Protein AF-0000000082580360 (afdb_homodimer)

Radius of gyration: 33.48 Å; Cα contacts (8 Å, |Δi|>4): 920; chains: 2; bounding box: 112×97×111 Å

Nearest PDB structures (foldseek):
  4ily-assembly2_B  TM=5.442E-01  e=3.691E-02  Streptomyces sp. SirexAA-E
  4ily-assembly1_A  TM=5.690E-01  e=1.247E-01  Streptomyces sp. SirexAA-E

Foldseek 3Di:
DPPDPPPPPPPPPPPPPPPPPPPPPPPPDPPDDPPQDDAAFQADDPVADDDPVLQVLLVQQVCHPRNLSVLLQVLQCVPRVRHQWNWWFCPPPQGIFIGSLGAGLNQLRVLVLLVQLCVVCPPCNVVVLCVLQVDCSCLCSDPQNSDVNRHPVSSVVSVVQADPVRGGHPNVSRSRRSQSRDPSSSNSSSVVVSVVLSVLSVQLCVLDVDDHNDVLSSSLSSLCCSPPNHFDDPVVSVVVVVCVVPDDPVCLLVVLLVLLVVLLVLQPDPLADQPVLWSVVFSVFVVLCSVVVVQDPQLSVQLVRQSVRLCPRQVVHSNCSSLSNQVSNCSSVQFTDGNNDTGDGRDD/DPDDPDPPPPPPPPPPPPPPPPPPPPPPPPPDDPPQDDAAFQADDPVADDDPVLQVLLVQQVCHPRNLSVLLQVLQCVPRVRHQWNWWFCPPPQGIFIGSLGAGLNQLRVLVLLVVLCVVCPPCNVVVLCVLQVDCSCLCSDPQNSDVNRHPVSSVVSVVQADPVRGGHPNVSRSRRSQSRDPSSSNSSSVVVSVVLSVLSVQLCVLDVDDHNDVLSSSLSSLCCSPPNHFDDPVVSVVVVVCVVPDDPVCLLVVLLVLLVVLLVLQPDPLADQPVLWSVVFSVFVVLCSVVVVQDPQLSVVLVRQSVRLCPRQVVHSNCSSLSNQVSNCSSVQFTDGNNDTGDGRDD

pLDDT: mean 87.31, std 19.65, range [22.36, 98.81]

Solvent-accessible surface area (backbone atoms only — not comparable to full-atom values): 38331 Å² total; per-residue (Å²): 137,85,79,79,81,80,81,81,79,80,79,77,77,79,71,80,72,74,77,70,77,71,74,69,73,73,75,74,72,74,76,70,73,78,78,76,73,92,68,64,63,49,60,87,52,89,85,58,82,76,58,68,68,56,46,52,60,37,35,74,47,66,34,38,72,69,47,46,33,51,49,53,26,59,56,5,36,85,61,30,74,25,17,32,15,61,60,39,34,33,78,81,71,28,59,39,26,32,26,30,78,46,32,17,45,56,83,35,60,31,29,61,53,53,51,51,38,47,58,72,40,55,95,44,34,68,61,53,38,46,71,38,21,67,81,54,31,70,57,59,71,25,72,42,36,49,33,77,65,52,32,68,70,36,52,51,56,55,54,67,44,33,44,97,83,29,37,50,32,70,65,62,37,50,24,51,32,45,42,34,63,28,70,68,36,44,43,45,52,49,53,53,49,49,53,50,50,52,51,40,51,54,48,45,47,65,76,42,70,70,74,83,64,45,65,56,58,48,55,41,42,48,53,36,36,74,74,66,68,55,73,81,50,69,69,54,49,51,51,48,50,50,49,58,71,68,46,56,76,87,45,53,64,56,28,52,48,15,50,54,41,26,41,51,16,42,52,50,22,81,71,41,49,78,33,83,76,14,48,70,61,31,52,51,37,51,45,47,33,57,75,65,65,67,64,51,72,68,41,50,52,49,51,54,52,41,48,48,51,19,54,46,36,38,64,84,60,28,27,46,22,47,38,55,33,41,54,43,45,19,52,59,67,54,40,30,30,53,86,64,48,72,39,66,81,59,87,130,137,85,80,78,81,79,80,79,81,79,78,79,75,79,72,78,71,74,76,69,74,72,73,68,72,69,74,72,72,72,75,70,74,78,78,76,73,93,67,64,63,48,58,87,52,89,85,58,80,76,57,66,68,58,46,52,61,37,34,74,47,65,33,40,72,71,47,47,33,52,49,51,26,60,56,4,36,85,62,28,74,26,17,31,14,61,59,38,35,35,78,81,69,28,59,39,26,33,26,30,78,46,31,19,45,56,84,35,57,29,29,61,53,55,52,50,40,48,60,71,40,55,93,44,33,66,61,52,38,45,72,38,20,67,82,54,28,68,58,59,72,26,71,43,36,50,34,79,66,53,32,68,70,36,51,51,56,54,55,69,44,33,42,98,84,31,37,49,32,70,65,60,37,48,24,50,32,45,42,35,62,29,70,68,35,44,43,44,52,48,53,53,49,49,52,50,49,51,50,38,51,53,48,45,48,65,75,43,70,69,73,82,65,44,66,56,57,49,56,42,43,48,52,35,36,74,75,66,68,54,73,80,50,69,69,55,49,52,51,49,50,51,49,60,70,67,47,56,75,88,46,50,62,57,29,53,48,15,49,54,41,25,40,51,16,42,53,49,21,80,72,40,50,77,32,84,77,13,50,70,60,32,50,51,38,52,45,45,33,56,76,66,66,67,65,51,72,68,41,51,53,50,50,54,53,40,49,48,52,18,55,43,38,37,65,83,59,28,28,43,21,48,36,55,33,41,54,43,45,21,52,58,68,54,39,29,31,53,86,64,46,71,39,68,80,59,86,129

Secondary structure (DSSP, 8-state):
---------------------------------------PBPS--TT----HHHHHHHHTTT--HHHHHHHHHHHHHHHHTTBS---B-STTS-S-EETTTTEETTTT-SHHHHHHHHHHHGGGHHHHHHHH-TTTHHHHTSHHHHSSSPPHHHHHHHHHTB-TTSPBPHHHHHHHHHHHTSHHHHHHHHHHHHHHHHHHHHHHHHH--SS---HHHHHHHHHHHHHHS----HHHHHHHHHHHHHS-GGGHHHHHHHHHHHHHHHHHSTT--S-TTTHHHHHHHHHHHHHTT---HHHHHHHHHHHHHHTT--GGGGTTHHHHHHHHHHHHHS-EEETTEEE-----/---------------------------------------PBPS--TT----HHHHHHHHTTT--HHHHHHHHHHHHHHHHTTBS---B-STTS-S-EETTTTEETTTTSSHHHHHHHHHHHGGGHHHHHHHH-TTTHHHHTSHHHHSSSPPHHHHHHHHHTB-TTSPBPHHHHHHHHHHHTSHHHHHHHHHHHHHHHHHHHHHHHHH--SS---HHHHHHHHHHHHHHS----HHHHHHHHHHHHHS-GGGHHHHHHHHHHHHHHHHHSTT--S-TTTHHHHHHHHHHHHHTT---HHHHHHHHHHHHHHHT--GGGGTTHHHHHHHHHHHHHS-EEETTEEE-----

Organism: NCBI:txid68569

Structure (mmCIF, N/CA/C/O backbone):
data_AF-0000000082580360-model_v1
#
loop_
_entity.id
_entity.type
_entity.pdbx_description
1 polymer 'Uncharacterized protein'
#
loop_
_atom_site.group_PDB
_atom_site.id
_atom_site.type_symbol
_atom_site.label_atom_id
_atom_site.label_alt_id
_atom_site.label_comp_id
_atom_site.label_asym_id
_atom_site.label_entity_id
_atom_site.label_seq_id
_atom_site.pdbx_PDB_ins_code
_atom_site.Cartn_x
_atom_site.Cartn_y
_atom_site.Cartn_z
_atom_site.occupancy
_atom_site.B_iso_or_equiv
_atom_site.auth_seq_id
_atom_site.auth_comp_id
_atom_site.auth_asym_id
_atom_site.auth_atom_id
_atom_site.pdbx_PDB_model_num
ATOM 1 N N . MET A 1 1 ? -19.547 -58.062 72.5 1 24.48 1 MET A N 1
ATOM 2 C CA . MET A 1 1 ? -19.297 -56.719 73.062 1 24.48 1 MET A CA 1
ATOM 3 C C . MET A 1 1 ? -19.578 -55.688 71.938 1 24.48 1 MET A C 1
ATOM 5 O O . MET A 1 1 ? -19 -55.75 70.875 1 24.48 1 MET A O 1
ATOM 9 N N . LYS A 1 2 ? -20.828 -55.062 71.938 1 27.62 2 LYS A N 1
ATOM 10 C CA . LYS A 1 2 ? -21.734 -54.188 71.188 1 27.62 2 LYS A CA 1
ATOM 11 C C . LYS A 1 2 ? -21.188 -52.781 71.125 1 27.62 2 LYS A C 1
ATOM 13 O O . LYS A 1 2 ? -21.469 -51.938 71.938 1 27.62 2 LYS A O 1
ATOM 18 N N . SER A 1 3 ? -19.859 -52.562 70.812 1 26.53 3 SER A N 1
ATOM 19 C CA . SER A 1 3 ? -19.25 -51.25 71 1 26.53 3 SER A CA 1
ATOM 20 C C . SER A 1 3 ? -19.922 -50.188 70.188 1 26.53 3 SER A C 1
ATOM 22 O O . SER A 1 3 ? -20.062 -50.344 69 1 26.53 3 SER A O 1
ATOM 24 N N . TRP A 1 4 ? -20.75 -49.312 70.75 1 25.77 4 TRP A N 1
ATOM 25 C CA . TRP A 1 4 ? -21.641 -48.219 70.375 1 25.77 4 TRP A CA 1
ATOM 26 C C . TRP A 1 4 ? -20.859 -47.062 69.812 1 25.77 4 TRP A C 1
ATOM 28 O O . TRP A 1 4 ? -20.016 -46.469 70.5 1 25.77 4 TRP A O 1
ATOM 38 N N . ILE A 1 5 ? -20.453 -47 68.562 1 26.17 5 ILE A N 1
ATOM 39 C CA . ILE A 1 5 ? -19.609 -46 67.875 1 26.17 5 ILE A CA 1
ATOM 40 C C . ILE A 1 5 ? -20.312 -44.656 67.875 1 26.17 5 ILE A C 1
ATOM 42 O O . ILE A 1 5 ? -21.375 -44.5 67.25 1 26.17 5 ILE A O 1
ATOM 46 N N . ALA A 1 6 ? -20.109 -43.75 68.875 1 24.88 6 ALA A N 1
ATOM 47 C CA . ALA A 1 6 ? -20.75 -42.469 69.188 1 24.88 6 ALA A CA 1
ATOM 48 C C . ALA A 1 6 ? -20.406 -41.438 68.125 1 24.88 6 ALA A C 1
ATOM 50 O O . ALA A 1 6 ? -19.234 -41.156 67.875 1 24.88 6 ALA A O 1
ATOM 51 N N . ALA A 1 7 ? -21.25 -41.125 67.062 1 25.77 7 ALA A N 1
ATOM 52 C CA . ALA A 1 7 ? -21.141 -40.312 65.875 1 25.77 7 ALA A CA 1
ATOM 53 C C . ALA A 1 7 ? -21.156 -38.812 66.25 1 25.77 7 ALA A C 1
ATOM 55 O O . ALA A 1 7 ? -22.156 -38.312 66.75 1 25.77 7 ALA A O 1
ATOM 56 N N . THR A 1 8 ? -20.031 -38.219 66.812 1 23.47 8 THR A N 1
ATOM 57 C CA . THR A 1 8 ? -20 -36.844 67.312 1 23.47 8 THR A CA 1
ATOM 58 C C . THR A 1 8 ? -20.297 -35.875 66.188 1 23.47 8 THR A C 1
ATOM 60 O O . THR A 1 8 ? -19.656 -35.906 65.125 1 23.47 8 THR A O 1
ATOM 63 N N . LEU A 1 9 ? -21.484 -35.219 66.125 1 24.41 9 LEU A N 1
ATOM 64 C CA . LEU A 1 9 ? -22.094 -34.281 65.25 1 24.41 9 LEU A CA 1
ATOM 65 C C . LEU A 1 9 ? -21.406 -32.906 65.312 1 24.41 9 LEU A C 1
ATOM 67 O O . LEU A 1 9 ? -21.469 -32.25 66.375 1 24.41 9 LEU A O 1
ATOM 71 N N . LEU A 1 10 ? -20.172 -32.75 64.875 1 23.59 10 LEU A N 1
ATOM 72 C CA . LEU A 1 10 ? -19.422 -31.516 65.062 1 23.59 10 LEU A CA 1
ATOM 73 C C . LEU A 1 10 ? -20.141 -30.344 64.375 1 23.59 10 LEU A C 1
ATOM 75 O O . LEU A 1 10 ? -20.469 -30.406 63.188 1 23.59 10 LEU A O 1
ATOM 79 N N . ALA A 1 11 ? -20.859 -29.484 65.062 1 25.73 11 ALA A N 1
ATOM 80 C CA . ALA A 1 11 ? -21.625 -28.281 64.812 1 25.73 11 ALA A CA 1
ATOM 81 C C . ALA A 1 11 ? -20.719 -27.156 64.25 1 25.73 11 ALA A C 1
ATOM 83 O O . ALA A 1 11 ? -19.891 -26.625 65 1 25.73 11 ALA A O 1
ATOM 84 N N . LEU A 1 12 ? -20.141 -27.188 63.062 1 25.56 12 LEU A N 1
ATOM 85 C CA . LEU A 1 12 ? -19.188 -26.203 62.562 1 25.56 12 LEU A CA 1
ATOM 86 C C . LEU A 1 12 ? -19.844 -24.844 62.438 1 25.56 12 LEU A C 1
ATOM 88 O O . LEU A 1 12 ? -20.875 -24.703 61.781 1 25.56 12 LEU A O 1
ATOM 92 N N . GLY A 1 13 ? -19.828 -24 63.469 1 24.56 13 GLY A N 1
ATOM 93 C CA . GLY A 1 13 ? -20.359 -22.641 63.562 1 24.56 13 GLY A CA 1
ATOM 94 C C . GLY A 1 13 ? -19.812 -21.703 62.5 1 24.56 13 GLY A C 1
ATOM 95 O O . GLY A 1 13 ? -18.609 -21.609 62.312 1 24.56 13 GLY A O 1
ATOM 96 N N . THR A 1 14 ? -20.531 -21.516 61.406 1 28.2 14 THR A N 1
ATOM 97 C CA . THR A 1 14 ? -20.172 -20.719 60.25 1 28.2 14 THR A CA 1
ATOM 98 C C . THR A 1 14 ? -20.078 -19.234 60.625 1 28.2 14 THR A C 1
ATOM 100 O O . THR A 1 14 ? -21.062 -18.641 61.062 1 28.2 14 THR A O 1
ATOM 103 N N . VAL A 1 15 ? -19.031 -18.797 61.312 1 30.33 15 VAL A N 1
ATOM 104 C CA . VAL A 1 15 ? -18.922 -17.391 61.656 1 30.33 15 VAL A CA 1
ATOM 105 C C . VAL A 1 15 ? -18.969 -16.531 60.406 1 30.33 15 VAL A C 1
ATOM 107 O O . VAL A 1 15 ? -18.328 -16.859 59.406 1 30.33 15 VAL A O 1
ATOM 110 N N . PRO A 1 16 ? -20 -15.656 60.281 1 31.27 16 PRO A N 1
ATOM 111 C CA . PRO A 1 16 ? -20.188 -14.766 59.156 1 31.27 16 PRO A CA 1
ATOM 112 C C . PRO A 1 16 ? -19.047 -13.758 58.969 1 31.27 16 PRO A C 1
ATOM 114 O O . PRO A 1 16 ? -18.734 -13.023 59.938 1 31.27 16 PRO A O 1
ATOM 117 N N . VAL A 1 17 ? -17.953 -14.148 58.406 1 34.44 17 VAL A N 1
ATOM 118 C CA . VAL A 1 17 ? -16.859 -13.18 58.281 1 34.44 17 VAL A CA 1
ATOM 119 C C . VAL A 1 17 ? -17.359 -11.945 57.531 1 34.44 17 VAL A C 1
ATOM 121 O O . VAL A 1 17 ? -17.984 -12.07 56.469 1 34.44 17 VAL A O 1
ATOM 124 N N . PRO A 1 18 ? -17.562 -10.852 58.219 1 26.95 18 PRO A N 1
ATOM 125 C CA . PRO A 1 18 ? -18.016 -9.641 57.531 1 26.95 18 PRO A CA 1
ATOM 126 C C . PRO A 1 18 ? -17.156 -9.289 56.312 1 26.95 18 PRO A C 1
ATOM 128 O O . PRO A 1 18 ? -15.945 -9.539 56.344 1 26.95 18 PRO A O 1
ATOM 131 N N . ALA A 1 19 ? -17.688 -9.328 55.156 1 28 19 ALA A N 1
ATOM 132 C CA . ALA A 1 19 ? -17.047 -8.977 53.906 1 28 19 ALA A CA 1
ATOM 133 C C . ALA A 1 19 ? -16.406 -7.598 54 1 28 19 ALA A C 1
ATOM 135 O O . ALA A 1 19 ? -17.078 -6.598 54.25 1 28 19 ALA A O 1
ATOM 136 N N . ALA A 1 20 ? -15.203 -7.59 54.531 1 32.34 20 ALA A N 1
ATOM 137 C CA . ALA A 1 20 ? -14.484 -6.32 54.531 1 32.34 20 ALA A CA 1
ATOM 138 C C . ALA A 1 20 ? -14.641 -5.613 53.188 1 32.34 20 ALA A C 1
ATOM 140 O O . ALA A 1 20 ? -14.539 -6.242 52.125 1 32.34 20 ALA A O 1
ATOM 141 N N . ALA A 1 21 ? -15.273 -4.484 53.219 1 34.22 21 ALA A N 1
ATOM 142 C CA . ALA A 1 21 ? -15.422 -3.541 52.094 1 34.22 21 ALA A CA 1
ATOM 143 C C . ALA A 1 21 ? -14.094 -3.33 51.406 1 34.22 21 ALA A C 1
ATOM 145 O O . ALA A 1 21 ? -13.148 -2.775 51.969 1 34.22 21 ALA A O 1
ATOM 146 N N . GLN A 1 22 ? -13.703 -4.32 50.562 1 31.27 22 GLN A N 1
ATOM 147 C CA . GLN A 1 22 ? -12.469 -4.066 49.844 1 31.27 22 GLN A CA 1
ATOM 148 C C . GLN A 1 22 ? -12.477 -2.678 49.219 1 31.27 22 GLN A C 1
ATOM 150 O O . GLN A 1 22 ? -13.414 -2.318 48.5 1 31.27 22 GLN A O 1
ATOM 155 N N . THR A 1 23 ? -11.906 -1.748 49.938 1 29.44 23 THR A N 1
ATOM 156 C CA . THR A 1 23 ? -11.719 -0.429 49.344 1 29.44 23 THR A CA 1
ATOM 157 C C . THR A 1 23 ? -11.219 -0.549 47.906 1 29.44 23 THR A C 1
ATOM 159 O O . THR A 1 23 ? -10.188 -1.177 47.656 1 29.44 23 THR A O 1
ATOM 162 N N . VAL A 1 24 ? -12.094 -0.578 46.938 1 33.62 24 VAL A N 1
ATOM 163 C CA . VAL A 1 24 ? -11.773 -0.492 45.531 1 33.62 24 VAL A CA 1
ATOM 164 C C . VAL A 1 24 ? -10.734 0.597 45.281 1 33.62 24 VAL A C 1
ATOM 166 O O . VAL A 1 24 ? -10.906 1.738 45.719 1 33.62 24 VAL A O 1
ATOM 169 N N . PRO A 1 25 ? -9.492 0.091 45.156 1 35.34 25 PRO A N 1
ATOM 170 C CA . PRO A 1 25 ? -8.523 1.159 44.906 1 35.34 25 PRO A CA 1
ATOM 171 C C . PRO A 1 25 ? -9.023 2.18 43.875 1 35.34 25 PRO A C 1
ATOM 173 O O . PRO A 1 25 ? -9.727 1.816 42.938 1 35.34 25 PRO A O 1
ATOM 176 N N . VAL A 1 26 ? -9.234 3.436 44.281 1 36.78 26 VAL A N 1
ATOM 177 C CA . VAL A 1 26 ? -9.547 4.562 43.406 1 36.78 26 VAL A CA 1
ATOM 178 C C . VAL A 1 26 ? -8.672 4.504 42.156 1 36.78 26 VAL A C 1
ATOM 180 O O . VAL A 1 26 ? -7.457 4.289 42.25 1 36.78 26 VAL A O 1
ATOM 183 N N . PRO A 1 27 ? -9.266 4.102 41.031 1 34.69 27 PRO A N 1
ATOM 184 C CA . PRO A 1 27 ? -8.445 4.062 39.812 1 34.69 27 PRO A CA 1
ATOM 185 C C . PRO A 1 27 ? -7.523 5.273 39.688 1 34.69 27 PRO A C 1
ATOM 187 O O . PRO A 1 27 ? -7.926 6.398 40 1 34.69 27 PRO A O 1
ATOM 190 N N . SER A 1 28 ? -6.262 5.078 39.844 1 34.69 28 SER A N 1
ATOM 191 C CA . SER A 1 28 ? -5.262 6.129 39.688 1 34.69 28 SER A CA 1
ATOM 192 C C . SER A 1 28 ? -5.602 7.051 38.531 1 34.69 28 SER A C 1
ATOM 194 O O . SER A 1 28 ? -6.02 6.582 37.469 1 34.69 28 SER A O 1
ATOM 196 N N . VAL A 1 29 ? -5.918 8.297 38.781 1 36.53 29 VAL A N 1
ATOM 197 C CA . VAL A 1 29 ? -6.09 9.367 37.812 1 36.53 29 VAL A CA 1
ATOM 198 C C . VAL A 1 29 ? -5.035 9.227 36.719 1 36.53 29 VAL A C 1
ATOM 200 O O . VAL A 1 29 ? -3.852 9.039 37 1 36.53 29 VAL A O 1
ATOM 203 N N . PRO A 1 30 ? -5.465 8.75 35.531 1 36.75 30 PRO A N 1
ATOM 204 C CA . PRO A 1 30 ? -4.43 8.711 34.5 1 36.75 30 PRO A CA 1
ATOM 205 C C . PRO A 1 30 ? -3.498 9.922 34.562 1 36.75 30 PRO A C 1
ATOM 207 O O . PRO A 1 30 ? -3.928 11.023 34.906 1 36.75 30 PRO A O 1
ATOM 210 N N . PRO A 1 31 ? -2.217 9.75 34.688 1 36.53 31 PRO A N 1
ATOM 211 C CA . PRO A 1 31 ? -1.329 10.906 34.812 1 36.53 31 PRO A CA 1
ATOM 212 C C . PRO A 1 31 ? -1.684 12.016 33.812 1 36.53 31 PRO A C 1
ATOM 214 O O . PRO A 1 31 ? -2.238 11.75 32.75 1 36.53 31 PRO A O 1
ATOM 217 N N . ALA A 1 32 ? -1.832 13.266 34.312 1 38.66 32 ALA A N 1
ATOM 218 C CA . ALA A 1 32 ? -2.027 14.469 33.5 1 38.66 32 ALA A CA 1
ATOM 219 C C . ALA A 1 32 ? -1.146 14.453 32.25 1 38.66 32 ALA A C 1
ATOM 221 O O . ALA A 1 32 ? -0.052 13.883 32.281 1 38.66 32 ALA A O 1
ATOM 222 N N . PRO A 1 33 ? -1.726 14.531 31.094 1 41.28 33 PRO A N 1
ATOM 223 C CA . PRO A 1 33 ? -0.832 14.609 29.938 1 41.28 33 PRO A CA 1
ATOM 224 C C . PRO A 1 33 ? 0.417 15.445 30.203 1 41.28 33 PRO A C 1
ATOM 226 O O . PRO A 1 33 ? 0.382 16.359 31.031 1 41.28 33 PRO A O 1
ATOM 229 N N . PRO A 1 34 ? 1.545 14.977 30.078 1 45.62 34 PRO A N 1
ATOM 230 C CA . PRO A 1 34 ? 2.738 15.773 30.375 1 45.62 34 PRO A CA 1
ATOM 231 C C . PRO A 1 34 ? 2.59 17.234 29.953 1 45.62 34 PRO A C 1
ATOM 233 O O . PRO A 1 34 ? 1.903 17.547 28.984 1 45.62 34 PRO A O 1
ATOM 236 N N . GLU A 1 35 ? 2.656 18.172 30.828 1 50.44 35 GLU A N 1
ATOM 237 C CA . GLU A 1 35 ? 2.605 19.609 30.625 1 50.44 35 GLU A CA 1
ATOM 238 C C . GLU A 1 35 ? 3.396 20.016 29.375 1 50.44 35 GLU A C 1
ATOM 240 O O . GLU A 1 35 ? 4.555 19.625 29.219 1 50.44 35 GLU A O 1
ATOM 245 N N . ARG A 1 36 ? 2.779 20.422 28.391 1 61.5 36 ARG A N 1
ATOM 246 C CA . ARG A 1 36 ? 3.398 20.984 27.203 1 61.5 36 ARG A CA 1
ATOM 247 C C . ARG A 1 36 ? 4.465 22.016 27.578 1 61.5 36 ARG A C 1
ATOM 249 O O . ARG A 1 36 ? 4.199 22.953 28.328 1 61.5 36 ARG A O 1
ATOM 256 N N . PRO A 1 37 ? 5.707 21.797 27.297 1 68.69 37 PRO A N 1
ATOM 257 C CA . PRO A 1 37 ? 6.727 22.812 27.562 1 68.69 37 PRO A CA 1
ATOM 258 C C . PRO A 1 37 ? 6.406 24.156 26.906 1 68.69 37 PRO A C 1
ATOM 260 O O . PRO A 1 37 ? 5.719 24.203 25.891 1 68.69 37 PRO A O 1
ATOM 263 N N . ALA A 1 38 ? 6.805 25.312 27.562 1 83 38 ALA A N 1
ATOM 264 C CA . ALA A 1 38 ? 6.66 26.641 26.969 1 83 38 ALA A CA 1
ATOM 265 C C . ALA A 1 38 ? 7.391 26.734 25.641 1 83 38 ALA A C 1
ATOM 267 O O . ALA A 1 38 ? 8.5 26.219 25.5 1 83 38 ALA A O 1
ATOM 268 N N . CYS A 1 39 ? 6.68 27.219 24.547 1 92.12 39 CYS A N 1
ATOM 269 C CA . CYS A 1 39 ? 7.293 27.328 23.219 1 92.12 39 CYS A CA 1
ATOM 270 C C . CYS A 1 39 ? 6.699 28.5 22.453 1 92.12 39 CYS A C 1
ATOM 272 O O . CYS A 1 39 ? 5.707 29.094 22.875 1 92.12 39 CYS A O 1
ATOM 274 N N . ARG A 1 40 ? 7.5 28.953 21.484 1 95.12 40 ARG A N 1
ATOM 275 C CA . ARG A 1 40 ? 6.918 29.875 20.516 1 95.12 40 ARG A CA 1
ATOM 276 C C . ARG A 1 40 ? 5.855 29.188 19.672 1 95.12 40 ARG A C 1
ATOM 278 O O . ARG A 1 40 ? 6.145 28.219 18.984 1 95.12 40 ARG A O 1
ATOM 285 N N . GLU A 1 41 ? 4.699 29.703 19.703 1 95.25 41 GLU A N 1
ATOM 286 C CA . GLU A 1 41 ? 3.582 29.062 19.031 1 95.25 41 GLU A CA 1
ATOM 287 C C . GLU A 1 41 ? 3.482 29.5 17.578 1 95.25 41 GLU A C 1
ATOM 289 O O . GLU A 1 41 ? 3.738 30.656 17.25 1 95.25 41 GLU A O 1
ATOM 294 N N . VAL A 1 42 ? 3.018 28.562 16.781 1 96.31 42 VAL A N 1
ATOM 295 C CA . VAL A 1 42 ? 2.844 28.859 15.359 1 96.31 42 VAL A CA 1
ATOM 296 C C . VAL A 1 42 ? 1.715 29.859 15.172 1 96.31 42 VAL A C 1
ATOM 298 O O . VAL A 1 42 ? 0.613 29.672 15.695 1 96.31 42 VAL A O 1
ATOM 301 N N . GLY A 1 43 ? 1.996 30.875 14.469 1 95.5 43 GLY A N 1
ATOM 302 C CA . GLY A 1 43 ? 1.035 31.938 14.203 1 95.5 43 GLY A CA 1
ATOM 303 C C . GLY A 1 43 ? 1.578 33 13.289 1 95.5 43 GLY A C 1
ATOM 304 O O . GLY A 1 43 ? 2.715 32.938 12.82 1 95.5 43 GLY A O 1
ATOM 305 N N . ASP A 1 44 ? 0.67 33.969 13.078 1 96.12 44 ASP A N 1
ATOM 306 C CA . ASP A 1 44 ? 1.04 35.094 12.227 1 96.12 44 ASP A CA 1
ATOM 307 C C . ASP A 1 44 ? 1.872 36.094 13 1 96.12 44 ASP A C 1
ATOM 309 O O . ASP A 1 44 ? 1.397 36.688 13.977 1 96.12 44 ASP A O 1
ATOM 313 N N . LEU A 1 45 ? 3.096 36.281 12.57 1 95.75 45 LEU A N 1
ATOM 314 C CA . LEU A 1 45 ? 3.98 37.281 13.164 1 95.75 45 LEU A CA 1
ATOM 315 C C . LEU A 1 45 ? 4.293 38.406 12.172 1 95.75 45 LEU A C 1
ATOM 317 O O . LEU A 1 45 ? 4.484 38.125 10.984 1 95.75 45 LEU A O 1
ATOM 321 N N . PRO A 1 46 ? 4.344 39.562 12.664 1 94.81 46 PRO A N 1
ATOM 322 C CA . PRO A 1 46 ? 4.438 40.719 11.773 1 94.81 46 PRO A CA 1
ATOM 323 C C . PRO A 1 46 ? 5.688 40.719 10.898 1 94.81 46 PRO A C 1
ATOM 325 O O . PRO A 1 46 ? 5.668 41.219 9.781 1 94.81 46 PRO A O 1
ATOM 328 N N . PHE A 1 47 ? 6.73 40.156 11.328 1 96.38 47 PHE A N 1
ATOM 329 C CA . PHE A 1 47 ? 7.984 40.25 10.586 1 96.38 47 PHE A CA 1
ATOM 330 C C . PHE A 1 47 ? 8.023 39.188 9.492 1 96.38 47 PHE A C 1
ATOM 332 O O . PHE A 1 47 ? 8.883 39.219 8.609 1 96.38 47 PHE A O 1
ATOM 339 N N . LEU A 1 48 ? 7.203 38.219 9.547 1 97.81 48 LEU A N 1
ATOM 340 C CA . LEU A 1 48 ? 7.164 37.188 8.516 1 97.81 48 LEU A CA 1
ATOM 341 C C . LEU A 1 48 ? 6.586 37.75 7.219 1 97.81 48 LEU A C 1
ATOM 343 O O . LEU A 1 48 ? 5.598 38.469 7.234 1 97.81 48 LEU A O 1
ATOM 347 N N . ALA A 1 49 ? 7.262 37.375 6.137 1 97.44 49 ALA A N 1
ATOM 348 C CA . ALA A 1 49 ? 6.855 37.906 4.844 1 97.44 49 ALA A CA 1
ATOM 349 C C . ALA A 1 49 ? 6.473 36.781 3.875 1 97.44 49 ALA A C 1
ATOM 351 O O . ALA A 1 49 ? 7.109 35.719 3.852 1 97.44 49 ALA A O 1
ATOM 352 N N . ILE A 1 50 ? 5.418 37.031 3.096 1 97.69 50 ILE A N 1
ATOM 353 C CA . ILE A 1 50 ? 4.996 36.156 2.006 1 97.69 50 ILE A CA 1
ATOM 354 C C . ILE A 1 50 ? 5.195 36.875 0.668 1 97.69 50 ILE A C 1
ATOM 356 O O . ILE A 1 50 ? 4.734 38 0.481 1 97.69 50 ILE A O 1
ATOM 360 N N . ASP A 1 51 ? 5.957 36.219 -0.186 1 95.69 51 ASP A N 1
ATOM 361 C CA . ASP A 1 51 ? 6.184 36.75 -1.518 1 95.69 51 ASP A CA 1
ATOM 362 C C . ASP A 1 51 ? 4.859 37.094 -2.207 1 95.69 51 ASP A C 1
ATOM 364 O O . ASP A 1 51 ? 3.895 36.344 -2.104 1 95.69 51 ASP A O 1
ATOM 368 N N . ALA A 1 52 ? 4.836 38.188 -3 1 95.62 52 ALA A N 1
ATOM 369 C CA . ALA A 1 52 ? 3.602 38.688 -3.605 1 95.62 52 ALA A CA 1
ATOM 370 C C . ALA A 1 52 ? 3.039 37.688 -4.605 1 95.62 52 ALA A C 1
ATOM 372 O O . ALA A 1 52 ? 1.821 37.531 -4.715 1 95.62 52 ALA A O 1
ATOM 373 N N . GLY A 1 53 ? 3.85 37.094 -5.371 1 96.25 53 GLY A N 1
ATOM 374 C CA . GLY A 1 53 ? 3.4 36.094 -6.32 1 96.25 53 GLY A CA 1
ATOM 375 C C . GLY A 1 53 ? 2.729 34.906 -5.664 1 96.25 53 GLY A C 1
ATOM 376 O O . GLY A 1 53 ? 1.652 34.5 -6.086 1 96.25 53 GLY A O 1
ATOM 377 N N . SER A 1 54 ? 3.381 34.438 -4.637 1 95.88 54 SER A N 1
ATOM 378 C CA . SER A 1 54 ? 2.812 33.344 -3.879 1 95.88 54 SER A CA 1
ATOM 379 C C . SER A 1 54 ? 1.486 33.719 -3.236 1 95.88 54 SER A C 1
ATOM 381 O O . SER A 1 54 ? 0.529 32.969 -3.254 1 95.88 54 SER A O 1
ATOM 383 N N . ALA A 1 55 ? 1.492 34.906 -2.672 1 96.31 55 ALA A N 1
ATOM 384 C CA . ALA A 1 55 ? 0.271 35.406 -2.045 1 96.31 55 ALA A CA 1
ATOM 385 C C . ALA A 1 55 ? -0.889 35.406 -3.037 1 96.31 55 ALA A C 1
ATOM 387 O O . ALA A 1 55 ? -2.01 35.031 -2.695 1 96.31 55 ALA A O 1
ATOM 388 N N . ALA A 1 56 ? -0.597 35.812 -4.227 1 96.31 56 ALA A N 1
ATOM 389 C CA . ALA A 1 56 ? -1.637 35.875 -5.25 1 96.31 56 ALA A CA 1
ATOM 390 C C . ALA A 1 56 ? -2.119 34.5 -5.664 1 96.31 56 ALA A C 1
ATOM 392 O O . ALA A 1 56 ? -3.322 34.25 -5.773 1 96.31 56 ALA A O 1
ATOM 393 N N . ARG A 1 57 ? -1.219 33.625 -5.887 1 95.88 57 ARG A N 1
ATOM 394 C CA . ARG A 1 57 ? -1.563 32.281 -6.336 1 95.88 57 ARG A CA 1
ATOM 395 C C . ARG A 1 57 ? -2.332 31.531 -5.262 1 95.88 57 ARG A C 1
ATOM 397 O O . ARG A 1 57 ? -3.34 30.875 -5.551 1 95.88 57 ARG A O 1
ATOM 404 N N . LEU A 1 58 ? -1.895 31.641 -4.082 1 96.5 58 LEU A N 1
ATOM 405 C CA . LEU A 1 58 ? -2.553 30.938 -2.98 1 96.5 58 LEU A CA 1
ATOM 406 C C . LEU A 1 58 ? -3.877 31.609 -2.629 1 96.5 58 LEU A C 1
ATOM 408 O O . LEU A 1 58 ? -4.848 30.938 -2.281 1 96.5 58 LEU A O 1
ATOM 412 N N . GLY A 1 59 ? -3.891 32.875 -2.734 1 95.25 59 GLY A N 1
ATOM 413 C CA . GLY A 1 59 ? -5.133 33.594 -2.541 1 95.25 59 GLY A CA 1
ATOM 414 C C . GLY A 1 59 ? -6.234 33.156 -3.486 1 95.25 59 GLY A C 1
ATOM 415 O O . GLY A 1 59 ? -7.414 33.188 -3.127 1 95.25 59 GLY A O 1
ATOM 416 N N . ALA A 1 60 ? -5.848 32.75 -4.648 1 92.94 60 ALA A N 1
ATOM 417 C CA . ALA A 1 60 ? -6.797 32.344 -5.68 1 92.94 60 ALA A CA 1
ATOM 418 C C . ALA A 1 60 ? -7.551 31.078 -5.266 1 92.94 60 ALA A C 1
ATOM 420 O O . ALA A 1 60 ? -8.617 30.781 -5.805 1 92.94 60 ALA A O 1
ATOM 421 N N . ILE A 1 61 ? -6.961 30.422 -4.266 1 92.62 61 ILE A N 1
ATOM 422 C CA . ILE A 1 61 ? -7.66 29.219 -3.807 1 92.62 61 ILE A CA 1
ATOM 423 C C . ILE A 1 61 ? -8.117 29.422 -2.363 1 92.62 61 ILE A C 1
ATOM 425 O O . ILE A 1 61 ? -8.273 28.438 -1.618 1 92.62 61 ILE A O 1
ATOM 429 N N . GLY A 1 62 ? -8.164 30.625 -1.983 1 91.44 62 GLY A N 1
ATOM 430 C CA . GLY A 1 62 ? -8.766 30.953 -0.699 1 91.44 62 GLY A CA 1
ATOM 431 C C . GLY A 1 62 ? -7.758 31 0.436 1 91.44 62 GLY A C 1
ATOM 432 O O . GLY A 1 62 ? -8.141 31.078 1.606 1 91.44 62 GLY A O 1
ATOM 433 N N . LEU A 1 63 ? -6.5 30.953 0.072 1 94.94 63 LEU A N 1
ATOM 434 C CA . LEU A 1 63 ? -5.461 31 1.094 1 94.94 63 LEU A CA 1
ATOM 435 C C . LEU A 1 63 ? -4.824 32.406 1.155 1 94.94 63 LEU A C 1
ATOM 437 O O . LEU A 1 63 ? -3.719 32.594 0.652 1 94.94 63 LEU A O 1
ATOM 441 N N . ASP A 1 64 ? -5.574 33.219 1.823 1 95.44 64 ASP A N 1
ATOM 442 C CA . ASP A 1 64 ? -4.934 34.5 2.146 1 95.44 64 ASP A CA 1
ATOM 443 C C . ASP A 1 64 ? -4.004 34.344 3.348 1 95.44 64 ASP A C 1
ATOM 445 O O . ASP A 1 64 ? -3.816 33.25 3.867 1 95.44 64 ASP A O 1
ATOM 449 N N . ARG A 1 65 ? -3.387 35.438 3.74 1 96.38 65 ARG A N 1
ATOM 450 C CA . ARG A 1 65 ? -2.389 35.375 4.801 1 96.38 65 ARG A CA 1
ATOM 451 C C . ARG A 1 65 ? -2.959 34.719 6.062 1 96.38 65 ARG A C 1
ATOM 453 O O . ARG A 1 65 ? -2.34 33.844 6.641 1 96.38 65 ARG A O 1
ATOM 460 N N . ALA A 1 66 ? -4.109 35.188 6.48 1 96.06 66 ALA A N 1
ATOM 461 C CA . ALA A 1 66 ? -4.73 34.656 7.684 1 96.06 66 ALA A CA 1
ATOM 462 C C . ALA A 1 66 ? -4.977 33.156 7.555 1 96.06 66 ALA A C 1
ATOM 464 O O . ALA A 1 66 ? -4.715 32.375 8.484 1 96.06 66 ALA A O 1
ATOM 465 N N . ALA A 1 67 ? -5.453 32.75 6.422 1 94.88 67 ALA A N 1
ATOM 466 C CA . ALA A 1 67 ? -5.75 31.344 6.18 1 94.88 67 ALA A CA 1
ATOM 467 C C . ALA A 1 67 ? -4.473 30.516 6.145 1 94.88 67 ALA A C 1
ATOM 469 O O . ALA A 1 67 ? -4.457 29.375 6.602 1 94.88 67 ALA A O 1
ATOM 470 N N . ILE A 1 68 ? -3.449 31.047 5.609 1 95.69 68 ILE A N 1
ATOM 471 C CA . ILE A 1 68 ? -2.17 30.359 5.535 1 95.69 68 ILE A CA 1
ATOM 472 C C . ILE A 1 68 ? -1.664 30.062 6.945 1 95.69 68 ILE A C 1
ATOM 474 O O . ILE A 1 68 ? -1.332 28.906 7.262 1 95.69 68 ILE A O 1
ATOM 478 N N . PHE A 1 69 ? -1.677 31.031 7.766 1 96.5 69 PHE A N 1
ATOM 479 C CA . PHE A 1 69 ? -1.149 30.844 9.109 1 96.5 69 PHE A CA 1
ATOM 480 C C . PHE A 1 69 ? -2.084 29.969 9.938 1 96.5 69 PHE A C 1
ATOM 482 O O . PHE A 1 69 ? -1.633 29.188 10.789 1 96.5 69 PHE A O 1
ATOM 489 N N . ALA A 1 70 ? -3.338 30.047 9.703 1 93.12 70 ALA A N 1
ATOM 490 C CA . ALA A 1 70 ? -4.27 29.125 10.344 1 93.12 70 ALA A CA 1
ATOM 491 C C . ALA A 1 70 ? -3.959 27.688 9.961 1 93.12 70 ALA A C 1
ATOM 493 O O . ALA A 1 70 ? -3.99 26.781 10.812 1 93.12 70 ALA A O 1
ATOM 494 N N . GLN A 1 71 ? -3.66 27.516 8.711 1 91.5 71 GLN A N 1
ATOM 495 C CA . GLN A 1 71 ? -3.318 26.188 8.234 1 91.5 71 GLN A CA 1
ATOM 496 C C . GLN A 1 71 ? -2.004 25.703 8.836 1 91.5 71 GLN A C 1
ATOM 498 O O . GLN A 1 71 ? -1.863 24.516 9.172 1 91.5 71 GLN A O 1
ATOM 503 N N . MET A 1 72 ? -1.087 26.516 8.93 1 94.31 72 MET A N 1
ATOM 504 C CA . MET A 1 72 ? 0.18 26.172 9.562 1 94.31 72 MET A CA 1
ATOM 505 C C . MET A 1 72 ? -0.039 25.734 11.008 1 94.31 72 MET A C 1
ATOM 507 O O . MET A 1 72 ? 0.54 24.75 11.453 1 94.31 72 MET A O 1
ATOM 511 N N . ARG A 1 73 ? -0.835 26.484 11.656 1 92.44 73 ARG A N 1
ATOM 512 C CA . ARG A 1 73 ? -1.151 26.141 13.047 1 92.44 73 ARG A CA 1
ATOM 513 C C . ARG A 1 73 ? -1.807 24.766 13.133 1 92.44 73 ARG A C 1
ATOM 515 O O . ARG A 1 73 ? -1.418 23.938 13.961 1 92.44 73 ARG A O 1
ATOM 522 N N . GLU A 1 74 ? -2.705 24.516 12.297 1 84.94 74 GLU A N 1
ATOM 523 C CA . GLU A 1 74 ? -3.391 23.234 12.289 1 84.94 74 GLU A CA 1
ATOM 524 C C . GLU A 1 74 ? -2.416 22.078 12.016 1 84.94 74 GLU A C 1
ATOM 526 O O . GLU A 1 74 ? -2.525 21.016 12.617 1 84.94 74 GLU A O 1
ATOM 531 N N . THR A 1 75 ? -1.587 22.281 11.102 1 87.12 75 THR A N 1
ATOM 532 C CA . THR A 1 75 ? -0.575 21.281 10.766 1 87.12 75 THR A CA 1
ATOM 533 C C . THR A 1 75 ? 0.334 21.016 11.961 1 87.12 75 THR A C 1
ATOM 535 O O . THR A 1 75 ? 0.717 19.859 12.211 1 87.12 75 THR A O 1
ATOM 538 N N . SER A 1 76 ? 0.565 21.984 12.711 1 89.38 76 SER A N 1
ATOM 539 C CA . SER A 1 76 ? 1.555 21.891 13.781 1 89.38 76 SER A CA 1
ATOM 540 C C . SER A 1 76 ? 0.974 21.219 15.016 1 89.38 76 SER A C 1
ATOM 542 O O . SER A 1 76 ? 1.712 20.656 15.828 1 89.38 76 SER A O 1
ATOM 544 N N . ILE A 1 77 ? -0.251 21.219 15.234 1 82.31 77 ILE A N 1
ATOM 545 C CA . ILE A 1 77 ? -0.888 20.75 16.453 1 82.31 77 ILE A CA 1
ATOM 546 C C . ILE A 1 77 ? -0.579 19.266 16.672 1 82.31 77 ILE A C 1
ATOM 548 O O . ILE A 1 77 ? -0.02 18.891 17.688 1 82.31 77 ILE A O 1
ATOM 552 N N . PRO A 1 78 ? -0.855 18.5 15.703 1 74.12 78 PRO A N 1
ATOM 553 C CA . PRO A 1 78 ? -0.542 17.094 15.938 1 74.12 78 PRO A CA 1
ATOM 554 C C . PRO A 1 78 ? 0.958 16.812 15.945 1 74.12 78 PRO A C 1
ATOM 556 O O . PRO A 1 78 ? 1.404 15.828 16.531 1 74.12 78 PRO A O 1
ATOM 559 N N . GLU A 1 79 ? 1.708 17.625 15.328 1 77.56 79 GLU A N 1
ATOM 560 C CA . GLU A 1 79 ? 3.133 17.359 15.148 1 77.56 79 GLU A CA 1
ATOM 561 C C . GLU A 1 79 ? 3.943 17.891 16.328 1 77.56 79 GLU A C 1
ATOM 563 O O . GLU A 1 79 ? 4.895 17.234 16.766 1 77.56 79 GLU A O 1
ATOM 568 N N . THR A 1 80 ? 3.607 19.109 16.844 1 86.88 80 THR A N 1
ATOM 569 C CA . THR A 1 80 ? 4.445 19.812 17.812 1 86.88 80 THR A CA 1
ATOM 570 C C . THR A 1 80 ? 3.588 20.453 18.891 1 86.88 80 THR A C 1
ATOM 572 O O . THR A 1 80 ? 4.016 21.422 19.547 1 86.88 80 THR A O 1
ATOM 575 N N . MET A 1 81 ? 2.398 20.047 18.938 1 82.62 81 MET A N 1
ATOM 576 C CA . MET A 1 81 ? 1.456 20.641 19.875 1 82.62 81 MET A CA 1
ATOM 577 C C . MET A 1 81 ? 1.295 22.141 19.594 1 82.62 81 MET A C 1
ATOM 579 O O . MET A 1 81 ? 1.101 22.922 20.531 1 82.62 81 MET A O 1
ATOM 583 N N . GLY A 1 82 ? 1.583 22.547 18.391 1 90.38 82 GLY A N 1
ATOM 584 C CA . GLY A 1 82 ? 1.349 23.922 17.953 1 90.38 82 GLY A CA 1
ATOM 585 C C . GLY A 1 82 ? 2.594 24.781 18.016 1 90.38 82 GLY A C 1
ATOM 586 O O . GLY A 1 82 ? 2.531 25.984 17.766 1 90.38 82 GLY A O 1
ATOM 587 N N . CYS A 1 83 ? 3.719 24.156 18.312 1 94 83 CYS A N 1
ATOM 588 C CA . CYS A 1 83 ? 4.961 24.906 18.453 1 94 83 CYS A CA 1
ATOM 589 C C . CYS A 1 83 ? 5.746 24.922 17.156 1 94 83 CYS A C 1
ATOM 591 O O . CYS A 1 83 ? 5.602 24.016 16.328 1 94 83 CYS A O 1
ATOM 593 N N . TRP A 1 84 ? 6.648 25.922 16.984 1 97 84 TRP A N 1
ATOM 594 C CA . TRP A 1 84 ? 7.465 26.094 15.789 1 97 84 TRP A CA 1
ATOM 595 C C . TRP A 1 84 ? 8.602 25.078 15.766 1 97 84 TRP A C 1
ATOM 597 O O . TRP A 1 84 ? 9.203 24.828 14.719 1 97 84 TRP A O 1
ATOM 607 N N . ALA A 1 85 ? 9.031 24.5 16.844 1 95.62 85 ALA A N 1
ATOM 608 C CA . ALA A 1 85 ? 10.211 23.656 16.875 1 95.62 85 ALA A CA 1
ATOM 609 C C . ALA A 1 85 ? 9.867 22.266 17.422 1 95.62 85 ALA A C 1
ATOM 611 O O . ALA A 1 85 ? 9.484 21.375 16.672 1 95.62 85 ALA A O 1
ATOM 612 N N . MET A 1 86 ? 9.906 21.906 18.594 1 92.12 86 MET A N 1
ATOM 613 C CA . MET A 1 86 ? 9.695 20.672 19.344 1 92.12 86 MET A CA 1
ATOM 614 C C . MET A 1 86 ? 10.547 19.547 18.781 1 92.12 86 MET A C 1
ATOM 616 O O . MET A 1 86 ? 10.016 18.609 18.156 1 92.12 86 MET A O 1
ATOM 620 N N . PRO A 1 87 ? 11.883 19.547 19.047 1 94.5 87 PRO A N 1
ATOM 621 C CA . PRO A 1 87 ? 12.766 18.5 18.547 1 94.5 87 PRO A CA 1
ATOM 622 C C . PRO A 1 87 ? 12.453 17.125 19.156 1 94.5 87 PRO A C 1
ATOM 624 O O . PRO A 1 87 ? 12.141 17.031 20.344 1 94.5 87 PRO A O 1
ATOM 627 N N . VAL A 1 88 ? 12.445 16.156 18.281 1 90.38 88 VAL A N 1
ATOM 628 C CA . VAL A 1 88 ? 12.219 14.781 18.703 1 90.38 88 VAL A CA 1
ATOM 629 C C . VAL A 1 88 ? 13.383 13.898 18.234 1 90.38 88 VAL A C 1
ATOM 631 O O . VAL A 1 88 ? 13.938 14.117 17.156 1 90.38 88 VAL A O 1
ATOM 634 N N . GLY A 1 89 ? 13.703 13 19.047 1 90.31 89 GLY A N 1
ATOM 635 C CA . GLY A 1 89 ? 14.844 12.141 18.781 1 90.31 89 GLY A CA 1
ATOM 636 C C . GLY A 1 89 ? 14.516 10.984 17.844 1 90.31 89 GLY A C 1
ATOM 637 O O . GLY A 1 89 ? 13.664 11.117 16.969 1 90.31 89 GLY A O 1
ATOM 638 N N . ASN A 1 90 ? 15.289 9.898 17.906 1 83.5 90 ASN A N 1
ATOM 639 C CA . ASN A 1 90 ? 15.352 8.828 16.922 1 83.5 90 ASN A CA 1
ATOM 640 C C . ASN A 1 90 ? 14.414 7.676 17.266 1 83.5 90 ASN A C 1
ATOM 642 O O . ASN A 1 90 ? 14.75 6.512 17.047 1 83.5 90 ASN A O 1
ATOM 646 N N . PHE A 1 91 ? 13.305 7.922 17.719 1 68.06 91 PHE A N 1
ATOM 647 C CA . PHE A 1 91 ? 12.414 6.836 18.125 1 68.06 91 PHE A CA 1
ATOM 648 C C . PHE A 1 91 ? 11.852 6.121 16.906 1 68.06 91 PHE A C 1
ATOM 650 O O . PHE A 1 91 ? 11.445 4.957 17 1 68.06 91 PHE A O 1
ATOM 657 N N . ASP A 1 92 ? 11.828 6.645 15.688 1 64.62 92 ASP A N 1
ATOM 658 C CA . ASP A 1 92 ? 11.281 6.066 14.461 1 64.62 92 ASP A CA 1
ATOM 659 C C . ASP A 1 92 ? 12.359 5.926 13.391 1 64.62 92 ASP A C 1
ATOM 661 O O . ASP A 1 92 ? 12.047 5.832 12.203 1 64.62 92 ASP A O 1
ATOM 665 N N . SER A 1 93 ? 13.539 6.055 13.773 1 74.25 93 SER A N 1
ATOM 666 C CA . SER A 1 93 ? 14.695 5.883 12.906 1 74.25 93 SER A CA 1
ATOM 667 C C . SER A 1 93 ? 14.852 7.066 11.953 1 74.25 93 SER A C 1
ATOM 669 O O . SER A 1 93 ? 15.305 6.902 10.82 1 74.25 93 SER A O 1
ATOM 671 N N . GLN A 1 94 ? 14.398 8.242 12.406 1 81.44 94 GLN A N 1
ATOM 672 C CA . GLN A 1 94 ? 14.531 9.438 11.578 1 81.44 94 GLN A CA 1
ATOM 673 C C . GLN A 1 94 ? 15.641 10.352 12.094 1 81.44 94 GLN A C 1
ATOM 675 O O . GLN A 1 94 ? 15.828 11.461 11.602 1 81.44 94 GLN A O 1
ATOM 680 N N . LEU A 1 95 ? 16.391 9.93 13.133 1 89.19 95 LEU A N 1
ATOM 681 C CA . LEU A 1 95 ? 17.531 10.594 13.766 1 89.19 95 LEU A CA 1
ATOM 682 C C . LEU A 1 95 ? 17.078 11.805 14.578 1 89.19 95 LEU A C 1
ATOM 684 O O . LEU A 1 95 ? 17.156 11.797 15.812 1 89.19 95 LEU A O 1
ATOM 688 N N . VAL A 1 96 ? 16.594 12.859 13.859 1 93.62 96 VAL A N 1
ATOM 689 C CA . VAL A 1 96 ? 16.031 14.047 14.484 1 93.62 96 VAL A CA 1
ATOM 690 C C . VAL A 1 96 ? 14.852 14.547 13.656 1 93.62 96 VAL A C 1
ATOM 692 O O . VAL A 1 96 ? 14.922 14.602 12.43 1 93.62 96 VAL A O 1
ATOM 695 N N . SER A 1 97 ? 13.781 14.82 14.336 1 93.94 97 SER A N 1
ATOM 696 C CA . SER A 1 97 ? 12.656 15.547 13.75 1 93.94 97 SER A CA 1
ATOM 697 C C . SER A 1 97 ? 12.438 16.875 14.461 1 93.94 97 SER A C 1
ATOM 699 O O . SER A 1 97 ? 12.578 16.969 15.688 1 93.94 97 SER A O 1
ATOM 701 N N . VAL A 1 98 ? 12.211 17.875 13.656 1 95.62 98 VAL A N 1
ATOM 702 C CA . VAL A 1 98 ? 12.047 19.188 14.273 1 95.62 98 VAL A CA 1
ATOM 703 C C . VAL A 1 98 ? 11.234 20.094 13.352 1 95.62 98 VAL A C 1
ATOM 705 O O . VAL A 1 98 ? 11.125 19.828 12.156 1 95.62 98 VAL A O 1
ATOM 708 N N . GLY A 1 99 ? 10.68 21.094 14.023 1 96.25 99 GLY A N 1
ATOM 709 C CA . GLY A 1 99 ? 9.922 22.078 13.273 1 96.25 99 GLY A CA 1
ATOM 710 C C . GLY A 1 99 ? 8.43 21.812 13.266 1 96.25 99 GLY A C 1
ATOM 711 O O . GLY A 1 99 ? 7.988 20.703 13.617 1 96.25 99 GLY A O 1
ATOM 712 N N . MET A 1 100 ? 7.719 22.781 12.836 1 93.88 100 MET A N 1
ATOM 713 C CA . MET A 1 100 ? 6.262 22.75 12.969 1 93.88 100 MET A CA 1
ATOM 714 C C . MET A 1 100 ? 5.672 21.578 12.203 1 93.88 100 MET A C 1
ATOM 716 O O . MET A 1 100 ? 4.555 21.141 12.492 1 93.88 100 MET A O 1
ATOM 720 N N . ALA A 1 101 ? 6.43 21.125 11.164 1 89.69 101 ALA A N 1
ATOM 721 C CA . ALA A 1 101 ? 5.957 19.984 10.367 1 89.69 101 ALA A CA 1
ATOM 722 C C . ALA A 1 101 ? 6.84 18.766 10.578 1 89.69 101 ALA A C 1
ATOM 724 O O . ALA A 1 101 ? 6.824 17.828 9.766 1 89.69 101 ALA A O 1
ATOM 725 N N . GLN A 1 102 ? 7.629 18.797 11.539 1 90.19 102 GLN A N 1
ATOM 726 C CA . GLN A 1 102 ? 8.484 17.688 11.953 1 90.19 102 GLN A CA 1
ATOM 727 C C . GLN A 1 102 ? 9.336 17.188 10.789 1 90.19 102 GLN A C 1
ATOM 729 O O . GLN A 1 102 ? 9.344 15.992 10.492 1 90.19 102 GLN A O 1
ATOM 734 N N . TRP A 1 103 ? 10.086 18.047 10.219 1 93.06 103 TRP A N 1
ATOM 735 C CA . TRP A 1 103 ? 11.086 17.656 9.227 1 93.06 103 TRP A CA 1
ATOM 736 C C . TRP A 1 103 ? 12.203 16.844 9.867 1 93.06 103 TRP A C 1
ATOM 738 O O . TRP A 1 103 ? 12.531 17.047 11.039 1 93.06 103 TRP A O 1
ATOM 748 N N . ASN A 1 104 ? 12.781 15.938 9.078 1 91.62 104 ASN A N 1
ATOM 749 C CA . ASN A 1 104 ? 13.727 15.055 9.75 1 91.62 104 ASN A CA 1
ATOM 750 C C . ASN A 1 104 ? 14.898 14.688 8.836 1 91.62 104 ASN A C 1
ATOM 752 O O . ASN A 1 104 ? 14.812 14.852 7.617 1 91.62 104 ASN A O 1
ATOM 756 N N . PHE A 1 105 ? 16 14.219 9.391 1 93.38 105 PHE A N 1
ATOM 757 C CA . PHE A 1 105 ? 17.188 13.797 8.664 1 93.38 105 PHE A CA 1
ATOM 758 C C . PHE A 1 105 ? 16.938 12.5 7.91 1 93.38 105 PHE A C 1
ATOM 760 O O . PHE A 1 105 ? 17.453 12.305 6.805 1 93.38 105 PHE A O 1
ATOM 767 N N . GLY A 1 106 ? 16.203 11.688 8.469 1 87.69 106 GLY A N 1
ATOM 768 C CA . GLY A 1 106 ? 15.977 10.359 7.914 1 87.69 106 GLY A CA 1
ATOM 769 C C . GLY A 1 106 ? 15.414 10.391 6.508 1 87.69 106 GLY A C 1
ATOM 770 O O . GLY A 1 106 ? 15.891 9.672 5.625 1 87.69 106 GLY A O 1
ATOM 771 N N . THR A 1 107 ? 14.438 11.234 6.266 1 83.44 107 THR A N 1
ATOM 772 C CA . THR A 1 107 ? 13.805 11.32 4.949 1 83.44 107 THR A CA 1
ATOM 773 C C . THR A 1 107 ? 14.461 12.414 4.109 1 83.44 107 THR A C 1
ATOM 775 O O . THR A 1 107 ? 14.148 12.562 2.928 1 83.44 107 THR A O 1
ATOM 778 N N . GLY A 1 108 ? 15.289 13.219 4.766 1 91.31 108 GLY A N 1
ATOM 779 C CA . GLY A 1 108 ? 15.977 14.273 4.043 1 91.31 108 GLY A CA 1
ATOM 780 C C . GLY A 1 108 ? 15.18 15.555 3.945 1 91.31 108 GLY A C 1
ATOM 781 O O . GLY A 1 108 ? 15.523 16.453 3.172 1 91.31 108 GLY A O 1
ATOM 782 N N . SER A 1 109 ? 14.117 15.656 4.691 1 91.88 109 SER A N 1
ATOM 783 C CA . SER A 1 109 ? 13.258 16.828 4.594 1 91.88 109 SER A CA 1
ATOM 784 C C . SER A 1 109 ? 13.797 17.984 5.434 1 91.88 109 SER A C 1
ATOM 786 O O . SER A 1 109 ? 13.414 19.141 5.234 1 91.88 109 SER A O 1
ATOM 788 N N . LEU A 1 110 ? 14.703 17.734 6.328 1 96.38 110 LEU A N 1
ATOM 789 C CA . LEU A 1 110 ? 15.242 18.75 7.227 1 96.38 110 LEU A CA 1
ATOM 790 C C . LEU A 1 110 ? 16.391 19.5 6.559 1 96.38 110 LEU A C 1
ATOM 792 O O . LEU A 1 110 ? 16.516 20.719 6.73 1 96.38 110 LEU A O 1
ATOM 796 N N . GLN A 1 111 ? 17.125 18.828 5.77 1 97.38 111 GLN A N 1
ATOM 797 C CA . GLN A 1 111 ? 18.375 19.359 5.207 1 97.38 111 GLN A CA 1
ATOM 798 C C . GLN A 1 111 ? 18.094 20.594 4.34 1 97.38 111 GLN A C 1
ATOM 800 O O . GLN A 1 111 ? 18.812 21.594 4.441 1 97.38 111 GLN A O 1
ATOM 805 N N . PRO A 1 112 ? 17.078 20.562 3.549 1 97.06 112 PRO A N 1
ATOM 806 C CA . PRO A 1 112 ? 16.828 21.781 2.762 1 97.06 112 PRO A CA 1
ATOM 807 C C . PRO A 1 112 ? 16.531 23 3.631 1 97.06 112 PRO A C 1
ATOM 809 O O . PRO A 1 112 ? 16.875 24.125 3.262 1 97.06 112 PRO A O 1
ATOM 812 N N . LEU A 1 113 ? 15.898 22.828 4.77 1 97.69 113 LEU A N 1
ATOM 813 C CA . LEU A 1 113 ? 15.625 23.953 5.668 1 97.69 113 LEU A CA 1
ATOM 814 C C . LEU A 1 113 ? 16.922 24.484 6.266 1 97.69 113 LEU A C 1
ATOM 816 O O . LEU A 1 113 ? 17.125 25.703 6.336 1 97.69 113 LEU A O 1
ATOM 820 N N . LEU A 1 114 ? 17.75 23.594 6.656 1 98.25 114 LEU A N 1
ATOM 821 C CA . LEU A 1 114 ? 19.031 24 7.219 1 98.25 114 LEU A CA 1
ATOM 822 C C . LEU A 1 114 ? 19.859 24.766 6.191 1 98.25 114 LEU A C 1
ATOM 824 O O . LEU A 1 114 ? 20.453 25.797 6.516 1 98.25 114 LEU A O 1
ATOM 828 N N . LYS A 1 115 ? 19.859 24.297 5.012 1 98.06 115 LYS A N 1
ATOM 829 C CA . LYS A 1 115 ? 20.594 24.969 3.939 1 98.06 115 LYS A CA 1
ATOM 830 C C . LYS A 1 115 ? 20.016 26.344 3.666 1 98.06 115 LYS A C 1
ATOM 832 O O . LYS A 1 115 ? 20.75 27.312 3.48 1 98.06 115 LYS A O 1
ATOM 837 N N . ALA A 1 116 ? 18.766 26.422 3.621 1 97.75 116 ALA A N 1
ATOM 838 C CA . ALA A 1 116 ? 18.094 27.688 3.371 1 97.75 116 ALA A CA 1
ATOM 839 C C . ALA A 1 116 ? 18.406 28.703 4.48 1 97.75 116 ALA A C 1
ATOM 841 O O . ALA A 1 116 ? 18.641 29.875 4.215 1 97.75 116 ALA A O 1
ATOM 842 N N . TRP A 1 117 ? 18.359 28.234 5.699 1 98.25 117 TRP A N 1
ATOM 843 C CA . TRP A 1 117 ? 18.672 29.109 6.82 1 98.25 117 TRP A CA 1
ATOM 844 C C . TRP A 1 117 ? 20.109 29.625 6.73 1 98.25 117 TRP A C 1
ATOM 846 O O . TRP A 1 117 ? 20.375 30.812 6.93 1 98.25 117 TRP A O 1
ATOM 856 N N . LYS A 1 118 ? 20.984 28.703 6.441 1 97.56 118 LYS A N 1
ATOM 857 C CA . LYS A 1 118 ? 22.391 29.078 6.266 1 97.56 118 LYS A CA 1
ATOM 858 C C . LYS A 1 118 ? 22.547 30.156 5.203 1 97.56 118 LYS A C 1
ATOM 860 O O . LYS A 1 118 ? 23.25 31.156 5.418 1 97.56 118 LYS A O 1
ATOM 865 N N . GLN A 1 119 ? 21.906 29.969 4.156 1 96.38 119 GLN A N 1
ATOM 866 C CA . GLN A 1 119 ? 21.984 30.906 3.049 1 96.38 119 GLN A CA 1
ATOM 867 C C . GLN A 1 119 ? 21.406 32.281 3.438 1 96.38 119 GLN A C 1
ATOM 869 O O . GLN A 1 119 ? 21.938 33.312 3.043 1 96.38 119 GLN A O 1
ATOM 874 N N . ALA A 1 120 ? 20.422 32.25 4.195 1 94.88 120 ALA A N 1
ATOM 875 C CA . ALA A 1 120 ? 19.719 33.5 4.594 1 94.88 120 ALA A CA 1
ATOM 876 C C . ALA A 1 120 ? 20.594 34.312 5.531 1 94.88 120 ALA A C 1
ATOM 878 O O . ALA A 1 120 ? 20.391 35.531 5.66 1 94.88 120 ALA A O 1
ATOM 879 N N . GLN A 1 121 ? 21.5 33.625 6.188 1 94.44 121 GLN A N 1
ATOM 880 C CA . GLN A 1 121 ? 22.344 34.375 7.121 1 94.44 121 GLN A CA 1
ATOM 881 C C . GLN A 1 121 ? 23.406 35.188 6.387 1 94.44 121 GLN A C 1
ATOM 883 O O . GLN A 1 121 ? 24.031 36.062 6.969 1 94.44 121 GLN A O 1
ATOM 888 N N . ARG A 1 122 ? 23.688 34.875 5.168 1 90.06 122 ARG A N 1
ATOM 889 C CA . ARG A 1 122 ? 24.719 35.531 4.367 1 90.06 122 ARG A CA 1
ATOM 890 C C . ARG A 1 122 ? 26.047 35.562 5.102 1 90.06 122 ARG A C 1
ATOM 892 O O . ARG A 1 122 ? 26.5 34.531 5.621 1 90.06 122 ARG A O 1
ATOM 899 N N . GLY A 1 123 ? 26.562 36.656 5.293 1 91.44 123 GLY A N 1
ATOM 900 C CA . GLY A 1 123 ? 27.875 36.75 5.906 1 91.44 123 GLY A CA 1
ATOM 901 C C . GLY A 1 123 ? 27.859 36.531 7.406 1 91.44 123 GLY A C 1
ATOM 902 O O . GLY A 1 123 ? 28.906 36.406 8.031 1 91.44 123 GLY A O 1
ATOM 903 N N . GLY A 1 124 ? 26.75 36.312 8.023 1 95.31 124 GLY A N 1
ATOM 904 C CA . GLY A 1 124 ? 26.625 36.219 9.469 1 95.31 124 GLY A CA 1
ATOM 905 C C . GLY A 1 124 ? 26.438 34.781 9.945 1 95.31 124 GLY A C 1
ATOM 906 O O . GLY A 1 124 ? 26.109 34.531 11.109 1 95.31 124 GLY A O 1
ATOM 907 N N . PHE A 1 125 ? 26.656 33.844 9.109 1 96.88 125 PHE A N 1
ATOM 908 C CA . PHE A 1 125 ? 26.312 32.438 9.383 1 96.88 125 PHE A CA 1
ATOM 909 C C . PHE A 1 125 ? 27.094 31.938 10.586 1 96.88 125 PHE A C 1
ATOM 911 O O . PHE A 1 125 ? 26.5 31.359 11.508 1 96.88 125 PHE A O 1
ATOM 918 N N . ARG A 1 126 ? 28.312 32.125 10.625 1 96.06 126 ARG A N 1
ATOM 919 C CA . ARG A 1 126 ? 29.141 31.594 11.695 1 96.06 126 ARG A CA 1
ATOM 920 C C . ARG A 1 126 ? 28.719 32.156 13.055 1 96.06 126 ARG A C 1
ATOM 922 O O . ARG A 1 126 ? 28.641 31.422 14.039 1 96.06 126 ARG A O 1
ATOM 929 N N . ARG A 1 127 ? 28.516 33.406 13.055 1 96.81 127 ARG A N 1
ATOM 930 C CA . ARG A 1 127 ? 28.109 34.062 14.289 1 96.81 127 ARG A CA 1
ATOM 931 C C . ARG A 1 127 ? 26.734 33.562 14.75 1 96.81 127 ARG A C 1
ATOM 933 O O . ARG A 1 127 ? 26.547 33.25 15.93 1 96.81 127 ARG A O 1
ATOM 940 N N . ALA A 1 128 ? 25.844 33.5 13.828 1 97.5 128 ALA A N 1
ATOM 941 C CA . ALA A 1 128 ? 24.5 33.062 14.148 1 97.5 128 ALA A CA 1
ATOM 942 C C . ALA A 1 128 ? 24.5 31.609 14.602 1 97.5 128 ALA A C 1
ATOM 944 O O . ALA A 1 128 ? 23.828 31.25 15.578 1 97.5 128 ALA A O 1
ATOM 945 N N . ARG A 1 129 ? 25.234 30.734 13.906 1 97.69 129 ARG A N 1
ATOM 946 C CA . ARG A 1 129 ? 25.344 29.328 14.258 1 97.69 129 ARG A CA 1
ATOM 947 C C . ARG A 1 129 ? 25.891 29.156 15.664 1 97.69 129 ARG A C 1
ATOM 949 O O . ARG A 1 129 ? 25.375 28.359 16.453 1 97.69 129 ARG A O 1
ATOM 956 N N . LYS A 1 130 ? 26.922 29.875 15.977 1 97.25 130 LYS A N 1
ATOM 957 C CA . LYS A 1 130 ? 27.547 29.781 17.297 1 97.25 130 LYS A CA 1
ATOM 958 C C . LYS A 1 130 ? 26.578 30.234 18.391 1 97.25 130 LYS A C 1
ATOM 960 O O . LYS A 1 130 ? 26.609 29.688 19.5 1 97.25 130 LYS A O 1
ATOM 965 N N . ALA A 1 131 ? 25.891 31.219 18.094 1 97.75 131 ALA A N 1
ATOM 966 C CA . ALA A 1 131 ? 24.969 31.766 19.062 1 97.75 131 ALA A CA 1
ATOM 967 C C . ALA A 1 131 ? 23.828 30.781 19.344 1 97.75 131 ALA A C 1
ATOM 9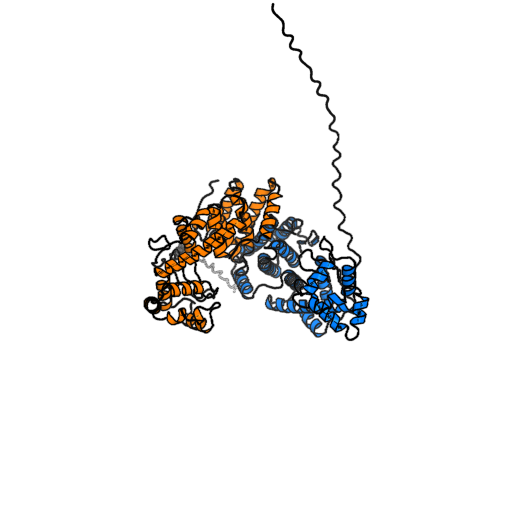69 O O . ALA A 1 131 ? 23.391 30.625 20.484 1 97.75 131 ALA A O 1
ATOM 970 N N . LEU A 1 132 ? 23.312 30.172 18.344 1 97.88 132 LEU A N 1
ATOM 971 C CA . LEU A 1 132 ? 22.109 29.344 18.469 1 97.88 132 LEU A CA 1
ATOM 972 C C . LEU A 1 132 ? 22.484 27.891 18.75 1 97.88 132 LEU A C 1
ATOM 974 O O . LEU A 1 132 ? 21.734 27.172 19.422 1 97.88 132 LEU A O 1
ATOM 978 N N . MET A 1 133 ? 23.594 27.438 18.125 1 98.19 133 MET A N 1
ATOM 979 C CA . MET A 1 133 ? 24.047 26.062 18.266 1 98.19 133 MET A CA 1
ATOM 980 C C . MET A 1 133 ? 25.547 26.016 18.547 1 98.19 133 MET A C 1
ATOM 982 O O . MET A 1 133 ? 26.328 25.547 17.734 1 98.19 133 MET A O 1
ATOM 986 N N . PRO A 1 134 ? 25.844 26.297 19.781 1 98.06 134 PRO A N 1
ATOM 987 C CA . PRO A 1 134 ? 27.266 26.438 20.109 1 98.06 134 PRO A CA 1
ATOM 988 C C . PRO A 1 134 ? 28 25.094 20.156 1 98.06 134 PRO A C 1
ATOM 990 O O . PRO A 1 134 ? 29.203 25.016 19.891 1 98.06 134 PRO A O 1
ATOM 993 N N . VAL A 1 135 ? 27.359 24.047 20.453 1 97.62 135 VAL A N 1
ATOM 994 C CA . VAL A 1 135 ? 28.031 22.781 20.688 1 97.62 135 VAL A CA 1
ATOM 995 C C . VAL A 1 135 ? 27.938 21.891 19.453 1 97.62 135 VAL A C 1
ATOM 997 O O . VAL A 1 135 ? 28.953 21.438 18.922 1 97.62 135 VAL A O 1
ATOM 1000 N N . HIS A 1 136 ? 26.766 21.828 18.891 1 97.69 136 HIS A N 1
ATOM 1001 C CA . HIS A 1 136 ? 26.547 20.844 17.828 1 97.69 136 HIS A CA 1
ATOM 1002 C C . HIS A 1 136 ? 26.422 21.516 16.469 1 97.69 136 HIS A C 1
ATOM 1004 O O . HIS A 1 136 ? 26.344 20.844 15.445 1 97.69 136 HIS A O 1
ATOM 1010 N N . GLY A 1 137 ? 26.422 22.797 16.422 1 97.81 137 GLY A N 1
ATOM 1011 C CA . GLY A 1 137 ? 26.188 23.562 15.195 1 97.81 137 GLY A CA 1
ATOM 1012 C C . GLY A 1 137 ? 27.125 23.188 14.07 1 97.81 137 GLY A C 1
ATOM 1013 O O . GLY A 1 137 ? 26.703 23.031 12.922 1 97.81 137 GLY A O 1
ATOM 1014 N N . LYS A 1 138 ? 28.375 23.078 14.43 1 96.56 138 LYS A N 1
ATOM 1015 C CA . LYS A 1 138 ? 29.375 22.719 13.414 1 96.56 138 LYS A CA 1
ATOM 1016 C C . LYS A 1 138 ? 29.047 21.375 12.781 1 96.56 138 LYS A C 1
ATOM 1018 O O . LYS A 1 138 ? 29.203 21.203 11.57 1 96.56 138 LYS A O 1
ATOM 1023 N N . THR A 1 139 ? 28.656 20.484 13.578 1 97.06 139 THR A N 1
ATOM 1024 C CA . THR A 1 139 ? 28.297 19.156 13.086 1 97.06 139 THR A CA 1
ATOM 1025 C C . THR A 1 139 ? 27.047 19.219 12.234 1 97.06 139 THR A C 1
ATOM 1027 O O . THR A 1 139 ? 27.016 18.688 11.117 1 97.06 139 THR A O 1
ATOM 1030 N N . ILE A 1 140 ? 26 19.859 12.672 1 97.94 140 ILE A N 1
ATOM 1031 C CA . ILE A 1 140 ? 24.672 19.875 12.055 1 97.94 140 ILE A CA 1
ATOM 1032 C C . ILE A 1 140 ? 24.766 20.547 10.688 1 97.94 140 ILE A C 1
ATOM 1034 O O . ILE A 1 140 ? 24.078 20.141 9.742 1 97.94 140 ILE A O 1
ATOM 1038 N N . PHE A 1 141 ? 25.625 21.547 10.578 1 98.06 141 PHE A N 1
ATOM 1039 C CA . PHE A 1 141 ? 25.719 22.281 9.328 1 98.06 141 PHE A CA 1
ATOM 1040 C C . PHE A 1 141 ? 26.922 21.812 8.508 1 98.06 141 PHE A C 1
ATOM 1042 O O . PHE A 1 141 ? 27.312 22.469 7.547 1 98.06 141 PHE A O 1
ATOM 1049 N N . SER A 1 142 ? 27.438 20.656 8.859 1 97.56 142 SER A N 1
ATOM 1050 C CA . SER A 1 142 ? 28.5 20.062 8.07 1 97.56 142 SER A CA 1
ATOM 1051 C C . SER A 1 142 ? 27.969 19.5 6.754 1 97.56 142 SER A C 1
ATOM 1053 O O . SER A 1 142 ? 26.766 19.266 6.621 1 97.56 142 SER A O 1
ATOM 1055 N N . HIS A 1 143 ? 28.859 19.281 5.875 1 97.12 143 HIS A N 1
ATOM 1056 C CA . HIS A 1 143 ? 28.5 18.688 4.598 1 97.12 143 HIS A CA 1
ATOM 1057 C C . HIS A 1 143 ? 27.859 17.312 4.793 1 97.12 143 HIS A C 1
ATOM 1059 O O . HIS A 1 143 ? 26.922 16.938 4.082 1 97.12 143 HIS A O 1
ATOM 1065 N N . ALA A 1 144 ? 28.344 16.594 5.727 1 96.81 144 ALA A N 1
ATOM 1066 C CA . ALA A 1 144 ? 27.844 15.25 5.992 1 96.81 144 ALA A CA 1
ATOM 1067 C C . ALA A 1 144 ? 26.391 15.281 6.453 1 96.81 144 ALA A C 1
ATOM 1069 O O . ALA A 1 144 ? 25.609 14.414 6.09 1 96.81 144 ALA A O 1
ATOM 1070 N N . CYS A 1 145 ? 26.078 16.266 7.242 1 97 145 CYS A N 1
ATOM 1071 C CA . CYS A 1 145 ? 24.719 16.328 7.789 1 97 145 CYS A CA 1
ATOM 1072 C C . CYS A 1 145 ? 23.766 17 6.801 1 97 145 CYS A C 1
ATOM 1074 O O . CYS A 1 145 ? 22.578 16.719 6.809 1 97 145 CYS A O 1
ATOM 1076 N N . LEU A 1 146 ? 24.281 17.797 5.902 1 97.5 146 LEU A N 1
ATOM 1077 C CA . LEU A 1 146 ? 23.438 18.516 4.953 1 97.5 146 LEU A CA 1
ATOM 1078 C C . LEU A 1 146 ? 23.188 17.688 3.705 1 97.5 146 LEU A C 1
ATOM 1080 O O . LEU A 1 146 ? 22.328 18.016 2.887 1 97.5 146 LEU A O 1
ATOM 1084 N N . ALA A 1 147 ? 23.828 16.578 3.619 1 96.44 147 ALA A N 1
ATOM 1085 C CA . ALA A 1 147 ? 23.641 15.68 2.479 1 96.44 147 ALA A CA 1
ATOM 1086 C C . ALA A 1 147 ? 22.328 14.938 2.564 1 96.44 147 ALA A C 1
ATOM 1088 O O . ALA A 1 147 ? 21.812 14.688 3.66 1 96.44 147 ALA A O 1
ATOM 1089 N N . VAL A 1 148 ? 21.719 14.555 1.413 1 92.94 148 VAL A N 1
ATOM 1090 C CA . VAL A 1 148 ? 20.531 13.703 1.326 1 92.94 148 VAL A CA 1
ATOM 1091 C C . VAL A 1 148 ? 20.828 12.484 0.454 1 92.94 148 VAL A C 1
ATOM 1093 O O . VAL A 1 148 ? 21.031 12.617 -0.757 1 92.94 148 VAL A O 1
ATOM 1096 N N . PRO A 1 149 ? 20.953 11.359 0.995 1 91.38 149 PRO A N 1
ATOM 1097 C CA . PRO A 1 149 ? 20.75 11.023 2.408 1 91.38 149 PRO A CA 1
ATOM 1098 C C . PRO A 1 149 ? 21.922 11.453 3.285 1 91.38 149 PRO A C 1
ATOM 1100 O O . PRO A 1 149 ? 23.016 11.695 2.781 1 91.38 149 PRO A O 1
ATOM 1103 N N . VAL A 1 150 ? 21.531 11.555 4.605 1 93.44 150 VAL A N 1
ATOM 1104 C CA . VAL A 1 150 ? 22.547 11.914 5.578 1 93.44 150 VAL A CA 1
ATOM 1105 C C . VAL A 1 150 ? 23.688 10.898 5.527 1 93.44 150 VAL A C 1
ATOM 1107 O O . VAL A 1 150 ? 23.453 9.703 5.359 1 93.44 150 VAL A O 1
ATOM 1110 N N . LYS A 1 151 ? 24.922 11.352 5.703 1 93.88 151 LYS A N 1
ATOM 1111 C CA . LYS A 1 151 ? 26.094 10.484 5.645 1 93.88 151 LYS A CA 1
ATOM 1112 C C . LYS A 1 151 ? 26.328 9.781 6.98 1 93.88 151 LYS A C 1
ATOM 1114 O O . LYS A 1 151 ? 25.875 10.258 8.023 1 93.88 151 LYS A O 1
ATOM 1119 N N . PRO A 1 152 ? 27.078 8.703 6.988 1 93.81 152 PRO A N 1
ATOM 1120 C CA . PRO A 1 152 ? 27.281 7.898 8.195 1 93.81 152 PRO A CA 1
ATOM 1121 C C . PRO A 1 152 ? 27.938 8.695 9.32 1 93.81 152 PRO A C 1
ATOM 1123 O O . PRO A 1 152 ? 27.578 8.523 10.492 1 93.81 152 PRO A O 1
ATOM 1126 N N . ARG A 1 153 ? 28.828 9.484 8.992 1 94.25 153 ARG A N 1
ATOM 1127 C CA . ARG A 1 153 ? 29.531 10.273 9.992 1 94.25 153 ARG A CA 1
ATOM 1128 C C . ARG A 1 153 ? 28.578 11.172 10.766 1 94.25 153 ARG A C 1
ATOM 1130 O O . ARG A 1 153 ? 28.703 11.328 11.984 1 94.25 153 ARG A O 1
ATOM 1137 N N . CYS A 1 154 ? 27.688 11.797 10.086 1 95.31 154 CYS A N 1
ATOM 1138 C CA . CYS A 1 154 ? 26.688 12.625 10.734 1 95.31 154 CYS A CA 1
ATOM 1139 C C . CYS A 1 154 ? 25.75 11.781 11.594 1 95.31 154 CYS A C 1
ATOM 1141 O O . CYS A 1 154 ? 25.453 12.141 12.734 1 95.31 154 CYS A O 1
ATOM 1143 N N . ARG A 1 155 ? 25.328 10.68 11.008 1 94.25 155 ARG A N 1
ATOM 1144 C CA . ARG A 1 155 ? 24.438 9.773 11.742 1 94.25 155 ARG A CA 1
ATOM 1145 C C . ARG A 1 155 ? 25.062 9.359 13.07 1 94.25 155 ARG A C 1
ATOM 1147 O O . ARG A 1 155 ? 24.406 9.398 14.109 1 94.25 155 ARG A O 1
ATOM 1154 N N . GLU A 1 156 ? 26.266 9.008 13.047 1 94.38 156 GLU A N 1
ATOM 1155 C CA . GLU A 1 156 ? 26.984 8.562 14.242 1 94.38 156 GLU A CA 1
ATOM 1156 C C . GLU A 1 156 ? 27.047 9.672 15.289 1 94.38 156 GLU A C 1
ATOM 1158 O O . GLU A 1 156 ? 26.828 9.422 16.469 1 94.38 156 GLU A O 1
ATOM 1163 N N . LYS A 1 157 ? 27.375 10.812 14.859 1 94.44 157 LYS A N 1
ATOM 1164 C CA . LYS A 1 157 ? 27.516 11.938 15.773 1 94.44 157 LYS A CA 1
ATOM 1165 C C . LYS A 1 157 ? 26.172 12.312 16.406 1 94.44 157 LYS A C 1
ATOM 1167 O O . LYS A 1 157 ? 26.109 12.641 17.594 1 94.44 157 LYS A O 1
ATOM 1172 N N . ILE A 1 158 ? 25.094 12.305 15.594 1 94.44 158 ILE A N 1
ATOM 1173 C CA . ILE A 1 158 ? 23.766 12.641 16.094 1 94.44 158 ILE A CA 1
ATOM 1174 C C . ILE A 1 158 ? 23.312 11.578 17.094 1 94.44 158 ILE A C 1
ATOM 1176 O O . ILE A 1 158 ? 22.766 11.898 18.156 1 94.44 158 ILE A O 1
ATOM 1180 N N . LEU A 1 159 ? 23.594 10.32 16.75 1 92.81 159 LEU A N 1
ATOM 1181 C CA . LEU A 1 159 ? 23.172 9.234 17.625 1 92.81 159 LEU A CA 1
ATOM 1182 C C . LEU A 1 159 ? 23.953 9.258 18.938 1 92.81 159 LEU A C 1
ATOM 1184 O O . LEU A 1 159 ? 23.422 8.891 20 1 92.81 159 LEU A O 1
ATOM 1188 N N . ALA A 1 160 ? 25.172 9.719 18.844 1 92.75 160 ALA A N 1
ATOM 1189 C CA . ALA A 1 160 ? 25.969 9.852 20.062 1 92.75 160 ALA A CA 1
ATOM 1190 C C . ALA A 1 160 ? 25.375 10.883 21.016 1 92.75 160 ALA A C 1
ATOM 1192 O O . ALA A 1 160 ? 25.641 10.859 22.219 1 92.75 160 ALA A O 1
ATOM 1193 N N . ALA A 1 161 ? 24.578 11.758 20.438 1 92.81 161 ALA A N 1
ATOM 1194 C CA . ALA A 1 161 ? 23.922 12.789 21.234 1 92.81 161 ALA A CA 1
ATOM 1195 C C . ALA A 1 161 ? 22.516 12.375 21.609 1 92.81 161 ALA A C 1
ATOM 1197 O O . ALA A 1 161 ? 21.641 13.227 21.812 1 92.81 161 ALA A O 1
ATOM 1198 N N . HIS A 1 162 ? 22.203 11.078 21.531 1 91.69 162 HIS A N 1
ATOM 1199 C CA . HIS A 1 162 ? 20.953 10.492 22 1 91.69 162 HIS A CA 1
ATOM 1200 C C . HIS A 1 162 ? 21.156 9.719 23.297 1 91.69 162 HIS A C 1
ATOM 1202 O O . HIS A 1 162 ? 22.25 9.18 23.531 1 91.69 162 HIS A O 1
ATOM 1208 N N . GLY A 1 163 ? 20.156 9.797 24.078 1 85.12 163 GLY A N 1
ATOM 1209 C CA . GLY A 1 163 ? 20.141 8.914 25.234 1 85.12 163 GLY A CA 1
ATOM 1210 C C . GLY A 1 163 ? 19.719 7.492 24.891 1 85.12 163 GLY A C 1
ATOM 1211 O O . GLY A 1 163 ? 19.328 7.211 23.766 1 85.12 163 GLY A O 1
ATOM 1212 N N . PRO A 1 164 ? 19.828 6.574 25.844 1 80.44 164 PRO A N 1
ATOM 1213 C CA . PRO A 1 164 ? 19.422 5.184 25.625 1 80.44 164 PRO A CA 1
ATOM 1214 C C . PRO A 1 164 ? 17.953 5.051 25.25 1 80.44 164 PRO A C 1
ATOM 1216 O O . PRO A 1 164 ? 17.547 4.043 24.672 1 80.44 164 PRO A O 1
ATOM 1219 N N . ASP A 1 165 ? 17.25 6.027 25.609 1 78.25 165 ASP A N 1
ATOM 1220 C CA . ASP A 1 165 ? 15.805 5.996 25.344 1 78.25 165 ASP A CA 1
ATOM 1221 C C . ASP A 1 165 ? 15.492 6.52 23.953 1 78.25 165 ASP A C 1
ATOM 1223 O O . ASP A 1 165 ? 14.32 6.605 23.562 1 78.25 165 ASP A O 1
ATOM 1227 N N . GLY A 1 166 ? 16.516 6.895 23.266 1 82.94 166 GLY A N 1
ATOM 1228 C CA . GLY A 1 166 ? 16.312 7.387 21.906 1 82.94 166 GLY A CA 1
ATOM 1229 C C . GLY A 1 166 ? 15.977 8.867 21.844 1 82.94 166 GLY A C 1
ATOM 1230 O O . GLY A 1 166 ? 15.789 9.422 20.766 1 82.94 166 GLY A O 1
ATOM 1231 N N . LYS A 1 167 ? 15.969 9.469 23.031 1 88.31 167 LYS A N 1
ATOM 1232 C CA . LYS A 1 167 ? 15.703 10.906 23.094 1 88.31 167 LYS A CA 1
ATOM 1233 C C . LYS A 1 167 ? 16.984 11.703 22.906 1 88.31 167 LYS A C 1
ATOM 1235 O O . LYS A 1 167 ? 18.078 11.25 23.266 1 88.31 167 LYS A O 1
ATOM 1240 N N . LEU A 1 168 ? 16.797 12.922 22.406 1 93.62 168 LEU A N 1
ATOM 1241 C CA . LEU A 1 168 ? 17.938 13.828 22.266 1 93.62 168 LEU A CA 1
ATOM 1242 C C . LEU A 1 168 ? 18.453 14.25 23.641 1 93.62 168 LEU A C 1
ATOM 1244 O O . LEU A 1 168 ? 17.672 14.461 24.578 1 93.62 168 LEU A O 1
ATOM 1248 N N . ASP A 1 169 ? 19.75 14.32 23.719 1 93.06 169 ASP A N 1
ATOM 1249 C CA . ASP A 1 169 ? 20.25 14.906 24.953 1 93.06 169 ASP A CA 1
ATOM 1250 C C . ASP A 1 169 ? 19.812 16.359 25.094 1 93.06 169 ASP A C 1
ATOM 1252 O O . ASP A 1 169 ? 19.469 17.016 24.094 1 93.06 169 ASP A O 1
ATOM 1256 N N . PRO A 1 170 ? 19.875 16.906 26.266 1 94.06 170 PRO A N 1
ATOM 1257 C CA . PRO A 1 170 ? 19.312 18.25 26.516 1 94.06 170 PRO A CA 1
ATOM 1258 C C . PRO A 1 170 ? 20.031 19.344 25.719 1 94.06 170 PRO A C 1
ATOM 1260 O O . PRO A 1 170 ? 19.406 20.344 25.344 1 94.06 170 PRO A O 1
ATOM 1263 N N . VAL A 1 171 ? 21.266 19.188 25.484 1 96.19 171 VAL A N 1
ATOM 1264 C CA . VAL A 1 171 ? 22.016 20.219 24.781 1 96.19 171 VAL A CA 1
ATOM 1265 C C . VAL A 1 171 ? 21.578 20.266 23.328 1 96.19 171 VAL A C 1
ATOM 1267 O O . VAL A 1 171 ? 21.234 21.328 22.812 1 96.19 171 VAL A O 1
ATOM 1270 N N . LEU A 1 172 ? 21.609 19.156 22.672 1 96.5 172 LEU A N 1
ATOM 1271 C CA . LEU A 1 172 ? 21.188 19.109 21.266 1 96.5 172 LEU A CA 1
ATOM 1272 C C . LEU A 1 172 ? 19.734 19.5 21.125 1 96.5 172 LEU A C 1
ATOM 1274 O O . LEU A 1 172 ? 19.359 20.219 20.172 1 96.5 172 LEU A O 1
ATOM 1278 N N . TRP A 1 173 ? 18.938 19.062 22 1 95.88 173 TRP A N 1
ATOM 1279 C CA . TRP A 1 173 ? 17.531 19.453 22 1 95.88 173 TRP A CA 1
ATOM 1280 C C . TRP A 1 173 ? 17.391 20.969 22.078 1 95.88 173 TRP A C 1
ATOM 1282 O O . TRP A 1 173 ? 16.672 21.562 21.281 1 95.88 173 TRP A O 1
ATOM 1292 N N . GLY A 1 174 ? 18.062 21.531 23.062 1 96.19 174 GLY A N 1
ATOM 1293 C CA . GLY A 1 174 ? 18 22.969 23.25 1 96.19 174 GLY A CA 1
ATOM 1294 C C . GLY A 1 174 ? 18.5 23.75 22.047 1 96.19 174 GLY A C 1
ATOM 1295 O O . GLY A 1 174 ? 17.922 24.781 21.703 1 96.19 174 GLY A O 1
ATOM 1296 N N . GLU A 1 175 ? 19.484 23.281 21.406 1 97.62 175 GLU A N 1
ATOM 1297 C CA . GLU A 1 175 ? 20.062 23.984 20.25 1 97.62 175 GLU A CA 1
ATOM 1298 C C . GLU A 1 175 ? 19.125 23.938 19.047 1 97.62 175 GLU A C 1
ATOM 1300 O O . GLU A 1 175 ? 18.922 24.938 18.375 1 97.62 175 GLU A O 1
ATOM 1305 N N . PHE A 1 176 ? 18.547 22.781 18.812 1 97.94 176 PHE A N 1
ATOM 1306 C CA . PHE A 1 176 ? 17.547 22.688 17.75 1 97.94 176 PHE A CA 1
ATOM 1307 C C . PHE A 1 176 ? 16.344 23.578 18.062 1 97.94 176 PHE A C 1
ATOM 1309 O O . PHE A 1 176 ? 15.805 24.219 17.156 1 97.94 176 PHE A O 1
ATOM 1316 N N . ASN A 1 177 ? 15.969 23.562 19.281 1 97.38 177 ASN A N 1
ATOM 1317 C CA . ASN A 1 177 ? 14.859 24.422 19.688 1 97.38 177 ASN A CA 1
ATOM 1318 C C . ASN A 1 177 ? 15.164 25.891 19.438 1 97.38 177 ASN A C 1
ATOM 1320 O O . ASN A 1 177 ? 14.336 26.625 18.875 1 97.38 177 ASN A O 1
ATOM 1324 N N . ALA A 1 178 ? 16.328 26.281 19.859 1 97.44 178 ALA A N 1
ATOM 1325 C CA . ALA A 1 178 ? 16.75 27.672 19.672 1 97.44 178 ALA A CA 1
ATOM 1326 C C . ALA A 1 178 ? 16.781 28.031 18.188 1 97.44 178 ALA A C 1
ATOM 1328 O O . ALA A 1 178 ? 16.297 29.109 17.797 1 97.44 178 ALA A O 1
ATOM 1329 N N . LEU A 1 179 ? 17.297 27.203 17.406 1 98.31 179 LEU A N 1
ATOM 1330 C CA . LEU A 1 179 ? 17.406 27.469 15.969 1 98.31 179 LEU A CA 1
ATOM 1331 C C . LEU A 1 179 ? 16.016 27.578 15.336 1 98.31 179 LEU A C 1
ATOM 1333 O O . LEU A 1 179 ? 15.734 28.547 14.625 1 98.31 179 LEU A O 1
ATOM 1337 N N . PHE A 1 180 ? 15.133 26.688 15.633 1 98.31 180 PHE A N 1
ATOM 1338 C CA . PHE A 1 180 ? 13.867 26.578 14.922 1 98.31 180 PHE A CA 1
ATOM 1339 C C . PHE A 1 180 ? 12.852 27.562 15.469 1 98.31 180 PHE A C 1
ATOM 1341 O O . PHE A 1 180 ? 11.82 27.828 14.844 1 98.31 180 PHE A O 1
ATOM 1348 N N . GLU A 1 181 ? 13.242 28.203 16.594 1 97.19 181 GLU A N 1
ATOM 1349 C CA . GLU A 1 181 ? 12.398 29.281 17.109 1 97.19 181 GLU A CA 1
ATOM 1350 C C . GLU A 1 181 ? 13 30.656 16.781 1 97.19 181 GLU A C 1
ATOM 1352 O O . GLU A 1 181 ? 12.414 31.688 17.109 1 97.19 181 GLU A O 1
ATOM 1357 N N . SER A 1 182 ? 14.102 30.609 16.141 1 97.31 182 SER A N 1
ATOM 1358 C CA . SER A 1 182 ? 14.688 31.891 15.742 1 97.31 182 SER A CA 1
ATOM 1359 C C . SER A 1 182 ? 13.867 32.531 14.633 1 97.31 182 SER A C 1
ATOM 1361 O O . SER A 1 182 ? 13.234 31.844 13.836 1 97.31 182 SER A O 1
ATOM 1363 N N . ASP A 1 183 ? 13.922 33.875 14.57 1 96.69 183 ASP A N 1
ATOM 1364 C CA . ASP A 1 183 ? 13.133 34.625 13.602 1 96.69 183 ASP A CA 1
ATOM 1365 C C . ASP A 1 183 ? 13.469 34.219 12.172 1 96.69 183 ASP A C 1
ATOM 1367 O O . ASP A 1 183 ? 12.562 33.969 11.359 1 96.69 183 ASP A O 1
ATOM 1371 N N . ALA A 1 184 ? 14.711 34.094 11.883 1 97.06 184 ALA A N 1
ATOM 1372 C CA . ALA A 1 184 ? 15.133 33.75 10.531 1 97.06 184 ALA A CA 1
ATOM 1373 C C . ALA A 1 184 ? 14.648 32.375 10.148 1 97.06 184 ALA A C 1
ATOM 1375 O O . ALA A 1 184 ? 14.281 32.125 8.992 1 97.06 184 ALA A O 1
ATOM 1376 N N . MET A 1 185 ? 14.68 31.453 11.055 1 98.19 185 MET A N 1
ATOM 1377 C CA . MET A 1 185 ? 14.234 30.094 10.758 1 98.19 185 MET A CA 1
ATOM 1378 C C . MET A 1 185 ? 12.719 30.031 10.633 1 98.19 185 MET A C 1
ATOM 1380 O O . MET A 1 185 ? 12.188 29.234 9.867 1 98.19 185 MET A O 1
ATOM 1384 N N . LEU A 1 186 ? 12.016 30.875 11.367 1 98.25 186 LEU A N 1
ATOM 1385 C CA . LEU A 1 186 ? 10.57 30.953 11.18 1 98.25 186 LEU A CA 1
ATOM 1386 C C . LEU A 1 186 ? 10.227 31.328 9.75 1 98.25 186 LEU A C 1
ATOM 1388 O O . LEU A 1 186 ? 9.305 30.766 9.156 1 98.25 186 LEU A O 1
ATOM 1392 N N . GLN A 1 187 ? 10.992 32.281 9.234 1 98.06 187 GLN A N 1
ATOM 1393 C CA . GLN A 1 187 ? 10.781 32.656 7.844 1 98.06 187 GLN A CA 1
ATOM 1394 C C . GLN A 1 187 ? 11.062 31.5 6.906 1 98.06 187 GLN A C 1
ATOM 1396 O O . GLN A 1 187 ? 10.32 31.266 5.941 1 98.06 187 GLN A O 1
ATOM 1401 N N . VAL A 1 188 ? 12.086 30.75 7.195 1 98.12 188 VAL A N 1
ATOM 1402 C CA . VAL A 1 188 ? 12.438 29.594 6.375 1 98.12 188 VAL A CA 1
ATOM 1403 C C . VAL A 1 188 ? 11.32 28.562 6.438 1 98.12 188 VAL A C 1
ATOM 1405 O O . VAL A 1 188 ? 10.953 27.969 5.414 1 98.12 188 VAL A O 1
ATOM 1408 N N . GLN A 1 189 ? 10.82 28.297 7.621 1 98 189 GLN A N 1
ATOM 1409 C CA . GLN A 1 189 ? 9.719 27.359 7.781 1 98 189 GLN A CA 1
ATOM 1410 C C . GLN A 1 189 ? 8.484 27.812 7.008 1 98 189 GLN A C 1
ATOM 1412 O O . GLN A 1 189 ? 7.832 27.016 6.336 1 98 189 GLN A O 1
ATOM 1417 N N . LEU A 1 190 ? 8.203 29.109 7.09 1 97.88 190 LEU A N 1
ATOM 1418 C CA . LEU A 1 190 ? 7.09 29.656 6.328 1 97.88 190 LEU A CA 1
ATOM 1419 C C . LEU A 1 190 ? 7.301 29.453 4.832 1 97.88 190 LEU A C 1
ATOM 1421 O O . LEU A 1 190 ? 6.406 28.984 4.133 1 97.88 190 LEU A O 1
ATOM 1425 N N . ASP A 1 191 ? 8.469 29.797 4.391 1 97.69 191 ASP A N 1
ATOM 1426 C CA . ASP A 1 191 ? 8.773 29.672 2.969 1 97.69 191 ASP A CA 1
ATOM 1427 C C . ASP A 1 191 ? 8.625 28.219 2.51 1 97.69 191 ASP A C 1
ATOM 1429 O O . ASP A 1 191 ? 8.094 27.953 1.43 1 97.69 191 ASP A O 1
ATOM 1433 N N . THR A 1 192 ? 9.102 27.344 3.316 1 96.12 192 THR A N 1
ATOM 1434 C CA . THR A 1 192 ? 9.008 25.922 3.002 1 96.12 192 THR A CA 1
ATOM 1435 C C . THR A 1 192 ? 7.547 25.469 2.949 1 96.12 192 THR A C 1
ATOM 1437 O O . THR A 1 192 ? 7.16 24.719 2.062 1 96.12 192 THR A O 1
ATOM 1440 N N . TYR A 1 193 ? 6.805 25.922 3.855 1 95.69 193 TYR A N 1
ATOM 1441 C CA . TYR A 1 193 ? 5.391 25.578 3.904 1 95.69 193 TYR A CA 1
ATOM 1442 C C . TYR A 1 193 ? 4.645 26.156 2.709 1 95.69 193 TYR A C 1
ATOM 1444 O O . TYR A 1 193 ? 3.727 25.516 2.176 1 95.69 193 TYR A O 1
ATOM 1452 N N . LEU A 1 194 ? 5.039 27.344 2.322 1 96.5 194 LEU A N 1
ATOM 1453 C CA . LEU A 1 194 ? 4.422 27.969 1.151 1 96.5 194 LEU A CA 1
ATOM 1454 C C . LEU A 1 194 ? 4.672 27.125 -0.098 1 96.5 194 LEU A C 1
ATOM 1456 O O . LEU A 1 194 ? 3.801 27.016 -0.961 1 96.5 194 LEU A O 1
ATOM 1460 N N . VAL A 1 195 ? 5.871 26.594 -0.181 1 95 195 VAL A N 1
ATOM 1461 C CA . VAL A 1 195 ? 6.16 25.703 -1.294 1 95 195 VAL A CA 1
ATOM 1462 C C . VAL A 1 195 ? 5.215 24.5 -1.255 1 95 195 VAL A C 1
ATOM 1464 O O . VAL A 1 195 ? 4.707 24.062 -2.293 1 95 195 VAL A O 1
ATOM 1467 N N . LEU A 1 196 ? 5 24 -0.131 1 93 196 LEU A N 1
ATOM 1468 C CA . LEU A 1 196 ? 4.055 22.906 0.044 1 93 196 LEU A CA 1
ATOM 1469 C C . LEU A 1 196 ? 2.654 23.312 -0.391 1 93 196 LEU A C 1
ATOM 1471 O O . LEU A 1 196 ? 1.971 22.562 -1.098 1 93 196 LEU A O 1
ATOM 1475 N N . LEU A 1 197 ? 2.246 24.484 0.046 1 95.38 197 LEU A N 1
ATOM 1476 C CA . LEU A 1 197 ? 0.91 24.969 -0.289 1 95.38 197 LEU A CA 1
ATOM 1477 C C . LEU A 1 197 ? 0.769 25.172 -1.794 1 95.38 197 LEU A C 1
ATOM 1479 O O . LEU A 1 197 ? -0.303 24.938 -2.357 1 95.38 197 LEU A O 1
ATOM 1483 N N . GLU A 1 198 ? 1.797 25.625 -2.398 1 95.88 198 GLU A N 1
ATOM 1484 C CA . GLU A 1 198 ? 1.772 25.781 -3.85 1 95.88 198 GLU A CA 1
ATOM 1485 C C . GLU A 1 198 ? 1.608 24.422 -4.539 1 95.88 198 GLU A C 1
ATOM 1487 O O . GLU A 1 198 ? 0.888 24.312 -5.535 1 95.88 198 GLU A O 1
ATOM 1492 N N . ALA A 1 199 ? 2.311 23.516 -4.051 1 94.19 199 ALA A N 1
ATOM 1493 C CA . ALA A 1 199 ? 2.148 22.172 -4.586 1 94.19 199 ALA A CA 1
ATOM 1494 C C . ALA A 1 199 ? 0.726 21.656 -4.371 1 94.19 199 ALA A C 1
ATOM 1496 O O . ALA A 1 199 ? 0.146 21.031 -5.254 1 94.19 199 ALA A O 1
ATOM 1497 N N . VAL A 1 200 ? 0.223 21.875 -3.254 1 94.44 200 VAL A N 1
ATOM 1498 C CA . VAL A 1 200 ? -1.15 21.516 -2.918 1 94.44 200 VAL A CA 1
ATOM 1499 C C . VAL A 1 200 ? -2.113 22.172 -3.9 1 94.44 200 VAL A C 1
ATOM 1501 O O . VAL A 1 200 ? -3.059 21.547 -4.375 1 94.44 200 VAL A O 1
ATOM 1504 N N . ARG A 1 201 ? -1.896 23.438 -4.105 1 95 201 ARG A N 1
ATOM 1505 C CA . ARG A 1 201 ? -2.719 24.172 -5.066 1 95 201 ARG A CA 1
ATOM 1506 C C . ARG A 1 201 ? -2.732 23.469 -6.418 1 95 201 ARG A C 1
ATOM 1508 O O . ARG A 1 201 ? -3.797 23.25 -7 1 95 201 ARG A O 1
ATOM 1515 N N . GLN A 1 202 ? -1.594 23.125 -6.871 1 94.56 202 GLN A N 1
ATOM 1516 C CA . GLN A 1 202 ? -1.492 22.453 -8.164 1 94.56 202 GLN A CA 1
ATOM 1517 C C . GLN A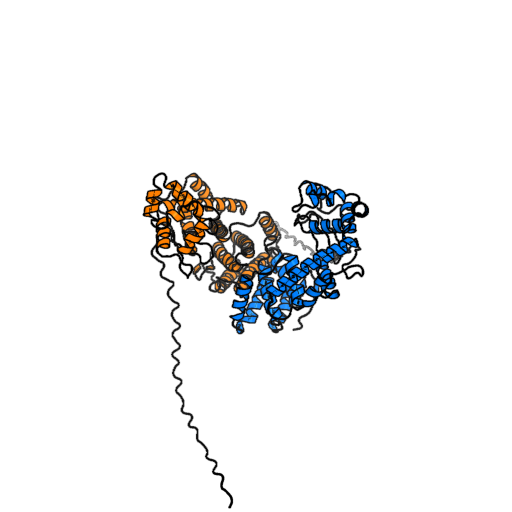 1 202 ? -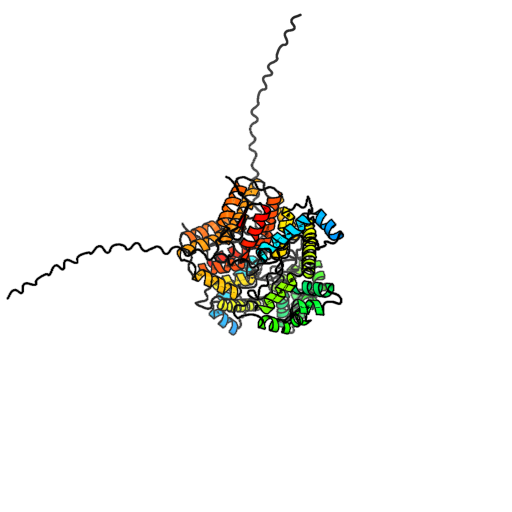2.225 21.125 -8.148 1 94.56 202 GLN A C 1
ATOM 1519 O O . GLN A 1 202 ? -2.912 20.766 -9.109 1 94.56 202 GLN A O 1
ATOM 1524 N N . ASP A 1 203 ? -2.051 20.422 -7.113 1 94.62 203 ASP A N 1
ATOM 1525 C CA . ASP A 1 203 ? -2.734 19.141 -6.973 1 94.62 203 ASP A CA 1
ATOM 1526 C C . ASP A 1 203 ? -4.25 19.328 -6.953 1 94.62 203 ASP A C 1
ATOM 1528 O O . ASP A 1 203 ? -4.984 18.547 -7.562 1 94.62 203 ASP A O 1
ATOM 1532 N N . LEU A 1 204 ? -4.672 20.297 -6.219 1 95.88 204 LEU A N 1
ATOM 1533 C CA . LEU A 1 204 ? -6.105 20.562 -6.117 1 95.88 204 LEU A CA 1
ATOM 1534 C C . LEU A 1 204 ? -6.695 20.875 -7.488 1 95.88 204 LEU A C 1
ATOM 1536 O O . LEU A 1 204 ? -7.77 20.391 -7.836 1 95.88 204 LEU A O 1
ATOM 1540 N N . LEU A 1 205 ? -5.996 21.641 -8.211 1 94.75 205 LEU A N 1
ATOM 1541 C CA . LEU A 1 205 ? -6.473 22.016 -9.539 1 94.75 205 LEU A CA 1
ATOM 1542 C C . LEU A 1 205 ? -6.496 20.797 -10.469 1 94.75 205 LEU A C 1
ATOM 1544 O O . LEU A 1 205 ? -7.355 20.703 -11.344 1 94.75 205 LEU A O 1
ATOM 1548 N N . ARG A 1 206 ? -5.617 19.922 -10.219 1 94.5 206 ARG A N 1
ATOM 1549 C CA . ARG A 1 206 ? -5.582 18.688 -10.984 1 94.5 206 ARG A CA 1
ATOM 1550 C C . ARG A 1 206 ? -6.723 17.75 -10.586 1 94.5 206 ARG A C 1
ATOM 1552 O O . ARG A 1 206 ? -7.395 17.172 -11.445 1 94.5 206 ARG A O 1
ATOM 1559 N N . VAL A 1 207 ? -6.93 17.609 -9.367 1 95.5 207 VAL A N 1
ATOM 1560 C CA . VAL A 1 207 ? -7.902 16.672 -8.828 1 95.5 207 VAL A CA 1
ATOM 1561 C C . VAL A 1 207 ? -9.312 17.219 -9.008 1 95.5 207 VAL A C 1
ATOM 1563 O O . VAL A 1 207 ? -10.258 16.469 -9.266 1 95.5 207 VAL A O 1
ATOM 1566 N N . PHE A 1 208 ? -9.43 18.516 -8.844 1 95.56 208 PHE A N 1
ATOM 1567 C CA . PHE A 1 208 ? -10.727 19.172 -8.977 1 95.56 208 PHE A CA 1
ATOM 1568 C C . PHE A 1 208 ? -10.68 20.234 -10.078 1 95.56 208 PHE A C 1
ATOM 1570 O O . PHE A 1 208 ? -10.773 21.422 -9.797 1 95.56 208 PHE A O 1
ATOM 1577 N N . PRO A 1 209 ? -10.734 19.75 -11.219 1 92.12 209 PRO A N 1
ATOM 1578 C CA . PRO A 1 209 ? -10.57 20.703 -12.312 1 92.12 209 PRO A CA 1
ATOM 1579 C C . PRO A 1 209 ? -11.805 21.578 -12.516 1 92.12 209 PRO A C 1
ATOM 1581 O O . PRO A 1 209 ? -11.695 22.688 -13.031 1 92.12 209 PRO A O 1
ATOM 1584 N N . ASP A 1 210 ? -12.852 20.984 -12.031 1 88.75 210 ASP A N 1
ATOM 1585 C CA . ASP A 1 210 ? -14.102 21.719 -12.234 1 88.75 210 ASP A CA 1
ATOM 1586 C C . ASP A 1 210 ? -14.641 22.266 -10.906 1 88.75 210 ASP A C 1
ATOM 1588 O O . ASP A 1 210 ? -14.492 21.625 -9.867 1 88.75 210 ASP A O 1
ATOM 1592 N N . GLY A 1 211 ? -15 23.5 -10.867 1 86.12 211 GLY A N 1
ATOM 1593 C CA . GLY A 1 211 ? -15.648 24.062 -9.695 1 86.12 211 GLY A CA 1
ATOM 1594 C C . GLY A 1 211 ? -14.695 24.828 -8.797 1 86.12 211 GLY A C 1
ATOM 1595 O O . GLY A 1 211 ? -13.484 24.844 -9.031 1 86.12 211 GLY A O 1
ATOM 1596 N N . PRO A 1 212 ? -15.18 25.344 -7.75 1 91.62 212 PRO A N 1
ATOM 1597 C CA . PRO A 1 212 ? -14.367 26.172 -6.852 1 91.62 212 PRO A CA 1
ATOM 1598 C C . PRO A 1 212 ? -13.508 25.328 -5.902 1 91.62 212 PRO A C 1
ATOM 1600 O O . PRO A 1 212 ? -13.93 24.25 -5.484 1 91.62 212 PRO A O 1
ATOM 1603 N N . ILE A 1 213 ? -12.398 25.844 -5.617 1 94.94 213 ILE A N 1
ATOM 1604 C CA . ILE A 1 213 ? -11.57 25.25 -4.57 1 94.94 213 ILE A CA 1
ATOM 1605 C C . ILE A 1 213 ? -11.992 25.812 -3.209 1 94.94 213 ILE A C 1
ATOM 1607 O O . ILE A 1 213 ? -11.719 26.969 -2.891 1 94.94 213 ILE A O 1
ATOM 1611 N N . THR A 1 214 ? -12.617 25 -2.439 1 93.94 214 THR A N 1
ATOM 1612 C CA . THR A 1 214 ? -13.109 25.406 -1.128 1 93.94 214 THR A CA 1
ATOM 1613 C C . THR A 1 214 ? -12.039 25.203 -0.061 1 93.94 214 THR A C 1
ATOM 1615 O O . THR A 1 214 ? -11.07 24.484 -0.28 1 93.94 214 THR A O 1
ATOM 1618 N N . LEU A 1 215 ? -12.211 25.797 1.075 1 90.75 215 LEU A N 1
ATOM 1619 C CA . LEU A 1 215 ? -11.266 25.625 2.176 1 90.75 215 LEU A CA 1
ATOM 1620 C C . LEU A 1 215 ? -11.266 24.172 2.662 1 90.75 215 LEU A C 1
ATOM 1622 O O . LEU A 1 215 ? -10.227 23.656 3.092 1 90.75 215 LEU A O 1
ATOM 1626 N N . ARG A 1 216 ? -12.375 23.547 2.59 1 93.31 216 ARG A N 1
ATOM 1627 C CA . ARG A 1 216 ? -12.461 22.125 2.9 1 93.31 216 ARG A CA 1
ATOM 1628 C C . ARG A 1 216 ? -11.508 21.312 2.035 1 93.31 216 ARG A C 1
ATOM 1630 O O . ARG A 1 216 ? -10.742 20.5 2.547 1 93.31 216 ARG A O 1
ATOM 1637 N N . LYS A 1 217 ? -11.516 21.562 0.773 1 96.31 217 LYS A N 1
ATOM 1638 C CA . LYS A 1 217 ? -10.617 20.891 -0.162 1 96.31 217 LYS A CA 1
ATOM 1639 C C . LYS A 1 217 ? -9.156 21.203 0.161 1 96.31 217 LYS A C 1
ATOM 1641 O O . LYS A 1 217 ? -8.305 20.312 0.099 1 96.31 217 LYS A O 1
ATOM 1646 N N . VAL A 1 218 ? -8.953 22.391 0.524 1 93.88 218 VAL A N 1
ATOM 1647 C CA . VAL A 1 218 ? -7.59 22.812 0.812 1 93.88 218 VAL A CA 1
ATOM 1648 C C . VAL A 1 218 ? -7.07 22.094 2.049 1 93.88 218 VAL A C 1
ATOM 1650 O O . VAL A 1 218 ? -5.988 21.5 2.023 1 93.88 218 VAL A O 1
ATOM 1653 N N . ARG A 1 219 ? -7.805 22.141 3.104 1 91.88 219 ARG A N 1
ATOM 1654 C CA . ARG A 1 219 ? -7.391 21.484 4.34 1 91.88 219 ARG A CA 1
ATOM 1655 C C . ARG A 1 219 ? -7.188 19.984 4.121 1 91.88 219 ARG A C 1
ATOM 1657 O O . ARG A 1 219 ? -6.223 19.406 4.629 1 91.88 219 ARG A O 1
ATOM 1664 N N . TRP A 1 220 ? -8.094 19.438 3.443 1 95.31 220 TRP A N 1
ATOM 1665 C CA . TRP A 1 220 ? -8.008 18.016 3.08 1 95.31 220 TRP A CA 1
ATOM 1666 C C . TRP A 1 220 ? -6.723 17.734 2.311 1 95.31 220 TRP A C 1
ATOM 1668 O O . TRP A 1 220 ? -6.016 16.766 2.613 1 95.31 220 TRP A O 1
ATOM 1678 N N . ALA A 1 221 ? -6.434 18.531 1.356 1 95.38 221 ALA A N 1
ATOM 1679 C CA . ALA A 1 221 ? -5.27 18.344 0.496 1 95.38 221 ALA A CA 1
ATOM 1680 C C . ALA A 1 221 ? -3.973 18.516 1.279 1 95.38 221 ALA A C 1
ATOM 1682 O O . ALA A 1 221 ? -3 17.797 1.055 1 95.38 221 ALA A O 1
ATOM 1683 N N . VAL A 1 222 ? -3.986 19.453 2.131 1 91 222 VAL A N 1
ATOM 1684 C CA . VAL A 1 222 ? -2.801 19.688 2.949 1 91 222 VAL A CA 1
ATOM 1685 C C . VAL A 1 222 ? -2.527 18.453 3.82 1 91 222 VAL A C 1
ATOM 1687 O O . VAL A 1 222 ? -1.4 17.969 3.867 1 91 222 VAL A O 1
ATOM 1690 N N . ASP A 1 223 ? -3.555 18 4.492 1 88.88 223 ASP A N 1
ATOM 1691 C CA . ASP A 1 223 ? -3.395 16.812 5.316 1 88.88 223 ASP A CA 1
ATOM 1692 C C . ASP A 1 223 ? -2.9 15.625 4.488 1 88.88 223 ASP A C 1
ATOM 1694 O O . ASP A 1 223 ? -2.006 14.891 4.914 1 88.88 223 ASP A O 1
ATOM 1698 N N . THR A 1 224 ? -3.457 15.453 3.336 1 92.25 224 THR A N 1
ATOM 1699 C CA . THR A 1 224 ? -3.094 14.359 2.449 1 92.25 224 THR A CA 1
ATOM 1700 C C . THR A 1 224 ? -1.625 14.453 2.043 1 92.25 224 THR A C 1
ATOM 1702 O O . THR A 1 224 ? -0.898 13.461 2.084 1 92.25 224 THR A O 1
ATOM 1705 N N . LYS A 1 225 ? -1.225 15.586 1.685 1 88.94 225 LYS A N 1
ATOM 1706 C CA . LYS A 1 225 ? 0.14 15.812 1.216 1 88.94 225 LYS A CA 1
ATOM 1707 C C . LYS A 1 225 ? 1.15 15.602 2.34 1 88.94 225 LYS A C 1
ATOM 1709 O O . LYS A 1 225 ? 2.176 14.945 2.143 1 88.94 225 LYS A O 1
ATOM 1714 N N . VAL A 1 226 ? 0.843 16.125 3.432 1 80.12 226 VAL A N 1
ATOM 1715 C CA . VAL A 1 226 ? 1.759 16.078 4.566 1 80.12 226 VAL A CA 1
ATOM 1716 C C . VAL A 1 226 ? 1.866 14.641 5.082 1 80.12 226 VAL A C 1
ATOM 1718 O O . VAL A 1 226 ? 2.959 14.172 5.41 1 80.12 226 VAL A O 1
ATOM 1721 N N . GLN A 1 227 ? 0.812 13.969 5.086 1 77.38 227 GLN A N 1
ATOM 1722 C CA . GLN A 1 227 ? 0.788 12.664 5.727 1 77.38 227 GLN A CA 1
ATOM 1723 C C . GLN A 1 227 ? 1.145 11.555 4.738 1 77.38 227 GLN A C 1
ATOM 1725 O O . GLN A 1 227 ? 1.738 10.547 5.117 1 77.38 227 GLN A O 1
ATOM 1730 N N . GLN A 1 228 ? 0.693 11.766 3.449 1 82.44 228 GLN A N 1
ATOM 1731 C CA . GLN A 1 228 ? 0.812 10.625 2.547 1 82.44 228 GLN A CA 1
ATOM 1732 C C . GLN A 1 228 ? 1.594 10.992 1.29 1 82.44 228 GLN A C 1
ATOM 1734 O O . GLN A 1 228 ? 1.794 10.156 0.407 1 82.44 228 GLN A O 1
ATOM 1739 N N . GLY A 1 229 ? 1.96 12.188 1.14 1 80 229 GLY A N 1
ATOM 1740 C CA . GLY A 1 229 ? 2.893 12.594 0.099 1 80 229 GLY A CA 1
ATOM 1741 C C . GLY A 1 229 ? 2.209 12.969 -1.2 1 80 229 GLY A C 1
ATOM 1742 O O . GLY A 1 229 ? 2.789 13.68 -2.029 1 80 229 GLY A O 1
ATOM 1743 N N . GLY A 1 230 ? 0.97 12.43 -1.385 1 82.5 230 GLY A N 1
ATOM 1744 C CA . GLY A 1 230 ? 0.385 12.805 -2.662 1 82.5 230 GLY A CA 1
ATOM 1745 C C . GLY A 1 230 ? -1.04 12.312 -2.832 1 82.5 230 GLY A C 1
ATOM 1746 O O . GLY A 1 230 ? -1.647 11.812 -1.883 1 82.5 230 GLY A O 1
ATOM 1747 N N . PHE A 1 231 ? -1.511 12.547 -4.07 1 88.12 231 PHE A N 1
ATOM 1748 C CA . PHE A 1 231 ? -2.912 12.32 -4.406 1 88.12 231 PHE A CA 1
ATOM 1749 C C . PHE A 1 231 ? -3.055 11.164 -5.383 1 88.12 231 PHE A C 1
ATOM 1751 O O . PHE A 1 231 ? -2.062 10.68 -5.93 1 88.12 231 PHE A O 1
ATOM 1758 N N . PRO A 1 232 ? -4.262 10.703 -5.457 1 86.31 232 PRO A N 1
ATOM 1759 C CA . PRO A 1 232 ? -4.445 9.602 -6.414 1 86.31 232 PRO A CA 1
ATOM 1760 C C . PRO A 1 232 ? -3.984 9.969 -7.824 1 86.31 232 PRO A C 1
ATOM 1762 O O . PRO A 1 232 ? -4.07 11.133 -8.219 1 86.31 232 PRO A O 1
ATOM 1765 N N . LEU A 1 233 ? -3.557 9.031 -8.523 1 87.38 233 LEU A N 1
ATOM 1766 C CA . LEU A 1 233 ? -3.143 9.195 -9.914 1 87.38 233 LEU A CA 1
ATOM 1767 C C . LEU A 1 233 ? -4.34 9.516 -10.805 1 87.38 233 LEU A C 1
ATOM 1769 O O . LEU A 1 233 ? -5.48 9.203 -10.453 1 87.38 233 LEU A O 1
ATOM 1773 N N . ASP A 1 234 ? -4.016 10.094 -11.914 1 89.81 234 ASP A N 1
ATOM 1774 C CA . ASP A 1 234 ? -5.078 10.508 -12.828 1 89.81 234 ASP A CA 1
ATOM 1775 C C . ASP A 1 234 ? -5.906 9.312 -13.289 1 89.81 234 ASP A C 1
ATOM 1777 O O . ASP A 1 234 ? -7.129 9.406 -13.414 1 89.81 234 ASP A O 1
ATOM 1781 N N . GLU A 1 235 ? -5.273 8.242 -13.484 1 87.56 235 GLU A N 1
ATOM 1782 C CA . GLU A 1 235 ? -5.988 7.051 -13.922 1 87.56 235 GLU A CA 1
ATOM 1783 C C . GLU A 1 235 ? -6.953 6.555 -12.852 1 87.56 235 GLU A C 1
ATOM 1785 O O . GLU A 1 235 ? -8.055 6.094 -13.164 1 87.56 235 GLU A O 1
ATOM 1790 N N . ASP A 1 236 ? -6.543 6.676 -11.656 1 90.81 236 ASP A N 1
ATOM 1791 C CA . ASP A 1 236 ? -7.387 6.254 -10.539 1 90.81 236 ASP A CA 1
ATOM 1792 C C . ASP A 1 236 ? -8.562 7.211 -10.352 1 90.81 236 ASP A C 1
ATOM 1794 O O . ASP A 1 236 ? -9.688 6.781 -10.078 1 90.81 236 ASP A O 1
ATOM 1798 N N . LEU A 1 237 ? -8.266 8.453 -10.516 1 93.5 237 LEU A N 1
ATOM 1799 C CA . LEU A 1 237 ? -9.32 9.461 -10.445 1 93.5 237 LEU A CA 1
ATOM 1800 C C . LEU A 1 237 ? -10.375 9.219 -11.523 1 93.5 237 LEU A C 1
ATOM 1802 O O . LEU A 1 237 ? -11.57 9.227 -11.234 1 93.5 237 LEU A O 1
ATOM 1806 N N . ALA A 1 238 ? -9.891 9.016 -12.68 1 92.75 238 ALA A N 1
ATOM 1807 C CA . ALA A 1 238 ? -10.797 8.781 -13.805 1 92.75 238 ALA A CA 1
ATOM 1808 C C . ALA A 1 238 ? -11.633 7.527 -13.586 1 92.75 238 ALA A C 1
ATOM 1810 O O . ALA A 1 238 ? -12.844 7.531 -13.828 1 92.75 238 ALA A O 1
ATOM 1811 N N . ARG A 1 239 ? -11.023 6.512 -13.148 1 92.12 239 ARG A N 1
ATOM 1812 C CA . ARG A 1 239 ? -11.734 5.262 -12.883 1 92.12 239 ARG A CA 1
ATOM 1813 C C . ARG A 1 239 ? -12.812 5.461 -11.82 1 92.12 239 ARG A C 1
ATOM 1815 O O . ARG A 1 239 ? -13.961 5.066 -12.016 1 92.12 239 ARG A O 1
ATOM 1822 N N . LEU A 1 240 ? -12.445 6.043 -10.734 1 94.94 240 LEU A N 1
ATOM 1823 C CA . LEU A 1 240 ? -13.391 6.273 -9.648 1 94.94 240 LEU A CA 1
ATOM 1824 C C . LEU A 1 240 ? -14.57 7.109 -10.125 1 94.94 240 LEU A C 1
ATOM 1826 O O . LEU A 1 240 ? -15.727 6.754 -9.875 1 94.94 240 LEU A O 1
ATOM 1830 N N . ARG A 1 241 ? -14.328 8.148 -10.805 1 95.5 241 ARG A N 1
ATOM 1831 C CA . ARG A 1 241 ? -15.383 9.055 -11.242 1 95.5 241 ARG A CA 1
ATOM 1832 C C . ARG A 1 241 ? -16.281 8.383 -12.266 1 95.5 241 ARG A C 1
ATOM 1834 O O . ARG A 1 241 ? -17.5 8.617 -12.281 1 95.5 241 ARG A O 1
ATOM 1841 N N . ARG A 1 242 ? -15.695 7.605 -13.109 1 95.94 242 ARG A N 1
ATOM 1842 C CA . ARG A 1 242 ? -16.5 6.828 -14.039 1 95.94 242 ARG A CA 1
ATOM 1843 C C . ARG A 1 242 ? -17.453 5.891 -13.289 1 95.94 242 ARG A C 1
ATOM 1845 O O . ARG A 1 242 ? -18.625 5.781 -13.633 1 95.94 242 ARG A O 1
ATOM 1852 N N . LYS A 1 243 ? -16.953 5.266 -12.328 1 95.75 243 LYS A N 1
ATOM 1853 C CA . LYS A 1 243 ? -17.766 4.348 -11.539 1 95.75 243 LYS A CA 1
ATOM 1854 C C . LYS A 1 243 ? -18.859 5.094 -10.773 1 95.75 243 LYS A C 1
ATOM 1856 O O . LYS A 1 243 ? -20 4.645 -10.719 1 95.75 243 LYS A O 1
ATOM 1861 N N . LEU A 1 244 ? -18.5 6.184 -10.203 1 96.56 244 LEU A N 1
ATOM 1862 C CA . LEU A 1 244 ? -19.469 6.992 -9.477 1 96.56 244 LEU A CA 1
ATOM 1863 C C . LEU A 1 244 ? -20.562 7.492 -10.422 1 96.56 244 LEU A C 1
ATOM 1865 O O . LEU A 1 244 ? -21.75 7.5 -10.055 1 96.56 244 LEU A O 1
ATOM 1869 N N . ALA A 1 245 ? -20.172 7.902 -11.555 1 95.88 245 ALA A N 1
ATOM 1870 C CA . ALA A 1 245 ? -21.125 8.422 -12.531 1 95.88 245 ALA A CA 1
ATOM 1871 C C . ALA A 1 245 ? -22.078 7.32 -13.008 1 95.88 245 ALA A C 1
ATOM 1873 O O . ALA A 1 245 ? -23.25 7.578 -13.297 1 95.88 245 ALA A O 1
ATOM 1874 N N . ALA A 1 246 ? -21.578 6.125 -13.086 1 96.56 246 ALA A N 1
ATOM 1875 C CA . ALA A 1 246 ? -22.344 5.004 -13.609 1 96.56 246 ALA A CA 1
ATOM 1876 C C . ALA A 1 246 ? -23.203 4.367 -12.516 1 96.56 246 ALA A C 1
ATOM 1878 O O . ALA A 1 246 ? -24.109 3.574 -12.812 1 96.56 246 ALA A O 1
ATOM 1879 N N . MET A 1 247 ? -22.969 4.766 -11.336 1 95.5 247 MET A N 1
ATOM 1880 C CA . MET A 1 247 ? -23.625 4.137 -10.195 1 95.5 247 MET A CA 1
ATOM 1881 C C . MET A 1 247 ? -25.109 4.516 -10.141 1 95.5 247 MET A C 1
ATOM 1883 O O . MET A 1 247 ? -25.453 5.695 -10.203 1 95.5 247 MET A O 1
ATOM 1887 N N . PRO A 1 248 ? -25.953 3.469 -10.016 1 95.56 248 PRO A N 1
ATOM 1888 C CA . PRO A 1 248 ? -27.359 3.807 -9.773 1 95.56 248 PRO A CA 1
ATOM 1889 C C . PRO A 1 248 ? -27.562 4.652 -8.516 1 95.56 248 PRO A C 1
ATOM 1891 O O . PRO A 1 248 ? -26.891 4.414 -7.5 1 95.56 248 PRO A O 1
ATOM 1894 N N . GLU A 1 249 ? -28.438 5.602 -8.648 1 93.75 249 GLU A N 1
ATOM 1895 C CA . GLU A 1 249 ? -28.672 6.527 -7.539 1 93.75 249 GLU A CA 1
ATOM 1896 C C . GLU A 1 249 ? -29.078 5.777 -6.273 1 93.75 249 GLU A C 1
ATOM 1898 O O . GLU A 1 249 ? -28.719 6.18 -5.164 1 93.75 249 GLU A O 1
ATOM 1903 N N . ALA A 1 250 ? -29.734 4.691 -6.445 1 94.62 250 ALA A N 1
ATOM 1904 C CA . ALA A 1 250 ? -30.234 3.908 -5.316 1 94.62 250 ALA A CA 1
ATOM 1905 C C . ALA A 1 250 ? -29.078 3.326 -4.508 1 94.62 250 ALA A C 1
ATOM 1907 O O . ALA A 1 250 ? -29.234 3.006 -3.328 1 94.62 250 ALA A O 1
ATOM 1908 N N . ASP A 1 251 ? -27.891 3.205 -5.086 1 96.62 251 ASP A N 1
ATOM 1909 C CA . ASP A 1 251 ? -26.734 2.566 -4.445 1 96.62 251 ASP A CA 1
ATOM 1910 C C . ASP A 1 251 ? -25.844 3.598 -3.756 1 96.62 251 ASP A C 1
ATOM 1912 O O . ASP A 1 251 ? -24.938 3.236 -3.006 1 96.62 251 ASP A O 1
ATOM 1916 N N . ARG A 1 252 ? -26.125 4.805 -3.951 1 96.5 252 ARG A N 1
ATOM 1917 C CA . ARG A 1 252 ? -25.25 5.898 -3.562 1 96.5 252 ARG A CA 1
ATOM 1918 C C . ARG A 1 252 ? -24.906 5.828 -2.078 1 96.5 252 ARG A C 1
ATOM 1920 O O . ARG A 1 252 ? -23.734 5.824 -1.702 1 96.5 252 ARG A O 1
ATOM 1927 N N . TRP A 1 253 ? -25.891 5.699 -1.298 1 97.81 253 TRP A N 1
ATOM 1928 C CA . TRP A 1 253 ? -25.688 5.77 0.146 1 97.81 253 TRP A CA 1
ATOM 1929 C C . TRP A 1 253 ? -25.109 4.465 0.68 1 97.81 253 TRP A C 1
ATOM 1931 O O . TRP A 1 253 ? -24.297 4.473 1.616 1 97.81 253 TRP A O 1
ATOM 1941 N N . ASP A 1 254 ? -25.453 3.396 0.043 1 97.38 254 ASP A N 1
ATOM 1942 C CA . ASP A 1 254 ? -24.906 2.104 0.441 1 97.38 254 ASP A CA 1
ATOM 1943 C C . ASP A 1 254 ? -23.406 2.039 0.175 1 97.38 254 ASP A C 1
ATOM 1945 O O . ASP A 1 254 ? -22.656 1.469 0.968 1 97.38 254 ASP A O 1
ATOM 1949 N N . ARG A 1 255 ? -23.047 2.596 -0.897 1 98.06 255 ARG A N 1
ATOM 1950 C CA . ARG A 1 255 ? -21.625 2.568 -1.248 1 98.06 255 ARG A CA 1
ATOM 1951 C C . ARG A 1 255 ? -20.812 3.418 -0.284 1 98.06 255 ARG A C 1
ATOM 1953 O O . ARG A 1 255 ? -19.688 3.039 0.096 1 98.06 255 ARG A O 1
ATOM 1960 N N . LEU A 1 256 ? -21.328 4.504 0.095 1 98.5 256 LEU A N 1
ATOM 1961 C CA . LEU A 1 256 ? -20.641 5.312 1.097 1 98.5 256 LEU A CA 1
ATOM 1962 C C . LEU A 1 256 ? -20.656 4.617 2.455 1 98.5 256 LEU A C 1
ATOM 1964 O O . LEU A 1 256 ? -19.656 4.668 3.191 1 98.5 256 LEU A O 1
ATOM 1968 N N . GLY A 1 257 ? -21.781 4.023 2.779 1 98.56 257 GLY A N 1
ATOM 1969 C CA . GLY A 1 257 ? -21.844 3.234 4 1 98.56 257 GLY A CA 1
ATOM 1970 C C . GLY A 1 257 ? -20.781 2.156 4.074 1 98.56 257 GLY A C 1
ATOM 1971 O O . GLY A 1 257 ? -20.266 1.869 5.152 1 98.56 257 GLY A O 1
ATOM 1972 N N . ALA A 1 258 ? -20.484 1.571 2.969 1 98.69 258 ALA A N 1
ATOM 1973 C CA . ALA A 1 258 ? -19.453 0.545 2.908 1 98.69 258 ALA A CA 1
ATOM 1974 C C . ALA A 1 258 ? -18.094 1.117 3.291 1 98.69 258 ALA A C 1
ATOM 1976 O O . ALA A 1 258 ? -17.281 0.441 3.932 1 98.69 258 ALA A O 1
ATOM 1977 N N . ILE A 1 259 ? -17.812 2.311 2.91 1 98.75 259 ILE A N 1
ATOM 1978 C CA . ILE A 1 259 ? -16.562 2.967 3.24 1 98.75 259 ILE A CA 1
ATOM 1979 C C . ILE A 1 259 ? -16.469 3.186 4.75 1 98.75 259 ILE A C 1
ATOM 1981 O O . ILE A 1 259 ? -15.43 2.922 5.363 1 98.75 259 ILE A O 1
ATOM 1985 N N . PHE A 1 260 ? -17.578 3.646 5.34 1 98.81 260 PHE A N 1
ATOM 1986 C CA . PHE A 1 260 ? -17.594 3.814 6.785 1 98.81 260 PHE A CA 1
ATOM 1987 C C . PHE A 1 260 ? -17.438 2.471 7.488 1 98.81 260 PHE A C 1
ATOM 1989 O O . PHE A 1 260 ? -16.75 2.367 8.5 1 98.81 260 PHE A O 1
ATOM 1996 N N . ALA A 1 261 ? -18.109 1.487 6.934 1 98.75 261 ALA A N 1
ATOM 1997 C CA . ALA A 1 261 ? -17.984 0.143 7.488 1 98.75 261 ALA A CA 1
ATOM 1998 C C . ALA A 1 261 ? -16.547 -0.36 7.387 1 98.75 261 ALA A C 1
ATOM 2000 O O . ALA A 1 261 ? -16.047 -1.05 8.289 1 98.75 261 ALA A O 1
ATOM 2001 N N . TRP A 1 262 ? -15.891 -0.08 6.262 1 98.75 262 TRP A N 1
ATOM 2002 C CA . TRP A 1 262 ? -14.484 -0.423 6.07 1 98.75 262 TRP A CA 1
ATOM 2003 C C . TRP A 1 262 ? -13.617 0.189 7.168 1 98.75 262 TRP A C 1
ATOM 2005 O O . TRP A 1 262 ? -12.82 -0.506 7.797 1 98.75 262 TRP A O 1
ATOM 2015 N N . TYR A 1 263 ? -13.852 1.445 7.449 1 98.69 263 TYR A N 1
ATOM 2016 C CA . TYR A 1 263 ? -13.156 2.143 8.531 1 98.69 263 TYR A CA 1
ATOM 2017 C C . TYR A 1 263 ? -13.422 1.467 9.875 1 98.69 263 TYR A C 1
ATOM 2019 O O . TYR A 1 263 ? -12.492 1.225 10.648 1 98.69 263 TYR A O 1
ATOM 2027 N N . GLY A 1 264 ? -14.656 1.185 10.141 1 98.62 264 GLY A N 1
ATOM 2028 C CA . GLY A 1 264 ? -15.016 0.541 11.391 1 98.62 264 GLY A CA 1
ATOM 2029 C C . GLY A 1 264 ? -14.359 -0.815 11.578 1 98.62 264 GLY A C 1
ATOM 2030 O O . GLY A 1 264 ? -13.875 -1.131 12.664 1 98.62 264 GLY A O 1
ATOM 2031 N N . ALA A 1 265 ? -14.414 -1.57 10.57 1 98.56 265 ALA A N 1
ATOM 2032 C CA . ALA A 1 265 ? -13.828 -2.91 10.625 1 98.56 265 ALA A CA 1
ATOM 2033 C C . ALA A 1 265 ? -12.32 -2.848 10.844 1 98.56 265 ALA A C 1
ATOM 2035 O O . ALA A 1 265 ? -11.781 -3.576 11.68 1 98.56 265 ALA A O 1
ATOM 2036 N N . LEU A 1 266 ? -11.625 -1.974 10.102 1 97.94 266 LEU A N 1
ATOM 2037 C CA . LEU A 1 266 ? -10.195 -1.765 10.305 1 97.94 266 LEU A CA 1
ATOM 2038 C C . LEU A 1 266 ? -9.906 -1.402 11.758 1 97.94 266 LEU A C 1
ATOM 2040 O O . LEU A 1 266 ? -9 -1.972 12.375 1 97.94 266 LEU A O 1
ATOM 2044 N N . SER A 1 267 ? -10.703 -0.54 12.234 1 97.81 267 SER A N 1
ATOM 2045 C CA . SER A 1 267 ? -10.477 0.002 13.57 1 97.81 267 SER A CA 1
ATOM 2046 C C . SER A 1 267 ? -10.633 -1.076 14.633 1 97.81 267 SER A C 1
ATOM 2048 O O . SER A 1 267 ? -10.008 -0.997 15.695 1 97.81 267 SER A O 1
ATOM 2050 N N . ARG A 1 268 ? -11.391 -2.049 14.352 1 97.44 268 ARG A N 1
ATOM 2051 C CA . ARG A 1 268 ? -11.664 -3.107 15.32 1 97.44 268 ARG A CA 1
ATOM 2052 C C . ARG A 1 268 ? -10.695 -4.27 15.156 1 97.44 268 ARG A C 1
ATOM 2054 O O . ARG A 1 268 ? -10.648 -5.172 15.992 1 97.44 268 ARG A O 1
ATOM 2061 N N . SER A 1 269 ? -9.984 -4.289 14.078 1 96.81 269 SER A N 1
ATOM 2062 C CA . SER A 1 269 ? -8.969 -5.324 13.914 1 96.81 269 SER A CA 1
ATOM 2063 C C . SER A 1 269 ? -7.832 -5.148 14.914 1 96.81 269 SER A C 1
ATOM 2065 O O . SER A 1 269 ? -7.645 -4.062 15.469 1 96.81 269 SER A O 1
ATOM 2067 N N . ILE A 1 270 ? -7.082 -6.121 15.102 1 95.62 270 ILE A N 1
ATOM 2068 C CA . ILE A 1 270 ? -6.121 -6.117 16.203 1 95.62 270 ILE A CA 1
ATOM 2069 C C . ILE A 1 270 ? -4.891 -5.305 15.805 1 95.62 270 ILE A C 1
ATOM 2071 O O . ILE A 1 270 ? -4.176 -4.789 16.672 1 95.62 270 ILE A O 1
ATOM 2075 N N . ASP A 1 271 ? -4.625 -5.203 14.492 1 93.69 271 ASP A N 1
ATOM 2076 C CA . ASP A 1 271 ? -3.367 -4.602 14.062 1 93.69 271 ASP A CA 1
ATOM 2077 C C . ASP A 1 271 ? -3.588 -3.195 13.516 1 93.69 271 ASP A C 1
ATOM 2079 O O . ASP A 1 271 ? -2.879 -2.756 12.609 1 93.69 271 ASP A O 1
ATOM 2083 N N . GLN A 1 272 ? -4.512 -2.523 13.977 1 93.81 272 GLN A N 1
ATOM 2084 C CA . GLN A 1 272 ? -4.727 -1.105 13.703 1 93.81 272 GLN A CA 1
ATOM 2085 C C . GLN A 1 272 ? -4.5 -0.264 14.961 1 93.81 272 GLN A C 1
ATOM 2087 O O . GLN A 1 272 ? -4.957 -0.622 16.047 1 93.81 272 GLN A O 1
ATOM 2092 N N . ASP A 1 273 ? -3.811 0.845 14.773 1 89.94 273 ASP A N 1
ATOM 2093 C CA . ASP A 1 273 ? -3.477 1.67 15.93 1 89.94 273 ASP A CA 1
ATOM 2094 C C . ASP A 1 273 ? -3.93 3.113 15.719 1 89.94 273 ASP A C 1
ATOM 2096 O O . ASP A 1 273 ? -4.25 3.516 14.602 1 89.94 273 ASP A O 1
ATOM 2100 N N . GLY A 1 274 ? -4.105 3.861 16.844 1 90.44 274 GLY A N 1
ATOM 2101 C CA . GLY A 1 274 ? -4.293 5.301 16.812 1 90.44 274 GLY A CA 1
ATOM 2102 C C . GLY A 1 274 ? -5.754 5.715 16.75 1 90.44 274 GLY A C 1
ATOM 2103 O O . GLY A 1 274 ? -6.066 6.906 16.703 1 90.44 274 GLY A O 1
ATOM 2104 N N . VAL A 1 275 ? -6.625 4.699 16.766 1 96.5 275 VAL A N 1
ATOM 2105 C CA . VAL A 1 275 ? -8.016 5.074 16.5 1 96.5 275 VAL A CA 1
ATOM 2106 C C . VAL A 1 275 ? -8.906 4.57 17.625 1 96.5 275 VAL A C 1
ATOM 2108 O O . VAL A 1 275 ? -10.125 4.742 17.578 1 96.5 275 VAL A O 1
ATOM 2111 N N . GLN A 1 276 ? -8.391 4.008 18.609 1 94.81 276 GLN A N 1
ATOM 2112 C CA . GLN A 1 276 ? -9.156 3.277 19.625 1 94.81 276 GLN A CA 1
ATOM 2113 C C . GLN A 1 276 ? -10.062 4.215 20.422 1 94.81 276 GLN A C 1
ATOM 2115 O O . GLN A 1 276 ? -11.148 3.82 20.844 1 94.81 276 GLN A O 1
ATOM 2120 N N . ARG A 1 277 ? -9.727 5.445 20.562 1 94.5 277 ARG A N 1
ATOM 2121 C CA . ARG A 1 277 ? -10.523 6.395 21.328 1 94.5 277 ARG A CA 1
ATOM 2122 C C . ARG A 1 277 ? -11.594 7.047 20.469 1 94.5 277 ARG A C 1
ATOM 2124 O O . ARG A 1 277 ? -12.477 7.742 20.969 1 94.5 277 ARG A O 1
ATOM 2131 N N . ASP A 1 278 ? -11.5 6.762 19.203 1 97.31 278 ASP A N 1
ATOM 2132 C CA . ASP A 1 278 ? -12.219 7.652 18.297 1 97.31 278 ASP A CA 1
ATOM 2133 C C . ASP A 1 278 ? -13.242 6.883 17.469 1 97.31 278 ASP A C 1
ATOM 2135 O O . ASP A 1 278 ? -14.336 7.387 17.203 1 97.31 278 ASP A O 1
ATOM 2139 N N . TRP A 1 279 ? -12.961 5.684 17.078 1 98.12 279 TRP A N 1
ATOM 2140 C CA . TRP A 1 279 ? -13.617 5.047 15.938 1 98.12 279 TRP A CA 1
ATOM 2141 C C . TRP A 1 279 ? -15.102 4.848 16.203 1 98.12 279 TRP A C 1
ATOM 2143 O O . TRP A 1 279 ? -15.938 5.035 15.32 1 98.12 279 TRP A O 1
ATOM 2153 N N . ALA A 1 280 ? -15.461 4.43 17.438 1 98.06 280 ALA A N 1
ATOM 2154 C CA . ALA A 1 280 ? -16.875 4.168 17.734 1 98.06 280 ALA A CA 1
ATOM 2155 C C . ALA A 1 280 ? -17.688 5.457 17.688 1 98.06 280 ALA A C 1
ATOM 2157 O O . ALA A 1 280 ? -18.812 5.465 17.156 1 98.06 280 ALA A O 1
ATOM 2158 N N . TRP A 1 281 ? -17.078 6.48 18.219 1 97.75 281 TRP A N 1
ATOM 2159 C CA . TRP A 1 281 ? -17.734 7.789 18.172 1 97.75 281 TRP A CA 1
ATOM 2160 C C . TRP A 1 281 ? -17.922 8.25 16.734 1 97.75 281 TRP A C 1
ATOM 2162 O O . TRP A 1 281 ? -19 8.703 16.359 1 97.75 281 TRP A O 1
ATOM 2172 N N . ASN A 1 282 ? -16.953 8.133 15.93 1 98.25 282 ASN A N 1
ATOM 2173 C CA . ASN A 1 282 ? -17 8.523 14.523 1 98.25 282 ASN A CA 1
ATOM 2174 C C . ASN A 1 282 ? -18.062 7.742 13.758 1 98.25 282 ASN A C 1
ATOM 2176 O O . ASN A 1 282 ? -18.859 8.328 13.031 1 98.25 282 ASN A O 1
ATOM 2180 N N . LEU A 1 283 ? -18.125 6.457 13.977 1 98.31 283 LEU A N 1
ATOM 2181 C CA . LEU A 1 283 ? -19.062 5.625 13.25 1 98.31 283 LEU A CA 1
ATOM 2182 C C . LEU A 1 283 ? -20.5 6.008 13.594 1 98.31 283 LEU A C 1
ATOM 2184 O O . LEU A 1 283 ? -21.375 6.004 12.727 1 98.31 283 LEU A O 1
ATOM 2188 N N . ASP A 1 284 ? -20.656 6.273 14.797 1 97.94 284 ASP A N 1
ATOM 2189 C CA . ASP A 1 284 ? -21.984 6.668 15.219 1 97.94 284 ASP A CA 1
ATOM 2190 C C . ASP A 1 284 ? -22.422 7.973 14.555 1 97.94 284 ASP A C 1
ATOM 2192 O O . ASP A 1 284 ? -23.5 8.055 13.969 1 97.94 284 ASP A O 1
ATOM 2196 N N . ARG A 1 285 ? -21.594 8.961 14.594 1 98.31 285 ARG A N 1
ATOM 2197 C CA . ARG A 1 285 ? -21.938 10.273 14.055 1 98.31 285 ARG A CA 1
ATOM 2198 C C . ARG A 1 285 ? -21.969 10.25 12.531 1 98.31 285 ARG A C 1
ATOM 2200 O O . ARG A 1 285 ? -22.828 10.875 11.914 1 98.31 285 ARG A O 1
ATOM 2207 N N . TRP A 1 286 ? -21.031 9.633 11.938 1 98.56 286 TRP A N 1
ATOM 2208 C CA . TRP A 1 286 ? -21.016 9.555 10.484 1 98.56 286 TRP A CA 1
ATOM 2209 C C . TRP A 1 286 ? -22.188 8.727 9.969 1 98.56 286 TRP A C 1
ATOM 2211 O O . TRP A 1 286 ? -22.75 9.023 8.914 1 98.56 286 TRP A O 1
ATOM 2221 N N . GLY A 1 287 ? -22.531 7.672 10.75 1 97.88 287 GLY A N 1
ATOM 2222 C CA . GLY A 1 287 ? -23.734 6.938 10.438 1 97.88 287 GLY A CA 1
ATOM 2223 C C . GLY A 1 287 ? -24.984 7.801 10.492 1 97.88 287 GLY A C 1
ATOM 2224 O O . GLY A 1 287 ? -25.875 7.688 9.641 1 97.88 287 GLY A O 1
ATOM 2225 N N . CYS A 1 288 ? -25.016 8.625 11.508 1 97.88 288 CYS A N 1
ATOM 2226 C CA . CYS A 1 288 ? -26.109 9.57 11.633 1 97.88 288 CYS A CA 1
ATOM 2227 C C . CYS A 1 288 ? -26.203 10.477 10.406 1 97.88 288 CYS A C 1
ATOM 2229 O O . CYS A 1 288 ? -27.281 10.672 9.852 1 97.88 288 CYS A O 1
ATOM 2231 N N . LEU A 1 289 ? -25.094 10.984 9.938 1 98.19 289 LEU A N 1
ATOM 2232 C CA . LEU A 1 289 ? -25.062 11.836 8.758 1 98.19 289 LEU A CA 1
ATOM 2233 C C . LEU A 1 289 ? -25.484 11.062 7.512 1 98.19 289 LEU A C 1
ATOM 2235 O O . LEU A 1 289 ? -26.219 11.594 6.668 1 98.19 289 LEU A O 1
ATOM 2239 N N . LEU A 1 290 ? -25.062 9.891 7.453 1 97.94 290 LEU A N 1
ATOM 2240 C CA . LEU A 1 290 ? -25.391 9.023 6.324 1 97.94 290 LEU A CA 1
ATOM 2241 C C . LEU A 1 290 ? -26.891 8.727 6.293 1 97.94 290 LEU A C 1
ATOM 2243 O O . LEU A 1 290 ? -27.531 8.883 5.254 1 97.94 290 LEU A O 1
ATOM 2247 N N . ASP A 1 291 ? -27.422 8.336 7.375 1 96.88 291 ASP A N 1
ATOM 2248 C CA . ASP A 1 291 ? -28.828 7.988 7.48 1 96.88 291 ASP A CA 1
ATOM 2249 C C . ASP A 1 291 ? -29.719 9.188 7.172 1 96.88 291 ASP A C 1
ATOM 2251 O O . ASP A 1 291 ? -30.781 9.039 6.566 1 96.88 291 ASP A O 1
ATOM 2255 N N . GLY A 1 292 ? -29.25 10.258 7.629 1 96.69 292 GLY A N 1
ATOM 2256 C CA . GLY A 1 292 ? -30 11.484 7.398 1 96.69 292 GLY A CA 1
ATOM 2257 C C . GLY A 1 292 ? -29.766 12.078 6.027 1 96.69 292 GLY A C 1
ATOM 2258 O O . GLY A 1 292 ? -30.344 13.117 5.688 1 96.69 292 GLY A O 1
ATOM 2259 N N . ARG A 1 293 ? -28.906 11.484 5.227 1 96.31 293 ARG A N 1
ATOM 2260 C CA . ARG A 1 293 ? -28.547 11.961 3.895 1 96.31 293 ARG A CA 1
ATOM 2261 C C . ARG A 1 293 ? -28.047 13.398 3.941 1 96.31 293 ARG A C 1
ATOM 2263 O O . ARG A 1 293 ? -28.453 14.227 3.117 1 96.31 293 ARG A O 1
ATOM 2270 N N . ARG A 1 294 ? -27.188 13.641 4.93 1 97.25 294 ARG A N 1
ATOM 2271 C CA . ARG A 1 294 ? -26.688 14.992 5.184 1 97.25 294 ARG A CA 1
ATOM 2272 C C . ARG A 1 294 ? -25.25 15.164 4.695 1 97.25 294 ARG A C 1
ATOM 2274 O O . ARG A 1 294 ? -24.484 15.93 5.273 1 97.25 294 ARG A O 1
ATOM 2281 N N . ILE A 1 295 ? -24.891 14.438 3.723 1 97.88 295 ILE A N 1
ATOM 2282 C CA . ILE A 1 295 ? -23.562 14.516 3.104 1 97.88 295 ILE A CA 1
ATOM 2283 C C . ILE A 1 295 ? -23.703 15.078 1.688 1 97.88 295 ILE A C 1
ATOM 2285 O O . ILE A 1 295 ? -24.344 14.469 0.832 1 97.88 295 ILE A O 1
ATOM 2289 N N . ASP A 1 296 ? -23.156 16.234 1.477 1 97.06 296 ASP A N 1
ATOM 2290 C CA . ASP A 1 296 ? -23.344 16.922 0.204 1 97.06 296 ASP A CA 1
ATOM 2291 C C . ASP A 1 296 ? -22.469 16.312 -0.885 1 97.06 296 ASP A C 1
ATOM 2293 O O . ASP A 1 296 ? -21.625 15.453 -0.603 1 97.06 296 ASP A O 1
ATOM 2297 N N . PRO A 1 297 ? -22.641 16.672 -2.105 1 95.62 297 PRO A N 1
ATOM 2298 C CA . PRO A 1 297 ? -21.938 16.047 -3.221 1 95.62 297 PRO A CA 1
ATOM 2299 C C . PRO A 1 297 ? -20.422 16.203 -3.133 1 95.62 297 PRO A C 1
ATOM 2301 O O . PRO A 1 297 ? -19.672 15.289 -3.488 1 95.62 297 PRO A O 1
ATOM 2304 N N . GLU A 1 298 ? -19.938 17.344 -2.689 1 96.56 298 GLU A N 1
ATOM 2305 C CA . GLU A 1 298 ? -18.5 17.547 -2.52 1 96.56 298 GLU A CA 1
ATOM 2306 C C . GLU A 1 298 ? -17.922 16.594 -1.463 1 96.56 298 GLU A C 1
ATOM 2308 O O . GLU A 1 298 ? -16.922 15.938 -1.694 1 96.56 298 GLU A O 1
ATOM 2313 N N . GLN A 1 299 ? -18.641 16.578 -0.363 1 98.19 299 GLN A N 1
ATOM 2314 C CA . GLN A 1 299 ? -18.25 15.672 0.707 1 98.19 299 GLN A CA 1
ATOM 2315 C C . GLN A 1 299 ? -18.219 14.227 0.223 1 98.19 299 GLN A C 1
ATOM 2317 O O . GLN A 1 299 ? -17.281 13.477 0.527 1 98.19 299 GLN A O 1
ATOM 2322 N N . TYR A 1 300 ? -19.25 13.906 -0.473 1 98.31 300 TYR A N 1
ATOM 2323 C CA . TYR A 1 300 ? -19.406 12.539 -0.969 1 98.31 300 TYR A CA 1
ATOM 2324 C C . TYR A 1 300 ? -18.203 12.133 -1.817 1 98.31 300 TYR A C 1
ATOM 2326 O O . TYR A 1 300 ? -17.594 11.086 -1.576 1 98.31 300 TYR A O 1
ATOM 2334 N N . GLU A 1 301 ? -17.844 12.906 -2.771 1 96.94 301 GLU A N 1
ATOM 2335 C CA . GLU A 1 301 ? -16.703 12.586 -3.627 1 96.94 301 GLU A CA 1
ATOM 2336 C C . GLU A 1 301 ? -15.398 12.555 -2.824 1 96.94 301 GLU A C 1
ATOM 2338 O O . GLU A 1 301 ? -14.586 11.641 -2.988 1 96.94 301 GLU A O 1
ATOM 2343 N N . MET A 1 302 ? -15.211 13.5 -1.959 1 97.5 302 MET A N 1
ATOM 2344 C CA . MET A 1 302 ? -13.977 13.617 -1.188 1 97.5 302 MET A CA 1
ATOM 2345 C C . MET A 1 302 ? -13.797 12.414 -0.268 1 97.5 302 MET A C 1
ATOM 2347 O O . MET A 1 302 ? -12.672 11.977 -0.022 1 97.5 302 MET A O 1
ATOM 2351 N N . LEU A 1 303 ? -14.93 11.898 0.226 1 98.62 303 LEU A N 1
ATOM 2352 C CA . LEU A 1 303 ? -14.844 10.711 1.062 1 98.62 303 LEU A CA 1
ATOM 2353 C C . LEU A 1 303 ? -14.375 9.508 0.249 1 98.62 303 LEU A C 1
ATOM 2355 O O . LEU A 1 303 ? -13.578 8.695 0.732 1 98.62 303 LEU A O 1
ATOM 2359 N N . HIS A 1 304 ? -14.828 9.422 -0.954 1 98.19 304 HIS A N 1
ATOM 2360 C CA . HIS A 1 304 ? -14.359 8.344 -1.82 1 98.19 304 HIS A CA 1
ATOM 2361 C C . HIS A 1 304 ? -12.883 8.516 -2.158 1 98.19 304 HIS A C 1
ATOM 2363 O O . HIS A 1 304 ? -12.125 7.539 -2.182 1 98.19 304 HIS A O 1
ATOM 2369 N N . LEU A 1 305 ? -12.461 9.688 -2.4 1 97.25 305 LEU A N 1
ATOM 2370 C CA . LEU A 1 305 ? -11.055 9.961 -2.666 1 97.25 305 LEU A CA 1
ATOM 2371 C C . LEU A 1 305 ? -10.195 9.648 -1.442 1 97.25 305 LEU A C 1
ATOM 2373 O O . LEU A 1 305 ? -9.102 9.102 -1.57 1 97.25 305 LEU A O 1
ATOM 2377 N N . THR A 1 306 ? -10.688 10.023 -0.286 1 97.5 306 THR A N 1
ATOM 2378 C CA . THR A 1 306 ? -9.992 9.742 0.966 1 97.5 306 THR A CA 1
ATOM 2379 C C . THR A 1 306 ? -9.844 8.242 1.173 1 97.5 306 THR A C 1
ATOM 2381 O O . THR A 1 306 ? -8.781 7.77 1.592 1 97.5 306 THR A O 1
ATOM 2384 N N . PHE A 1 307 ? -10.914 7.547 0.881 1 97.81 307 PHE A N 1
ATOM 2385 C CA . PHE A 1 307 ? -10.875 6.094 0.971 1 97.81 307 PHE A CA 1
ATOM 2386 C C . PHE A 1 307 ? -9.789 5.523 0.071 1 97.81 307 PHE A C 1
ATOM 2388 O O . PHE A 1 307 ? -8.984 4.699 0.508 1 97.81 307 PHE A O 1
ATOM 2395 N N . LEU A 1 308 ? -9.703 6.004 -1.154 1 95.81 308 LEU A N 1
ATOM 2396 C CA . LEU A 1 308 ? -8.703 5.559 -2.119 1 95.81 308 LEU A CA 1
ATOM 2397 C C . LEU A 1 308 ? -7.293 5.797 -1.59 1 95.81 308 LEU A C 1
ATOM 2399 O O . LEU A 1 308 ? -6.426 4.934 -1.711 1 95.81 308 LEU A O 1
ATOM 2403 N N . ARG A 1 309 ? -7.098 6.852 -0.989 1 94.94 309 ARG A N 1
ATOM 2404 C CA . ARG A 1 309 ? -5.766 7.215 -0.509 1 94.94 309 ARG A CA 1
ATOM 2405 C C . ARG A 1 309 ? -5.434 6.484 0.789 1 94.94 309 ARG A C 1
ATOM 2407 O O . ARG A 1 309 ? -4.297 6.055 0.992 1 94.94 309 ARG A O 1
ATOM 2414 N N . SER A 1 310 ? -6.43 6.352 1.62 1 95.88 310 SER A N 1
ATOM 2415 C CA . SER A 1 310 ? -6.191 5.754 2.93 1 95.88 310 SER A CA 1
ATOM 2416 C C . SER A 1 310 ? -5.945 4.254 2.818 1 95.88 310 SER A C 1
ATOM 2418 O O . SER A 1 310 ? -5.094 3.705 3.516 1 95.88 310 SER A O 1
ATOM 2420 N N . ARG A 1 311 ? -6.66 3.607 1.959 1 95.81 311 ARG A N 1
ATOM 2421 C CA . ARG A 1 311 ? -6.488 2.164 1.832 1 95.81 311 ARG A CA 1
ATOM 2422 C C . ARG A 1 311 ? -5.121 1.823 1.253 1 95.81 311 ARG A C 1
ATOM 2424 O O . ARG A 1 311 ? -4.668 0.68 1.345 1 95.81 311 ARG A O 1
ATOM 2431 N N . THR A 1 312 ? -4.48 2.83 0.61 1 93.31 312 THR A N 1
ATOM 2432 C CA . THR A 1 312 ? -3.172 2.59 0.011 1 93.31 312 THR A CA 1
ATOM 2433 C C . THR A 1 312 ? -2.061 3.121 0.911 1 93.31 312 THR A C 1
ATOM 2435 O O . THR A 1 312 ? -0.899 3.182 0.501 1 93.31 312 THR A O 1
ATOM 2438 N N . ALA A 1 313 ? -2.4 3.564 2.092 1 91.5 313 ALA A N 1
ATOM 2439 C CA . ALA A 1 313 ? -1.401 3.988 3.068 1 91.5 313 ALA A CA 1
ATOM 2440 C C . ALA A 1 313 ? -0.727 2.783 3.721 1 91.5 313 ALA A C 1
ATOM 2442 O O . ALA A 1 313 ? -1.193 2.281 4.74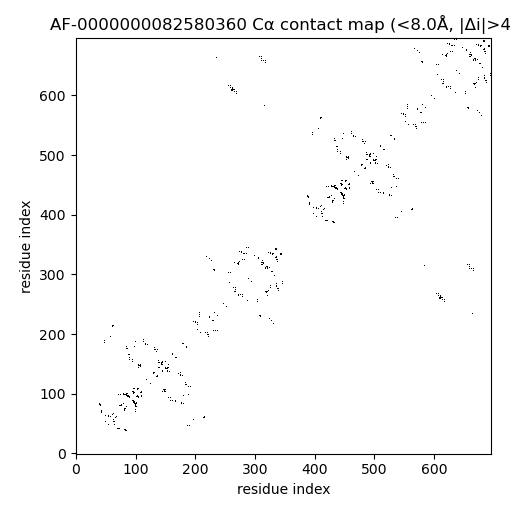6 1 91.5 313 ALA A O 1
ATOM 2443 N N . ILE A 1 314 ? 0.39 2.387 3.242 1 87.94 314 ILE A N 1
ATOM 2444 C CA . ILE A 1 314 ? 0.905 1.083 3.646 1 87.94 314 ILE A CA 1
ATOM 2445 C C . ILE A 1 314 ? 2.148 1.266 4.516 1 87.94 314 ILE A C 1
ATOM 2447 O O . ILE A 1 314 ? 2.869 0.303 4.789 1 87.94 314 ILE A O 1
ATOM 2451 N N . GLY A 1 315 ? 2.42 2.498 4.832 1 80.44 315 GLY A N 1
ATOM 2452 C CA . GLY A 1 315 ? 3.465 2.643 5.832 1 80.44 315 GLY A CA 1
ATOM 2453 C C . GLY A 1 315 ? 3.252 1.762 7.047 1 80.44 315 GLY A C 1
ATOM 2454 O O . GLY A 1 315 ? 2.127 1.625 7.531 1 80.44 315 GLY A O 1
ATOM 2455 N N . ASN A 1 316 ? 4.344 1.168 7.52 1 81 316 ASN A N 1
ATOM 2456 C CA . ASN A 1 316 ? 4.246 0.205 8.617 1 81 316 ASN A CA 1
ATOM 2457 C C . ASN A 1 316 ? 3.182 -0.852 8.336 1 81 316 ASN A C 1
ATOM 2459 O O . ASN A 1 316 ? 2.338 -1.128 9.188 1 81 316 ASN A O 1
ATOM 2463 N N . SER A 1 317 ? 3.057 -1.251 7.164 1 88.81 317 SER A N 1
ATOM 2464 C CA . SER A 1 317 ? 2.197 -2.326 6.68 1 88.81 317 SER A CA 1
ATOM 2465 C C . SER A 1 317 ? 0.723 -1.986 6.879 1 88.81 317 SER A C 1
ATOM 2467 O O . SER A 1 317 ? -0.074 -2.85 7.254 1 88.81 317 SER A O 1
ATOM 2469 N N . GLY A 1 318 ? 0.329 -0.796 6.816 1 91 318 GLY A N 1
ATOM 2470 C CA . GLY A 1 318 ? -1.066 -0.388 6.801 1 91 318 GLY A CA 1
ATOM 2471 C C . GLY A 1 318 ? -1.639 -0.166 8.188 1 91 318 GLY A C 1
ATOM 2472 O O . GLY A 1 318 ? -2.852 -0.023 8.352 1 91 318 GLY A O 1
ATOM 2473 N N . ARG A 1 319 ? -0.803 -0.072 9.156 1 90.69 319 ARG A N 1
ATOM 2474 C CA . ARG A 1 319 ? -1.184 0.034 10.562 1 90.69 319 ARG A CA 1
ATOM 2475 C C . ARG A 1 319 ? -1.97 1.315 10.82 1 90.69 319 ARG A C 1
ATOM 2477 O O . ARG A 1 319 ? -2.744 1.392 11.773 1 90.69 319 ARG A O 1
ATOM 2484 N N . TRP A 1 320 ? -1.847 2.268 9.977 1 90.56 320 TRP A N 1
ATOM 2485 C CA . TRP A 1 320 ? -2.414 3.586 10.242 1 90.56 320 TRP A CA 1
ATOM 2486 C C . TRP A 1 320 ? -3.471 3.943 9.203 1 90.56 320 TRP A C 1
ATOM 2488 O O . TRP A 1 320 ? -3.838 5.109 9.055 1 90.56 320 TRP A O 1
ATOM 2498 N N . GLN A 1 321 ? -3.963 3.016 8.453 1 95.94 321 GLN A N 1
ATOM 2499 C CA . GLN A 1 321 ? -4.926 3.287 7.391 1 95.94 321 GLN A CA 1
ATOM 2500 C C . GLN A 1 321 ? -6.199 3.916 7.953 1 95.94 321 GLN A C 1
ATOM 2502 O O . GLN A 1 321 ? -6.699 4.906 7.418 1 95.94 321 GLN A O 1
ATOM 2507 N N . ALA A 1 322 ? -6.684 3.375 9.086 1 97.5 322 ALA A N 1
ATOM 2508 C CA . ALA A 1 322 ? -7.895 3.916 9.703 1 97.5 322 ALA A CA 1
ATOM 2509 C C . ALA A 1 322 ? -7.66 5.328 10.227 1 97.5 322 ALA A C 1
ATOM 2511 O O . ALA A 1 322 ? -8.531 6.191 10.117 1 97.5 322 ALA A O 1
ATOM 2512 N N . LEU A 1 323 ? -6.516 5.559 10.719 1 94.19 323 LEU A N 1
ATOM 2513 C CA . LEU A 1 323 ? -6.18 6.871 11.258 1 94.19 323 LEU A CA 1
ATOM 2514 C C . LEU A 1 323 ? -6.121 7.918 10.148 1 94.19 323 LEU A C 1
ATOM 2516 O O . LEU A 1 323 ? -6.652 9.016 10.305 1 94.19 323 LEU A O 1
ATOM 2520 N N . THR A 1 324 ? -5.496 7.555 9.07 1 93.75 324 THR A N 1
ATOM 2521 C CA . THR A 1 324 ? -5.426 8.492 7.953 1 93.75 324 THR A CA 1
ATOM 2522 C C . THR A 1 324 ? -6.82 8.812 7.43 1 93.75 324 THR A C 1
ATOM 2524 O O . THR A 1 324 ? -7.102 9.953 7.055 1 93.75 324 THR A O 1
ATOM 2527 N N . PHE A 1 325 ? -7.672 7.875 7.449 1 97.5 325 PHE A N 1
ATOM 2528 C CA . PHE A 1 325 ? -9.031 8.086 6.969 1 97.5 325 PHE A CA 1
ATOM 2529 C C . PHE A 1 325 ? -9.805 9 7.91 1 97.5 325 PHE A C 1
ATOM 2531 O O . PHE A 1 325 ? -10.453 9.953 7.465 1 97.5 325 PHE A O 1
ATOM 2538 N N . GLU A 1 326 ? -9.75 8.719 9.219 1 97.5 326 GLU A N 1
ATOM 2539 C CA . GLU A 1 326 ? -10.609 9.461 10.133 1 97.5 326 GLU A CA 1
ATOM 2540 C C . GLU A 1 326 ? -10.188 10.93 10.211 1 97.5 326 GLU A C 1
ATOM 2542 O O . GLU A 1 326 ? -11.023 11.812 10.359 1 97.5 326 GLU A O 1
ATOM 2547 N N . ARG A 1 327 ? -8.906 11.172 10.109 1 92.88 327 ARG A N 1
ATOM 2548 C CA . ARG A 1 327 ? -8.438 12.555 10.078 1 92.88 327 ARG A CA 1
ATOM 2549 C C . ARG A 1 327 ? -9.078 13.328 8.93 1 92.88 327 ARG A C 1
ATOM 2551 O O . ARG A 1 327 ? -9.633 14.406 9.133 1 92.88 327 ARG A O 1
ATOM 2558 N N . ARG A 1 328 ? -9.117 12.781 7.824 1 95.94 328 ARG A N 1
ATOM 2559 C CA . ARG A 1 328 ? -9.602 13.469 6.633 1 95.94 328 ARG A CA 1
ATOM 2560 C C . ARG A 1 328 ? -11.125 13.469 6.594 1 95.94 328 ARG A C 1
ATOM 2562 O O . ARG A 1 328 ? -11.742 14.438 6.137 1 95.94 328 ARG A O 1
ATOM 2569 N N . ALA A 1 329 ? -11.672 12.336 7.051 1 98.19 329 ALA A N 1
ATOM 2570 C CA . ALA A 1 329 ? -13.133 12.312 7.133 1 98.19 329 ALA A CA 1
ATOM 2571 C C . ALA A 1 329 ? -13.641 13.414 8.062 1 98.19 329 ALA A C 1
ATOM 2573 O O . ALA A 1 329 ? -14.656 14.047 7.781 1 98.19 329 ALA A O 1
ATOM 2574 N N . LYS A 1 330 ? -12.922 13.625 9.117 1 96.56 330 LYS A N 1
ATOM 2575 C CA . LYS A 1 330 ? -13.273 14.711 10.031 1 96.56 330 LYS A CA 1
ATOM 2576 C C . LYS A 1 330 ? -13.211 16.062 9.328 1 96.56 330 LYS A C 1
ATOM 2578 O O . LYS A 1 330 ? -14.109 16.891 9.477 1 96.56 330 LYS A O 1
ATOM 2583 N N . ILE A 1 331 ? -12.219 16.281 8.547 1 94.56 331 ILE A N 1
ATOM 2584 C CA . ILE A 1 331 ? -12.07 17.516 7.785 1 94.56 331 ILE A CA 1
ATOM 2585 C C . ILE A 1 331 ? -13.227 17.641 6.797 1 94.56 331 ILE A C 1
ATOM 2587 O O . ILE A 1 331 ? -13.852 18.703 6.707 1 94.56 331 ILE A O 1
ATOM 2591 N N . ILE A 1 332 ? -13.562 16.656 6.109 1 98.06 332 ILE A N 1
ATOM 2592 C CA . ILE A 1 332 ? -14.547 16.656 5.035 1 98.06 332 ILE A CA 1
ATOM 2593 C C . ILE A 1 332 ? -15.938 16.906 5.613 1 98.06 332 ILE A C 1
ATOM 2595 O O . ILE A 1 332 ? -16.688 17.734 5.098 1 98.06 332 ILE A O 1
ATOM 2599 N N . LEU A 1 333 ? -16.234 16.219 6.695 1 98.12 333 LEU A N 1
ATOM 2600 C CA . LEU A 1 333 ? -17.609 16.203 7.203 1 98.12 333 LEU A CA 1
ATOM 2601 C C . LEU A 1 333 ? -17.828 17.312 8.211 1 98.12 333 LEU A C 1
ATOM 2603 O O . LEU A 1 333 ? -18.969 17.688 8.508 1 98.12 333 LEU A O 1
ATOM 2607 N N . GLY A 1 334 ? -16.75 17.828 8.766 1 95.94 334 GLY A N 1
ATOM 2608 C CA . GLY A 1 334 ? -16.859 18.781 9.859 1 95.94 334 GLY A CA 1
ATOM 2609 C C . GLY A 1 334 ? -17.312 18.141 11.164 1 95.94 334 GLY A C 1
ATOM 2610 O O . GLY A 1 334 ? -17.656 18.844 12.117 1 95.94 334 GLY A O 1
ATOM 2611 N N . VAL A 1 335 ? -17.406 16.844 11.18 1 97.25 335 VAL A N 1
ATOM 2612 C CA . VAL A 1 335 ? -17.766 16.016 12.328 1 97.25 335 VAL A CA 1
ATOM 2613 C C . VAL A 1 335 ? -16.797 14.836 12.445 1 97.25 335 VAL A C 1
ATOM 2615 O O . VAL A 1 335 ? -16.625 14.078 11.492 1 97.25 335 VAL A O 1
ATOM 2618 N N . GLY A 1 336 ? -16.188 14.711 13.633 1 97 336 GLY A N 1
ATOM 2619 C CA . GLY A 1 336 ? -15.281 13.586 13.82 1 97 336 GLY A CA 1
ATOM 2620 C C . GLY A 1 336 ? -14.391 13.734 15.047 1 97 336 GLY A C 1
ATOM 2621 O O . GLY A 1 336 ? -14.266 14.828 15.594 1 97 336 GLY A O 1
ATOM 2622 N N . SER A 1 337 ? -13.93 12.68 15.477 1 96.12 337 SER A N 1
ATOM 2623 C CA . SER A 1 337 ? -12.977 12.602 16.578 1 96.12 337 SER A CA 1
ATOM 2624 C C . SER A 1 337 ? -11.641 12.023 16.109 1 96.12 337 SER A C 1
ATOM 2626 O O . SER A 1 337 ? -11.602 11.039 15.375 1 96.12 337 SER A O 1
ATOM 2628 N N . VAL A 1 338 ? -10.547 12.695 16.438 1 92.06 338 VAL A N 1
ATOM 2629 C CA . VAL A 1 338 ? -9.18 12.242 16.203 1 92.06 338 VAL A CA 1
ATOM 2630 C C . VAL A 1 338 ? -8.336 12.453 17.469 1 92.06 338 VAL A C 1
ATOM 2632 O O . VAL A 1 338 ? -8.32 13.555 18.031 1 92.06 338 VAL A O 1
ATOM 2635 N N . SER A 1 339 ? -7.703 11.43 17.922 1 86.38 339 SER A N 1
ATOM 2636 C CA . SER A 1 339 ? -6.879 11.469 19.125 1 86.38 339 SER A CA 1
ATOM 2637 C C . SER A 1 339 ? -7.684 11.945 20.328 1 86.38 339 SER A C 1
ATOM 2639 O O . SER A 1 339 ? -7.184 12.719 21.141 1 86.38 339 SER A O 1
ATOM 2641 N N . GLY A 1 340 ? -8.93 11.578 20.281 1 89.75 340 GLY A N 1
ATOM 2642 C CA . GLY A 1 340 ? -9.789 11.883 21.406 1 89.75 340 GLY A CA 1
ATOM 2643 C C . GLY A 1 340 ? -10.398 13.273 21.344 1 89.75 340 GLY A C 1
ATOM 2644 O O . GLY A 1 340 ? -11.102 13.695 22.266 1 89.75 340 GLY A O 1
ATOM 2645 N N . LYS A 1 341 ? -10.086 13.992 20.359 1 88.44 341 LYS A N 1
ATOM 2646 C CA . LYS A 1 341 ? -10.641 15.328 20.203 1 88.44 341 LYS A CA 1
ATOM 2647 C C . LYS A 1 341 ? -11.781 15.344 19.188 1 88.44 341 LYS A C 1
ATOM 2649 O O . LYS A 1 341 ? -11.547 15.219 17.984 1 88.44 341 LYS A O 1
ATOM 2654 N N . ALA A 1 342 ? -12.953 15.625 19.672 1 93.5 342 ALA A N 1
ATOM 2655 C CA . ALA A 1 342 ? -14.156 15.594 18.844 1 93.5 342 ALA A CA 1
ATOM 2656 C C . ALA A 1 342 ? -14.555 17 18.391 1 93.5 342 ALA A C 1
ATOM 2658 O O . ALA A 1 342 ? -14.422 17.953 19.156 1 93.5 342 ALA A O 1
ATOM 2659 N N . ASP A 1 343 ? -14.914 17.062 17.172 1 92.12 343 ASP A N 1
ATOM 2660 C CA . ASP A 1 343 ? -15.484 18.297 16.609 1 92.12 343 ASP A CA 1
ATOM 2661 C C . ASP A 1 343 ? -16.797 18 15.883 1 92.12 343 ASP A C 1
ATOM 2663 O O . ASP A 1 343 ? -16.922 16.969 15.219 1 92.12 343 ASP A O 1
ATOM 2667 N N . GLY A 1 344 ? -17.719 18.891 16.047 1 93.62 344 GLY A N 1
ATOM 2668 C CA . GLY A 1 344 ? -19 18.75 15.375 1 93.62 344 GLY A CA 1
ATOM 2669 C C . GLY A 1 344 ? -19.922 17.734 16.047 1 93.62 344 GLY A C 1
ATOM 2670 O O . GLY A 1 344 ? -19.531 17.109 17.031 1 93.62 344 GLY A O 1
ATOM 2671 N N . GLU A 1 345 ? -21.156 17.75 15.562 1 92.88 345 GLU A N 1
ATOM 2672 C CA . GLU A 1 345 ? -22.156 16.844 16.109 1 92.88 345 GLU A CA 1
ATOM 2673 C C . GLU A 1 345 ? -23.219 16.5 15.062 1 92.88 345 GLU A C 1
ATOM 2675 O O . GLU A 1 345 ? -23.375 17.203 14.062 1 92.88 345 GLU A O 1
ATOM 2680 N N . CYS A 1 346 ? -23.719 15.305 15.109 1 90.31 346 CYS A N 1
ATOM 2681 C CA . CYS A 1 346 ? -24.906 14.938 14.359 1 90.31 346 CYS A CA 1
ATOM 2682 C C . CYS A 1 346 ? -26.078 14.664 15.289 1 90.31 346 CYS A C 1
ATOM 2684 O O . CYS A 1 346 ? -26.078 13.688 16.031 1 90.31 346 CYS A O 1
ATOM 2686 N N . LEU A 1 347 ? -26.984 15.609 15.414 1 76.75 347 LEU A N 1
ATOM 2687 C CA . LEU A 1 347 ? -28.156 15.453 16.25 1 76.75 347 LEU A CA 1
ATOM 2688 C C . LEU A 1 347 ? -29.25 14.68 15.531 1 76.75 347 LEU A C 1
ATOM 2690 O O . LEU A 1 347 ? -29.656 15.047 14.43 1 76.75 347 LEU A O 1
ATOM 2694 N N . ARG A 1 348 ? -29.484 13.359 15.953 1 66.19 348 ARG A N 1
ATOM 2695 C CA . ARG A 1 348 ? -30.547 12.531 15.375 1 66.19 348 ARG A CA 1
ATOM 2696 C C . ARG A 1 348 ? -31.922 13.102 15.695 1 66.19 348 ARG A C 1
ATOM 2698 O O . ARG A 1 348 ? -32.094 13.75 16.734 1 66.19 348 ARG A O 1
ATOM 2705 N N . MET B 1 1 ? -82.562 36.688 -29.828 1 22.36 1 MET B N 1
ATOM 2706 C CA . MET B 1 1 ? -82 35.594 -30.609 1 22.36 1 MET B CA 1
ATOM 2707 C C . MET B 1 1 ? -81 34.781 -29.797 1 22.36 1 MET B C 1
ATOM 2709 O O . MET B 1 1 ? -79.875 35.25 -29.516 1 22.36 1 MET B O 1
ATOM 2713 N N . LYS B 1 2 ? -81.438 34.094 -28.703 1 30.17 2 LYS B N 1
ATOM 2714 C CA . LYS B 1 2 ? -80.938 33.406 -27.531 1 30.17 2 LYS B CA 1
ATOM 2715 C C . LYS B 1 2 ? -80.125 32.156 -27.922 1 30.17 2 LYS B C 1
ATOM 2717 O O . LYS B 1 2 ? -80.75 31.203 -28.469 1 30.17 2 LYS B O 1
ATOM 2722 N N . SER B 1 3 ? -78.875 32.312 -28.391 1 25.88 3 SER B N 1
ATOM 2723 C CA . SER B 1 3 ? -78 31.344 -29.094 1 25.88 3 SER B CA 1
ATOM 2724 C C . SER B 1 3 ? -77.688 30.141 -28.203 1 25.88 3 SER B C 1
ATOM 2726 O O . SER B 1 3 ? -77.25 30.297 -27.062 1 25.88 3 SER B O 1
ATOM 2728 N N . TRP B 1 4 ? -78.312 29 -28.406 1 27.62 4 TRP B N 1
ATOM 2729 C CA . TRP B 1 4 ? -78.438 27.719 -27.734 1 27.62 4 TRP B CA 1
ATOM 2730 C C . TRP B 1 4 ? -77.125 26.953 -27.828 1 27.62 4 TRP B C 1
ATOM 2732 O O . TRP B 1 4 ? -76.625 26.641 -28.938 1 27.62 4 TRP B O 1
ATOM 2742 N N . ILE B 1 5 ? -76.062 27.203 -27.031 1 26.61 5 ILE B N 1
ATOM 2743 C CA . ILE B 1 5 ? -74.688 26.672 -27.094 1 26.61 5 ILE B CA 1
ATOM 2744 C C . ILE B 1 5 ? -74.75 25.172 -26.844 1 26.61 5 ILE B C 1
ATOM 2746 O O . ILE B 1 5 ? -75.125 24.719 -25.781 1 26.61 5 ILE B O 1
ATOM 2750 N N . ALA B 1 6 ? -74.75 24.297 -27.844 1 24.2 6 ALA B N 1
ATOM 2751 C CA . ALA B 1 6 ? -74.938 22.844 -27.922 1 24.2 6 ALA B CA 1
ATOM 2752 C C . ALA B 1 6 ? -73.75 22.109 -27.328 1 24.2 6 ALA B C 1
ATOM 2754 O O . ALA B 1 6 ? -72.625 22.25 -27.812 1 24.2 6 ALA B O 1
ATOM 2755 N N . ALA B 1 7 ? -73.688 21.719 -26.078 1 25.39 7 ALA B N 1
ATOM 2756 C CA . ALA B 1 7 ? -72.625 21.109 -25.281 1 25.39 7 ALA B CA 1
ATOM 2757 C C . ALA B 1 7 ? -72.375 19.672 -25.703 1 25.39 7 ALA B C 1
ATOM 2759 O O . ALA B 1 7 ? -73.25 18.812 -25.562 1 25.39 7 ALA B O 1
ATOM 2760 N N . THR B 1 8 ? -71.688 19.422 -26.844 1 22.53 8 THR B N 1
ATOM 2761 C CA . THR B 1 8 ? -71.5 18.078 -27.391 1 22.53 8 THR B CA 1
ATOM 2762 C C . THR B 1 8 ? -70.688 17.219 -26.438 1 22.53 8 THR B C 1
ATOM 2764 O O . THR B 1 8 ? -69.625 17.594 -26.031 1 22.53 8 THR B O 1
ATOM 2767 N N . LEU B 1 9 ? -71.312 16.281 -25.719 1 24.62 9 LEU B N 1
ATOM 2768 C CA . LEU B 1 9 ? -70.812 15.305 -24.734 1 24.62 9 LEU B CA 1
ATOM 2769 C C . LEU B 1 9 ? -69.938 14.242 -25.406 1 24.62 9 LEU B C 1
ATOM 2771 O O . LEU B 1 9 ? -70.438 13.492 -26.266 1 24.62 9 LEU B O 1
ATOM 2775 N N . LEU B 1 10 ? -68.75 14.531 -25.812 1 23.28 10 LEU B N 1
ATOM 2776 C CA . LEU B 1 10 ? -67.875 13.586 -26.547 1 23.28 10 LEU B CA 1
ATOM 2777 C C . LEU B 1 10 ? -67.625 12.352 -25.688 1 23.28 10 LEU B C 1
ATOM 2779 O O . LEU B 1 10 ? -67.125 12.461 -24.562 1 23.28 10 LEU B O 1
ATOM 2783 N N . ALA B 1 11 ? -68.312 11.242 -25.859 1 27.05 11 ALA B N 1
ATOM 2784 C CA . ALA B 1 11 ? -68.25 9.906 -25.281 1 27.05 11 ALA B CA 1
ATOM 2785 C C . ALA B 1 11 ? -66.938 9.203 -25.578 1 27.05 11 ALA B C 1
ATOM 2787 O O . ALA B 1 11 ? -66.688 8.836 -26.734 1 27.05 11 ALA B O 1
ATOM 2788 N N . LEU B 1 12 ? -65.812 9.578 -25.078 1 26.08 12 LEU B N 1
ATOM 2789 C CA . LEU B 1 12 ? -64.5 8.984 -25.422 1 26.08 12 LEU B CA 1
ATOM 2790 C C . LEU B 1 12 ? -64.438 7.508 -25.031 1 26.08 12 LEU B C 1
ATOM 2792 O O . LEU B 1 12 ? -64.688 7.168 -23.875 1 26.08 12 LEU B O 1
ATOM 2796 N N . GLY B 1 13 ? -64.875 6.594 -25.891 1 24.56 13 GLY B N 1
ATOM 2797 C CA . GLY B 1 13 ? -64.875 5.145 -25.75 1 24.56 13 GLY B CA 1
ATOM 2798 C C . GLY B 1 13 ? -63.531 4.57 -25.391 1 24.56 13 GLY B C 1
ATOM 2799 O O . GLY B 1 13 ? -62.531 4.938 -25.969 1 24.56 13 GLY B O 1
ATOM 2800 N N . THR B 1 14 ? -63.312 4.223 -24.109 1 28.22 14 THR B N 1
ATOM 2801 C CA . THR B 1 14 ? -62.094 3.693 -23.516 1 28.22 14 THR B CA 1
ATOM 2802 C C . THR B 1 14 ? -61.781 2.307 -24.062 1 28.22 14 THR B C 1
ATOM 2804 O O . THR B 1 14 ? -62.562 1.365 -23.875 1 28.22 14 THR B O 1
ATOM 2807 N N . VAL B 1 15 ? -61.438 2.203 -25.328 1 30.52 15 VAL B N 1
ATOM 2808 C CA . VAL B 1 15 ? -61.156 0.86 -25.812 1 30.52 15 VAL B CA 1
ATOM 2809 C C . VAL B 1 15 ? -60.062 0.223 -24.953 1 30.52 15 VAL B C 1
ATOM 2811 O O . VAL B 1 15 ? -59.062 0.867 -24.641 1 30.52 15 VAL B O 1
ATOM 2814 N N . PRO B 1 16 ? -60.406 -0.89 -24.266 1 31.72 16 PRO B N 1
ATOM 2815 C CA . PRO B 1 16 ? -59.469 -1.617 -23.422 1 31.72 16 PRO B CA 1
ATOM 2816 C C . PRO B 1 16 ? -58.281 -2.164 -24.188 1 31.72 16 PRO B C 1
ATOM 2818 O O . PRO B 1 16 ? -58.469 -2.848 -25.203 1 31.72 16 PRO B O 1
ATOM 2821 N N . VAL B 1 17 ? -57.281 -1.349 -24.422 1 33.12 17 VAL B N 1
ATOM 2822 C CA . VAL B 1 17 ? -56.125 -1.869 -25.156 1 33.12 17 VAL B CA 1
ATOM 2823 C C . VAL B 1 17 ? -55.594 -3.105 -24.453 1 33.12 17 VAL B C 1
ATOM 2825 O O . VAL B 1 17 ? -55.344 -3.084 -23.234 1 33.12 17 VAL B O 1
ATOM 2828 N N . PRO B 1 18 ? -55.906 -4.258 -25.016 1 29.69 18 PRO B N 1
ATOM 2829 C CA . PRO B 1 18 ? -55.344 -5.461 -24.375 1 29.69 18 PRO B CA 1
ATOM 2830 C C . PRO B 1 18 ? -53.844 -5.355 -24.109 1 29.69 18 PRO B C 1
ATOM 2832 O O . PRO B 1 18 ? -53.125 -4.676 -24.844 1 29.69 18 PRO B O 1
ATOM 2835 N N . ALA B 1 19 ? -53.469 -5.422 -22.844 1 28.23 19 ALA B N 1
ATOM 2836 C CA . ALA B 1 19 ? -52.094 -5.426 -22.406 1 28.23 19 ALA B CA 1
ATOM 2837 C C . ALA B 1 19 ? -51.281 -6.492 -23.125 1 28.23 19 ALA B C 1
ATOM 2839 O O . ALA B 1 19 ? -51.531 -7.691 -22.969 1 28.23 19 ALA B O 1
ATOM 2840 N N . ALA B 1 20 ? -50.938 -6.199 -24.375 1 27.78 20 ALA B N 1
ATOM 2841 C CA . ALA B 1 20 ? -50.031 -7.191 -24.969 1 27.78 20 ALA B CA 1
ATOM 2842 C C . ALA B 1 20 ? -48.969 -7.617 -23.969 1 27.78 20 ALA B C 1
ATOM 2844 O O . ALA B 1 20 ? -48.375 -6.781 -23.281 1 27.78 20 ALA B O 1
ATOM 2845 N N . ALA B 1 21 ? -49.125 -8.836 -23.578 1 33.03 21 ALA B N 1
ATOM 2846 C CA . ALA B 1 21 ? -48.125 -9.523 -22.781 1 33.03 21 ALA B CA 1
ATOM 2847 C C . ALA B 1 21 ? -46.719 -9.234 -23.281 1 33.03 21 ALA B C 1
ATOM 2849 O O . ALA B 1 21 ? -46.375 -9.602 -24.406 1 33.03 21 ALA B O 1
ATOM 2850 N N . GLN B 1 22 ? -46.156 -8.016 -22.828 1 30.78 22 GLN B N 1
ATOM 2851 C CA . GLN B 1 22 ? -44.781 -7.758 -23.25 1 30.78 22 GLN B CA 1
ATOM 2852 C C . GLN B 1 22 ? -43.906 -9 -23.047 1 30.78 22 GLN B C 1
ATOM 2854 O O . GLN B 1 22 ? -43.906 -9.57 -21.953 1 30.78 22 GLN B O 1
ATOM 2859 N N . THR B 1 23 ? -43.844 -9.727 -24.094 1 31.62 23 THR B N 1
ATOM 2860 C CA . THR B 1 23 ? -42.875 -10.828 -24.047 1 31.62 23 THR B CA 1
ATOM 2861 C C . THR B 1 23 ? -41.594 -10.383 -23.375 1 31.62 23 THR B C 1
ATOM 2863 O O . THR B 1 23 ? -40.969 -9.422 -23.812 1 31.62 23 THR B O 1
ATOM 2866 N N . VAL B 1 24 ? -41.5 -10.508 -22.062 1 33.25 24 VAL B N 1
ATOM 2867 C CA . VAL B 1 24 ? -40.25 -10.312 -21.328 1 33.25 24 VAL B CA 1
ATOM 2868 C C . VAL B 1 24 ? -39.094 -10.922 -22.125 1 33.25 24 VAL B C 1
ATOM 2870 O O . VAL B 1 24 ? -39.156 -12.086 -22.516 1 33.25 24 VAL B O 1
ATOM 2873 N N . PRO B 1 25 ? -38.438 -9.992 -22.828 1 34.97 25 PRO B N 1
ATOM 2874 C CA . PRO B 1 25 ? -37.312 -10.641 -23.516 1 34.97 25 PRO B CA 1
ATOM 2875 C C . PRO B 1 25 ? -36.594 -11.641 -22.625 1 34.97 25 PRO B C 1
ATOM 2877 O O . PRO B 1 25 ? -36.469 -11.43 -21.406 1 34.97 25 PRO B O 1
ATOM 2880 N N . VAL B 1 26 ? -36.594 -12.891 -22.984 1 36.97 26 VAL B N 1
ATOM 2881 C CA . VAL B 1 26 ? -35.812 -13.953 -22.375 1 36.97 26 VAL B CA 1
ATOM 2882 C C . VAL B 1 26 ? -34.375 -13.445 -22.094 1 36.97 26 VAL B C 1
ATOM 2884 O O . VAL B 1 26 ? -33.781 -12.805 -22.938 1 36.97 26 VAL B O 1
ATOM 2887 N N . PRO B 1 27 ? -34.156 -13.164 -20.797 1 34.44 27 PRO B N 1
ATOM 2888 C CA . PRO B 1 27 ? -32.781 -12.711 -20.531 1 34.44 27 PRO B CA 1
ATOM 2889 C C . PRO B 1 27 ? -31.734 -13.469 -21.344 1 34.44 27 PRO B C 1
ATOM 2891 O O . PRO B 1 27 ? -31.844 -14.688 -21.516 1 34.44 27 PRO B O 1
ATOM 2894 N N . SER B 1 28 ? -31.172 -12.82 -22.328 1 34.72 28 SER B N 1
ATOM 2895 C CA . SER B 1 28 ? -30.125 -13.445 -23.125 1 34.72 28 SER B CA 1
ATOM 2896 C C . SER B 1 28 ? -29.188 -14.289 -22.25 1 34.72 28 SER B C 1
ATOM 2898 O O . SER B 1 28 ? -28.812 -13.867 -21.156 1 34.72 28 SER B O 1
ATOM 2900 N N . VAL B 1 29 ? -29.234 -15.586 -22.406 1 35.94 29 VAL B N 1
ATOM 2901 C CA . VAL B 1 29 ? -28.281 -16.516 -21.812 1 35.94 29 VAL B CA 1
ATOM 2902 C C . VAL B 1 29 ? -26.891 -15.906 -21.812 1 35.94 29 VAL B C 1
ATOM 2904 O O . VAL B 1 29 ? -26.453 -15.344 -22.812 1 35.94 29 VAL B O 1
ATOM 2907 N N . PRO B 1 30 ? -26.438 -15.453 -20.625 1 36.69 30 PRO B N 1
ATOM 2908 C CA . PRO B 1 30 ? -25.062 -14.953 -20.672 1 36.69 30 PRO B CA 1
ATOM 2909 C C . PRO B 1 30 ? -24.172 -15.758 -21.609 1 36.69 30 PRO B C 1
ATOM 2911 O O . PRO B 1 30 ? -24.359 -16.969 -21.75 1 36.69 30 PRO B O 1
ATOM 2914 N N . PRO B 1 31 ? -23.594 -15.148 -22.609 1 36.38 31 PRO B N 1
ATOM 2915 C CA . PRO B 1 31 ? -22.797 -15.938 -23.547 1 36.38 31 PRO B CA 1
ATOM 2916 C C . PRO B 1 31 ? -21.922 -16.984 -22.844 1 36.38 31 PRO B C 1
ATOM 2918 O O . PRO B 1 31 ? -21.531 -16.781 -21.688 1 36.38 31 PRO B O 1
ATOM 2921 N N . ALA B 1 32 ? -21.984 -18.25 -23.297 1 39.22 32 ALA B N 1
ATOM 2922 C CA . ALA B 1 32 ? -21.141 -19.359 -22.844 1 39.22 32 ALA B CA 1
ATOM 2923 C C . ALA B 1 32 ? -19.703 -18.906 -22.641 1 39.22 32 ALA B C 1
ATOM 2925 O O . ALA B 1 32 ? -19.219 -18 -23.328 1 39.22 32 ALA B O 1
ATOM 2926 N N . PRO B 1 33 ? -19.188 -19.031 -21.438 1 40.94 33 PRO B N 1
ATOM 2927 C CA . PRO B 1 33 ? -17.766 -18.688 -21.328 1 40.94 33 PRO B CA 1
ATOM 2928 C C . PRO B 1 33 ? -16.969 -19.078 -22.578 1 40.94 33 PRO B C 1
ATOM 2930 O O . PRO B 1 33 ? -17.328 -20.047 -23.266 1 40.94 33 PRO B O 1
ATOM 2933 N N . PRO B 1 34 ? -16.359 -18.234 -23.25 1 45.47 34 PRO B N 1
ATOM 2934 C CA . PRO B 1 34 ? -15.641 -18.641 -24.453 1 45.47 34 PRO B CA 1
ATOM 2935 C C . PRO B 1 34 ? -14.984 -20 -24.328 1 45.47 34 PRO B C 1
ATOM 2937 O O . PRO B 1 34 ? -14.539 -20.375 -23.234 1 45.47 34 PRO B O 1
ATOM 2940 N N . GLU B 1 35 ? -15.297 -20.953 -25.094 1 51.03 35 GLU B N 1
ATOM 2941 C CA . GLU B 1 35 ? -14.742 -22.297 -25.156 1 51.03 35 GLU B CA 1
ATOM 2942 C C . GLU B 1 35 ? -13.227 -22.281 -24.969 1 51.03 35 GLU B C 1
ATOM 2944 O O . GLU B 1 35 ? -12.523 -21.516 -25.625 1 51.03 35 GLU B O 1
ATOM 2949 N N . ARG B 1 36 ? -12.742 -22.75 -23.906 1 62.34 36 ARG B N 1
ATOM 2950 C CA . ARG B 1 36 ? -11.312 -22.938 -23.656 1 62.34 36 ARG B CA 1
ATOM 2951 C C . ARG B 1 36 ? -10.633 -23.609 -24.844 1 62.34 36 ARG B C 1
ATOM 2953 O O . ARG B 1 36 ? -11.062 -24.672 -25.281 1 62.34 36 ARG B O 1
ATOM 2960 N N . PRO B 1 37 ? -9.758 -22.953 -25.562 1 68.75 37 PRO B N 1
ATOM 2961 C CA . PRO B 1 37 ? -9.039 -23.625 -26.656 1 68.75 37 PRO B CA 1
ATOM 2962 C C . PRO B 1 37 ? -8.32 -24.891 -26.188 1 68.75 37 PRO B C 1
ATOM 2964 O O . PRO B 1 37 ? -7.973 -25.016 -25.016 1 68.75 37 PRO B O 1
ATOM 2967 N N . ALA B 1 38 ? -8.203 -25.938 -27.094 1 83.62 38 ALA B N 1
ATOM 2968 C CA . ALA B 1 38 ? -7.441 -27.141 -26.812 1 83.62 38 ALA B CA 1
ATOM 2969 C C . ALA B 1 38 ? -5.988 -26.812 -26.469 1 83.62 38 ALA B C 1
ATOM 2971 O O . ALA B 1 38 ? -5.379 -25.953 -27.125 1 83.62 38 ALA B O 1
ATOM 2972 N N . CYS B 1 39 ? -5.438 -27.328 -25.297 1 92.38 39 CYS B N 1
ATOM 2973 C CA . CYS B 1 39 ? -4.062 -27.047 -24.891 1 92.38 39 CYS B CA 1
ATOM 2974 C C . CYS B 1 39 ? -3.482 -28.219 -24.109 1 92.38 39 CYS B C 1
ATOM 2976 O O . CYS B 1 39 ? -4.207 -29.156 -23.734 1 92.38 39 CYS B O 1
ATOM 2978 N N . ARG B 1 40 ? -2.164 -28.266 -24.125 1 95.12 40 ARG B N 1
ATOM 2979 C CA . ARG B 1 40 ? -1.516 -29.188 -23.188 1 95.12 40 ARG B CA 1
ATOM 2980 C C . ARG B 1 40 ? -1.75 -28.734 -21.75 1 95.12 40 ARG B C 1
ATOM 2982 O O . ARG B 1 40 ? -1.377 -27.625 -21.359 1 95.12 40 ARG B O 1
ATOM 2989 N N . GLU B 1 41 ? -2.303 -29.594 -21 1 95.12 41 GLU B N 1
ATOM 2990 C CA . GLU B 1 41 ? -2.684 -29.234 -19.641 1 95.12 41 GLU B CA 1
ATOM 2991 C C . GLU B 1 41 ? -1.53 -29.453 -18.656 1 95.12 41 GLU B C 1
ATOM 2993 O O . GLU B 1 41 ? -0.771 -30.422 -18.797 1 95.12 41 GLU B O 1
ATOM 2998 N N . VAL B 1 42 ? -1.509 -28.625 -17.656 1 96.44 42 VAL B N 1
ATOM 2999 C CA . VAL B 1 42 ? -0.477 -28.734 -16.641 1 96.44 42 VAL B CA 1
ATOM 3000 C C . VAL B 1 42 ? -0.692 -30.016 -15.82 1 96.44 42 VAL B C 1
ATOM 3002 O O . VAL B 1 42 ? -1.796 -30.266 -15.328 1 96.44 42 VAL B O 1
ATOM 3005 N N . GLY B 1 43 ? 0.315 -30.766 -15.703 1 95.5 43 GLY B N 1
ATOM 3006 C CA . GLY B 1 43 ? 0.271 -32 -14.969 1 95.5 43 GLY B CA 1
ATOM 3007 C C . GLY B 1 43 ? 1.608 -32.719 -14.922 1 95.5 43 GLY B C 1
ATOM 3008 O O . GLY B 1 43 ? 2.604 -32.219 -15.445 1 95.5 43 GLY B O 1
ATOM 3009 N N . ASP B 1 44 ? 1.525 -33.875 -14.266 1 96.12 44 ASP B N 1
ATOM 3010 C CA . ASP B 1 44 ? 2.727 -34.688 -14.141 1 96.12 44 ASP B CA 1
ATOM 3011 C C . ASP B 1 44 ? 2.971 -35.5 -15.414 1 96.12 44 ASP B C 1
ATOM 3013 O O . ASP B 1 44 ? 2.152 -36.344 -15.789 1 96.12 44 ASP B O 1
ATOM 3017 N N . LEU B 1 45 ? 4.066 -35.219 -16.078 1 95.75 45 LEU B N 1
ATOM 3018 C CA . LEU B 1 45 ? 4.469 -35.969 -17.266 1 95.75 45 LEU B CA 1
ATOM 3019 C C . LEU B 1 45 ? 5.738 -36.75 -17 1 95.75 45 LEU B C 1
ATOM 3021 O O . LEU B 1 45 ? 6.645 -36.281 -16.312 1 95.75 45 LEU B O 1
ATOM 3025 N N . PRO B 1 46 ? 5.777 -37.906 -17.531 1 94.88 46 PRO B N 1
ATOM 3026 C CA . PRO B 1 46 ? 6.848 -38.844 -17.188 1 94.88 46 PRO B CA 1
ATOM 3027 C C . PRO B 1 46 ? 8.234 -38.312 -17.516 1 94.88 46 PRO B C 1
ATOM 3029 O O . PRO B 1 46 ? 9.211 -38.625 -16.844 1 94.88 46 PRO B O 1
ATOM 3032 N N . PHE B 1 47 ? 8.375 -37.531 -18.484 1 96.31 47 PHE B N 1
ATOM 3033 C CA . PHE B 1 47 ? 9.695 -37.094 -18.922 1 96.31 47 PHE B CA 1
ATOM 3034 C C . PHE B 1 47 ? 10.188 -35.906 -18.078 1 96.31 47 PHE B C 1
ATOM 3036 O O . PHE B 1 47 ? 11.367 -35.562 -18.125 1 96.31 47 PHE B O 1
ATOM 3043 N N . LEU B 1 48 ? 9.359 -35.312 -17.359 1 97.75 48 LEU B N 1
ATOM 3044 C CA . LEU B 1 48 ? 9.766 -34.188 -16.5 1 97.75 48 LEU B CA 1
ATOM 3045 C C . LEU B 1 48 ? 10.547 -34.719 -15.297 1 97.75 48 LEU B C 1
ATOM 3047 O O . LEU B 1 48 ? 10.18 -35.719 -14.688 1 97.75 48 LEU B O 1
ATOM 3051 N N . ALA B 1 49 ? 11.625 -34 -15.031 1 97.44 49 ALA B N 1
ATOM 3052 C CA . ALA B 1 49 ? 12.5 -34.438 -13.945 1 97.44 49 ALA B CA 1
ATOM 3053 C C . ALA B 1 49 ? 12.633 -33.375 -12.867 1 97.44 49 ALA B C 1
ATOM 3055 O O . ALA B 1 49 ? 12.711 -32.188 -13.172 1 97.44 49 ALA B O 1
ATOM 3056 N N . ILE B 1 50 ? 12.648 -33.812 -11.609 1 97.69 50 ILE B N 1
ATOM 3057 C CA . ILE B 1 50 ? 12.914 -32.969 -10.453 1 97.69 50 ILE B CA 1
ATOM 3058 C C . ILE B 1 50 ? 14.25 -33.375 -9.828 1 97.69 50 ILE B C 1
ATOM 3060 O O . ILE B 1 50 ? 14.477 -34.562 -9.523 1 97.69 50 ILE B O 1
ATOM 3064 N N . ASP B 1 51 ? 15.125 -32.375 -9.727 1 95.62 51 ASP B N 1
ATOM 3065 C CA . ASP B 1 51 ? 16.422 -32.594 -9.094 1 95.62 51 ASP B CA 1
ATOM 3066 C C . ASP B 1 51 ? 16.25 -33.25 -7.715 1 95.62 51 ASP B C 1
ATOM 3068 O O . ASP B 1 51 ? 15.352 -32.844 -6.961 1 95.62 51 ASP B O 1
ATOM 3072 N N . ALA B 1 52 ? 17.172 -34.188 -7.348 1 95.69 52 ALA B N 1
ATOM 3073 C CA . ALA B 1 52 ? 17.031 -34.938 -6.109 1 95.69 52 ALA B CA 1
ATOM 3074 C C . ALA B 1 52 ? 17.125 -34.031 -4.891 1 95.69 52 ALA B C 1
ATOM 3076 O O . ALA B 1 52 ? 16.422 -34.25 -3.895 1 95.69 52 ALA B O 1
ATOM 3077 N N . GLY B 1 53 ? 18 -33.094 -4.906 1 96.19 53 GLY B N 1
ATOM 3078 C CA . GLY B 1 53 ? 18.109 -32.156 -3.803 1 96.19 53 GLY B CA 1
ATOM 3079 C C . GLY B 1 53 ? 16.859 -31.359 -3.566 1 96.19 53 GLY B C 1
ATOM 3080 O O . GLY B 1 53 ? 16.391 -31.234 -2.432 1 96.19 53 GLY B O 1
ATOM 3081 N N . SER B 1 54 ? 16.344 -30.875 -4.648 1 95.94 54 SER B N 1
ATOM 3082 C CA . SER B 1 54 ? 15.086 -30.125 -4.566 1 95.94 54 SER B CA 1
ATOM 3083 C C . SER B 1 54 ? 13.945 -31 -4.07 1 95.94 54 SER B C 1
ATOM 3085 O O . SER B 1 54 ? 13.148 -30.578 -3.234 1 95.94 54 SER B O 1
ATOM 3087 N N . ALA B 1 55 ? 13.906 -32.156 -4.621 1 96.38 55 ALA B N 1
ATOM 3088 C CA . ALA B 1 55 ? 12.875 -33.125 -4.207 1 96.38 55 ALA B CA 1
ATOM 3089 C C . ALA B 1 55 ? 12.922 -33.344 -2.699 1 96.38 55 ALA B C 1
ATOM 3091 O O . ALA B 1 55 ? 11.883 -33.406 -2.039 1 96.38 55 ALA B O 1
ATOM 3092 N N . ALA B 1 56 ? 14.102 -33.469 -2.186 1 96.38 56 ALA B N 1
ATOM 3093 C CA . ALA B 1 56 ? 14.266 -33.719 -0.758 1 96.38 56 ALA B CA 1
ATOM 3094 C C . ALA B 1 56 ? 13.844 -32.531 0.072 1 96.38 56 ALA B C 1
ATOM 3096 O O . ALA B 1 56 ? 13.125 -32.656 1.066 1 96.38 56 ALA B O 1
ATOM 3097 N N . ARG B 1 57 ? 14.266 -31.391 -0.316 1 95.94 57 ARG B N 1
ATOM 3098 C CA . ARG B 1 57 ? 13.969 -30.172 0.435 1 95.94 57 ARG B CA 1
ATOM 3099 C C . ARG B 1 57 ? 12.477 -29.859 0.402 1 95.94 57 ARG B C 1
ATOM 3101 O O . ARG B 1 57 ? 11.883 -29.531 1.432 1 95.94 57 ARG B O 1
ATOM 3108 N N . LEU B 1 58 ? 11.906 -30 -0.711 1 96.5 58 LEU B N 1
ATOM 3109 C CA . LEU B 1 58 ? 10.484 -29.703 -0.852 1 96.5 58 LEU B CA 1
ATOM 3110 C C . LEU B 1 58 ? 9.648 -30.812 -0.204 1 96.5 58 LEU B C 1
ATOM 3112 O O . LEU B 1 58 ? 8.594 -30.531 0.382 1 96.5 58 LEU B O 1
ATOM 3116 N N . GLY B 1 59 ? 10.117 -31.969 -0.325 1 95.31 59 GLY B N 1
ATOM 3117 C CA . GLY B 1 59 ? 9.461 -33.094 0.356 1 95.31 59 GLY B CA 1
ATOM 3118 C C . GLY B 1 59 ? 9.367 -32.875 1.856 1 95.31 59 GLY B C 1
ATOM 3119 O O . GLY B 1 59 ? 8.406 -33.344 2.484 1 95.31 59 GLY B O 1
ATOM 3120 N N . ALA B 1 60 ? 10.312 -32.188 2.396 1 92.88 60 ALA B N 1
ATOM 3121 C CA . ALA B 1 60 ? 10.375 -31.969 3.838 1 92.88 60 ALA B CA 1
ATOM 3122 C C . ALA B 1 60 ? 9.219 -31.078 4.301 1 92.88 60 ALA B C 1
ATOM 3124 O O . ALA B 1 60 ? 8.883 -31.062 5.488 1 92.88 60 ALA B O 1
ATOM 3125 N N . ILE B 1 61 ? 8.633 -30.422 3.316 1 92.75 61 ILE B N 1
ATOM 3126 C CA . ILE B 1 61 ? 7.5 -29.594 3.705 1 92.75 61 ILE B CA 1
ATOM 3127 C C . ILE B 1 61 ? 6.223 -30.125 3.066 1 92.75 61 ILE B C 1
ATOM 3129 O O . ILE B 1 61 ? 5.273 -29.359 2.838 1 92.75 61 ILE B O 1
ATOM 3133 N N . GLY B 1 62 ? 6.297 -31.328 2.676 1 91.5 62 GLY B N 1
ATOM 3134 C CA . GLY B 1 62 ? 5.09 -32 2.227 1 91.5 62 GLY B CA 1
ATOM 3135 C C . GLY B 1 62 ? 4.863 -31.891 0.73 1 91.5 62 GLY B C 1
ATOM 3136 O O . GLY B 1 62 ? 3.793 -32.25 0.231 1 91.5 62 GLY B O 1
ATOM 3137 N N . LEU B 1 63 ? 5.867 -31.406 0.057 1 95 63 LEU B N 1
ATOM 3138 C CA . LEU B 1 63 ? 5.75 -31.281 -1.393 1 95 63 LEU B CA 1
ATOM 3139 C C . LEU B 1 63 ? 6.523 -32.406 -2.096 1 95 63 LEU B C 1
ATOM 3141 O O . LEU B 1 63 ? 7.625 -32.188 -2.6 1 95 63 LEU B O 1
ATOM 3145 N N . ASP B 1 64 ? 5.848 -33.5 -2.125 1 95.44 64 ASP B N 1
ATOM 3146 C CA . ASP B 1 64 ? 6.395 -34.562 -2.99 1 95.44 64 ASP B CA 1
ATOM 3147 C C . ASP B 1 64 ? 6.023 -34.312 -4.449 1 95.44 64 ASP B C 1
ATOM 3149 O O . ASP B 1 64 ? 5.41 -33.281 -4.773 1 95.44 64 ASP B O 1
ATOM 3153 N N . ARG B 1 65 ? 6.438 -35.156 -5.312 1 96.38 65 ARG B N 1
ATOM 3154 C CA . ARG B 1 65 ? 6.238 -34.969 -6.742 1 96.38 65 ARG B CA 1
ATOM 3155 C C . ARG B 1 65 ? 4.77 -34.719 -7.062 1 96.38 65 ARG B C 1
ATOM 3157 O O . ARG B 1 65 ? 4.43 -33.75 -7.77 1 96.38 65 ARG B O 1
ATOM 3164 N N . ALA B 1 66 ? 3.916 -35.562 -6.543 1 96 66 ALA B N 1
ATOM 3165 C CA . ALA B 1 66 ? 2.484 -35.438 -6.805 1 96 66 ALA B CA 1
ATOM 3166 C C . ALA B 1 66 ? 1.959 -34.094 -6.324 1 96 66 ALA B C 1
ATOM 3168 O O . ALA B 1 66 ? 1.193 -33.406 -7.027 1 96 66 ALA B O 1
ATOM 3169 N N . ALA B 1 67 ? 2.385 -33.688 -5.172 1 94.81 67 ALA B N 1
ATOM 3170 C CA . ALA B 1 67 ? 1.939 -32.438 -4.59 1 94.81 67 ALA B CA 1
ATOM 3171 C C . ALA B 1 67 ? 2.467 -31.25 -5.391 1 94.81 67 ALA B C 1
ATOM 3173 O O . ALA B 1 67 ? 1.777 -30.234 -5.539 1 94.81 67 ALA B O 1
ATOM 3174 N N . ILE B 1 68 ? 3.639 -31.344 -5.871 1 95.75 68 ILE B N 1
ATOM 3175 C CA . ILE B 1 68 ? 4.238 -30.281 -6.672 1 95.75 68 ILE B CA 1
ATOM 3176 C C . ILE B 1 68 ? 3.41 -30.047 -7.934 1 95.75 68 ILE B C 1
ATOM 3178 O O . ILE B 1 68 ? 3.012 -28.922 -8.219 1 95.75 68 ILE B O 1
ATOM 3182 N N . PHE B 1 69 ? 3.113 -31.094 -8.602 1 96.44 69 PHE B N 1
ATOM 3183 C CA . PHE B 1 69 ? 2.375 -30.938 -9.852 1 96.44 69 PHE B CA 1
ATOM 3184 C C . PHE B 1 69 ? 0.932 -30.531 -9.586 1 96.44 69 PHE B C 1
ATOM 3186 O O . PHE B 1 69 ? 0.332 -29.797 -10.367 1 96.44 69 PHE B O 1
ATOM 3193 N N . ALA B 1 70 ? 0.382 -30.969 -8.508 1 93.06 70 ALA B N 1
ATOM 3194 C CA . ALA B 1 70 ? -0.941 -30.5 -8.117 1 93.06 70 ALA B CA 1
ATOM 3195 C C . ALA B 1 70 ? -0.932 -28.984 -7.887 1 93.06 70 ALA B C 1
ATOM 3197 O O . ALA B 1 70 ? -1.856 -28.281 -8.305 1 93.06 70 ALA B O 1
ATOM 3198 N N . GLN B 1 71 ? 0.117 -28.562 -7.266 1 91.5 71 GLN B N 1
ATOM 3199 C CA . GLN B 1 71 ? 0.254 -27.125 -7.008 1 91.5 71 GLN B CA 1
ATOM 3200 C C . GLN B 1 71 ? 0.441 -26.344 -8.312 1 91.5 71 GLN B C 1
ATOM 3202 O O . GLN B 1 71 ? -0.096 -25.25 -8.469 1 91.5 71 GLN B O 1
ATOM 3207 N N . MET B 1 72 ? 1.172 -26.859 -9.164 1 94.31 72 MET B N 1
ATOM 3208 C CA . MET B 1 72 ? 1.352 -26.219 -10.469 1 94.31 72 MET B CA 1
ATOM 3209 C C . MET B 1 72 ? 0.018 -26.094 -11.195 1 94.31 72 MET B C 1
ATOM 3211 O O . MET B 1 72 ? -0.278 -25.047 -11.781 1 94.31 72 MET B O 1
ATOM 3215 N N . ARG B 1 73 ? -0.706 -27.125 -11.141 1 92.5 73 ARG B N 1
ATOM 3216 C CA . ARG B 1 73 ? -2.021 -27.109 -11.766 1 92.5 73 ARG B CA 1
ATOM 3217 C C . ARG B 1 73 ? -2.914 -26.047 -11.148 1 92.5 73 ARG B C 1
ATOM 3219 O O . ARG B 1 73 ? -3.551 -25.266 -11.867 1 92.5 73 ARG B O 1
ATOM 3226 N N . GLU B 1 74 ? -2.91 -25.969 -9.906 1 85.06 74 GLU B N 1
ATOM 3227 C CA . GLU B 1 74 ? -3.719 -24.984 -9.211 1 85.06 74 GLU B CA 1
ATOM 3228 C C . GLU B 1 74 ? -3.299 -23.562 -9.586 1 85.06 74 GLU B C 1
ATOM 3230 O O . GLU B 1 74 ? -4.145 -22.688 -9.75 1 85.06 74 GLU B O 1
ATOM 3235 N N . THR B 1 75 ? -2.064 -23.359 -9.625 1 87.06 75 THR B N 1
ATOM 3236 C CA . THR B 1 75 ? -1.526 -22.047 -10 1 87.06 75 THR B CA 1
ATOM 3237 C C . THR B 1 75 ? -1.945 -21.688 -11.422 1 87.06 75 THR B C 1
ATOM 3239 O O . THR B 1 75 ? -2.262 -20.531 -11.703 1 87.06 75 THR B O 1
ATOM 3242 N N . SER B 1 76 ? -2.055 -22.641 -12.227 1 89.44 76 SER B N 1
ATOM 3243 C CA . SER B 1 76 ? -2.281 -22.391 -13.648 1 89.44 76 SER B CA 1
ATOM 3244 C C . SER B 1 76 ? -3.756 -22.125 -13.938 1 89.44 76 SER B C 1
ATOM 3246 O O . SER B 1 76 ? -4.09 -21.484 -14.938 1 89.44 76 SER B O 1
ATOM 3248 N N . ILE B 1 77 ? -4.637 -22.547 -13.164 1 82.44 77 ILE B N 1
ATOM 3249 C CA . ILE B 1 77 ? -6.07 -22.484 -13.43 1 82.44 77 ILE B CA 1
ATOM 3250 C C . ILE B 1 77 ? -6.504 -21.031 -13.578 1 82.44 77 ILE B C 1
ATOM 3252 O O . ILE B 1 77 ? -7.059 -20.656 -14.617 1 82.44 77 ILE B O 1
ATOM 3256 N N . PRO B 1 78 ? -6.203 -20.25 -12.633 1 73.94 78 PRO B N 1
ATOM 3257 C CA . PRO B 1 78 ? -6.641 -18.859 -12.812 1 73.94 78 PRO B CA 1
ATOM 3258 C C . PRO B 1 78 ? -5.84 -18.125 -13.883 1 73.94 78 PRO B C 1
ATOM 3260 O O . PRO B 1 78 ? -6.324 -17.156 -14.461 1 73.94 78 PRO B O 1
ATOM 3263 N N . GLU B 1 79 ? -4.691 -18.578 -14.164 1 77.5 79 GLU B N 1
ATOM 3264 C CA . GLU B 1 79 ? -3.787 -17.844 -15.055 1 77.5 79 GLU B CA 1
ATOM 3265 C C . GLU B 1 79 ? -4.008 -18.25 -16.516 1 77.5 79 GLU B C 1
ATOM 3267 O O . GLU B 1 79 ? -3.982 -17.406 -17.406 1 77.5 79 GLU B O 1
ATOM 3272 N N . THR B 1 80 ? -4.172 -19.578 -16.766 1 86.81 80 THR B N 1
ATOM 3273 C CA . THR B 1 80 ? -4.168 -20.109 -18.125 1 86.81 80 THR B CA 1
ATOM 3274 C C . THR B 1 80 ? -5.273 -21.156 -18.312 1 86.81 80 THR B C 1
ATOM 3276 O O . THR B 1 80 ? -5.184 -22.016 -19.188 1 86.81 80 THR B O 1
ATOM 3279 N N . MET B 1 81 ? -6.16 -21.156 -17.391 1 82.62 81 MET B N 1
ATOM 3280 C CA . MET B 1 81 ? -7.227 -22.156 -17.406 1 82.62 81 MET B CA 1
ATOM 3281 C C . MET B 1 81 ? -6.652 -23.562 -17.312 1 82.62 81 MET B C 1
ATOM 3283 O O . MET B 1 81 ? -7.203 -24.5 -17.891 1 82.62 81 MET B O 1
ATOM 3287 N N . GLY B 1 82 ? -5.453 -23.672 -16.797 1 90.31 82 GLY B N 1
ATOM 3288 C CA . GLY B 1 82 ? -4.84 -24.969 -16.547 1 90.31 82 GLY B CA 1
ATOM 3289 C C . GLY B 1 82 ? -3.861 -25.391 -17.625 1 90.31 82 GLY B C 1
ATOM 3290 O O . GLY B 1 82 ? -3.334 -26.5 -17.578 1 90.31 82 GLY B O 1
ATOM 3291 N N . CYS B 1 83 ? -3.605 -24.484 -18.562 1 94.06 83 CYS B N 1
ATOM 3292 C CA . CYS B 1 83 ? -2.73 -24.812 -19.672 1 94.06 83 CYS B CA 1
ATOM 3293 C C . CYS B 1 83 ? -1.294 -24.391 -19.391 1 94.06 83 CYS B C 1
ATOM 3295 O O . CYS B 1 83 ? -1.055 -23.484 -18.594 1 94.06 83 CYS B O 1
ATOM 3297 N N . TRP B 1 84 ? -0.32 -25.047 -20.094 1 97.06 84 TRP B N 1
ATOM 3298 C CA . TRP B 1 84 ? 1.101 -24.766 -19.922 1 97.06 84 TRP B CA 1
ATOM 3299 C C . TRP B 1 84 ? 1.475 -23.438 -20.594 1 97.06 84 TRP B C 1
ATOM 3301 O O . TRP B 1 84 ? 2.525 -22.859 -20.312 1 97.06 84 TRP B O 1
ATOM 3311 N N . ALA B 1 85 ? 0.762 -22.938 -21.531 1 95.62 85 ALA B N 1
ATOM 3312 C CA . ALA B 1 85 ? 1.148 -21.75 -22.297 1 95.62 85 ALA B CA 1
ATOM 3313 C C . ALA B 1 85 ? 0.086 -20.672 -22.203 1 95.62 85 ALA B C 1
ATOM 3315 O O . ALA B 1 85 ? 0.086 -19.875 -21.25 1 95.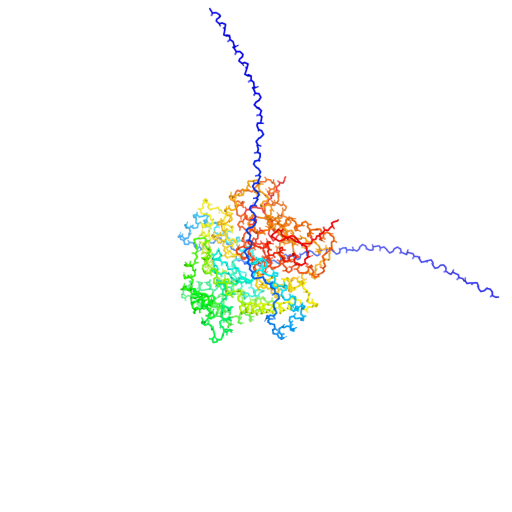62 85 ALA B O 1
ATOM 3316 N N . MET B 1 86 ? -0.815 -20.453 -22.984 1 92.12 86 MET B N 1
ATOM 3317 C CA . MET B 1 86 ? -1.887 -19.484 -23.141 1 92.12 86 MET B CA 1
ATOM 3318 C C . MET B 1 86 ? -1.322 -18.062 -23.234 1 92.12 86 MET B C 1
ATOM 3320 O O . MET B 1 86 ? -1.468 -17.266 -22.297 1 92.12 86 MET B O 1
ATOM 3324 N N . PRO B 1 87 ? -0.714 -17.703 -24.406 1 94.44 87 PRO B N 1
ATOM 3325 C CA . PRO B 1 87 ? -0.148 -16.359 -24.562 1 94.44 87 PRO B CA 1
ATOM 3326 C C . PRO B 1 87 ? -1.211 -15.258 -24.547 1 94.44 87 PRO B C 1
ATOM 3328 O O . PRO B 1 87 ? -2.303 -15.438 -25.078 1 94.44 87 PRO B O 1
ATOM 3331 N N . VAL B 1 88 ? -0.896 -14.234 -23.828 1 90.19 88 VAL B N 1
ATOM 3332 C CA . VAL B 1 88 ? -1.772 -13.07 -23.75 1 90.19 88 VAL B CA 1
ATOM 3333 C C . VAL B 1 88 ? -1.009 -11.82 -24.172 1 90.19 88 VAL B C 1
ATOM 3335 O O . VAL B 1 88 ? 0.186 -11.688 -23.891 1 90.19 88 VAL B O 1
ATOM 3338 N N . GLY B 1 89 ? -1.688 -10.992 -24.828 1 90.25 89 GLY B N 1
ATOM 3339 C CA . GLY B 1 89 ? -1.072 -9.789 -25.359 1 90.25 89 GLY B CA 1
ATOM 3340 C C . GLY B 1 89 ? -0.947 -8.672 -24.344 1 90.25 89 GLY B C 1
ATOM 3341 O O . GLY B 1 89 ? -0.77 -8.93 -23.156 1 90.25 89 GLY B O 1
ATOM 3342 N N . ASN B 1 90 ? -0.873 -7.422 -24.797 1 83.5 90 ASN B N 1
ATOM 3343 C CA . ASN B 1 90 ? -0.44 -6.254 -24.031 1 83.5 90 ASN B CA 1
ATOM 3344 C C . ASN B 1 90 ? -1.625 -5.516 -23.422 1 83.5 90 ASN B C 1
ATOM 3346 O O . ASN B 1 90 ? -1.631 -4.285 -23.359 1 83.5 90 ASN B O 1
ATOM 3350 N N . PHE B 1 91 ? -2.549 -6.164 -22.938 1 68 91 PHE B N 1
ATOM 3351 C CA . PHE B 1 91 ? -3.719 -5.484 -22.391 1 68 91 PHE B CA 1
ATOM 3352 C C . PHE B 1 91 ? -3.383 -4.805 -21.078 1 68 91 PHE B C 1
ATOM 3354 O O . PHE B 1 91 ? -4.059 -3.854 -20.672 1 68 91 PHE B O 1
ATOM 3361 N N . ASP B 1 92 ? -2.322 -5.113 -20.312 1 64.19 92 ASP B N 1
ATOM 3362 C CA . ASP B 1 92 ? -1.934 -4.559 -19.031 1 64.19 92 ASP B CA 1
ATOM 3363 C C . ASP B 1 92 ? -0.543 -3.93 -19.094 1 64.19 92 ASP B C 1
ATOM 3365 O O . ASP B 1 92 ? 0.12 -3.764 -18.062 1 64.19 92 ASP B O 1
ATOM 3369 N N . SER B 1 93 ? -0.075 -3.746 -20.234 1 73.94 93 SER B N 1
ATOM 3370 C CA . SER B 1 93 ? 1.205 -3.094 -20.484 1 73.94 93 SER B CA 1
ATOM 3371 C C . SER B 1 93 ? 2.373 -4.012 -20.141 1 73.94 93 SER B C 1
ATOM 3373 O O . SER B 1 93 ? 3.426 -3.545 -19.703 1 73.94 93 SER B O 1
ATOM 3375 N N . GLN B 1 94 ? 2.121 -5.32 -20.25 1 81.44 94 GLN B N 1
ATOM 3376 C CA . GLN B 1 94 ? 3.195 -6.266 -19.969 1 81.44 94 GLN B CA 1
ATOM 3377 C C . GLN B 1 94 ? 3.768 -6.848 -21.266 1 81.44 94 GLN B C 1
ATOM 3379 O O . GLN B 1 94 ? 4.609 -7.75 -21.219 1 81.44 94 GLN B O 1
ATOM 3384 N N . LEU B 1 95 ? 3.318 -6.402 -22.453 1 89.5 95 LEU B N 1
ATOM 3385 C CA . LEU B 1 95 ? 3.74 -6.766 -23.797 1 89.5 95 LEU B CA 1
ATOM 3386 C C . LEU B 1 95 ? 3.248 -8.164 -24.156 1 89.5 95 LEU B C 1
ATOM 3388 O O . LEU B 1 95 ? 2.375 -8.312 -25.016 1 89.5 95 LEU B O 1
ATOM 3392 N N . VAL B 1 96 ? 3.82 -9.18 -23.484 1 93.69 96 VAL B N 1
ATOM 3393 C CA . VAL B 1 96 ? 3.391 -10.57 -23.641 1 93.69 96 VAL B CA 1
ATOM 3394 C C . VAL B 1 96 ? 3.451 -11.289 -22.297 1 93.69 96 VAL B C 1
ATOM 3396 O O . VAL B 1 96 ? 4.422 -11.141 -21.547 1 93.69 96 VAL B O 1
ATOM 3399 N N . SER B 1 97 ? 2.4 -11.984 -22 1 93.88 97 SER B N 1
ATOM 3400 C CA . SER B 1 97 ? 2.379 -12.938 -20.906 1 93.88 97 SER B CA 1
ATOM 3401 C C . SER B 1 97 ? 2.145 -14.359 -21.391 1 93.88 97 SER B C 1
ATOM 3403 O O . SER B 1 97 ? 1.359 -14.578 -22.312 1 93.88 97 SER B O 1
ATOM 3405 N N . VAL B 1 98 ? 2.92 -15.234 -20.828 1 95.62 98 VAL B N 1
ATOM 3406 C CA . VAL B 1 98 ? 2.783 -16.609 -21.312 1 95.62 98 VAL B CA 1
ATOM 3407 C C . VAL B 1 98 ? 3.26 -17.578 -20.234 1 95.62 98 VAL B C 1
ATOM 3409 O O . VAL B 1 98 ? 3.992 -17.188 -19.328 1 95.62 98 VAL B O 1
ATOM 3412 N N . GLY B 1 99 ? 2.736 -18.781 -20.422 1 96.19 99 GLY B N 1
ATOM 3413 C CA . GLY B 1 99 ? 3.15 -19.844 -19.5 1 96.19 99 GLY B CA 1
ATOM 3414 C C . GLY B 1 99 ? 2.178 -20.062 -18.359 1 96.19 99 GLY B C 1
ATOM 3415 O O . GLY B 1 99 ? 1.31 -19.219 -18.109 1 96.19 99 GLY B O 1
ATOM 3416 N N . MET B 1 100 ? 2.383 -21.141 -17.688 1 93.75 100 MET B N 1
ATOM 3417 C CA . MET B 1 100 ? 1.409 -21.578 -16.703 1 93.75 100 MET B CA 1
ATOM 3418 C C . MET B 1 100 ? 1.239 -20.547 -15.594 1 93.75 100 MET B C 1
ATOM 3420 O O . MET B 1 100 ? 0.22 -20.531 -14.898 1 93.75 100 MET B O 1
ATOM 3424 N N . ALA B 1 101 ? 2.326 -19.734 -15.398 1 89.75 101 ALA B N 1
ATOM 3425 C CA . ALA B 1 101 ? 2.271 -18.719 -14.359 1 89.75 101 ALA B CA 1
ATOM 3426 C C . ALA B 1 101 ? 2.25 -17.312 -14.977 1 89.75 101 ALA B C 1
ATOM 3428 O O . ALA B 1 101 ? 2.543 -16.328 -14.297 1 89.75 101 ALA B O 1
ATOM 3429 N N . GLN B 1 102 ? 2.041 -17.25 -16.203 1 90.06 102 GLN B N 1
ATOM 3430 C CA . GLN B 1 102 ? 1.893 -16 -16.938 1 90.06 102 GLN B CA 1
ATOM 3431 C C . GLN B 1 102 ? 3.098 -15.094 -16.734 1 90.06 102 GLN B C 1
ATOM 3433 O O . GLN B 1 102 ? 2.945 -13.93 -16.359 1 90.06 102 GLN B O 1
ATOM 3438 N N . TRP B 1 103 ? 4.238 -15.578 -17.016 1 93.06 103 TRP B N 1
ATOM 3439 C CA . TRP B 1 103 ? 5.441 -14.75 -17.047 1 93.06 103 TRP B CA 1
ATOM 3440 C C . TRP B 1 103 ? 5.387 -13.734 -18.172 1 93.06 103 TRP B C 1
ATOM 3442 O O . TRP B 1 103 ? 4.793 -13.992 -19.219 1 93.06 103 TRP B O 1
ATOM 3452 N N . ASN B 1 104 ? 6.02 -12.578 -17.953 1 91.75 104 ASN B N 1
ATOM 3453 C CA . ASN B 1 104 ? 5.82 -11.555 -18.969 1 91.75 104 ASN B CA 1
ATOM 3454 C C . ASN B 1 104 ? 7.082 -10.719 -19.172 1 91.75 104 ASN B C 1
ATOM 3456 O O . ASN B 1 104 ? 7.984 -10.734 -18.328 1 91.75 104 ASN B O 1
ATOM 3460 N N . PHE B 1 105 ? 7.191 -10 -20.281 1 93.62 105 PHE B N 1
ATOM 3461 C CA . PHE B 1 105 ? 8.312 -9.133 -20.625 1 93.62 105 PHE B CA 1
ATOM 3462 C C . PHE B 1 105 ? 8.305 -7.883 -19.75 1 93.62 105 PHE B C 1
ATOM 3464 O O . PHE B 1 105 ? 9.367 -7.387 -19.359 1 93.62 105 PHE B O 1
ATOM 3471 N N . GLY B 1 106 ? 7.203 -7.43 -19.469 1 87.94 106 GLY B N 1
ATOM 3472 C CA . GLY B 1 106 ? 7.059 -6.176 -18.75 1 87.94 106 GLY B CA 1
ATOM 3473 C C . GLY B 1 106 ? 7.766 -6.176 -17.406 1 87.94 106 GLY B C 1
ATOM 3474 O O . GLY B 1 106 ? 8.477 -5.227 -17.078 1 87.94 106 GLY B O 1
ATOM 3475 N N . THR B 1 107 ? 7.613 -7.238 -16.641 1 83.81 107 THR B N 1
ATOM 3476 C CA . THR B 1 107 ? 8.227 -7.332 -15.32 1 83.81 107 THR B CA 1
ATOM 3477 C C . THR B 1 107 ? 9.586 -8.031 -15.406 1 83.81 107 THR B C 1
ATOM 3479 O O . THR B 1 107 ? 10.312 -8.094 -14.414 1 83.81 107 THR B O 1
ATOM 3482 N N . GLY B 1 108 ? 9.852 -8.625 -16.562 1 91.38 108 GLY B N 1
ATOM 3483 C CA . GLY B 1 108 ? 11.133 -9.289 -16.75 1 91.38 108 GLY B CA 1
ATOM 3484 C C . GLY B 1 108 ? 11.125 -10.734 -16.266 1 91.38 108 GLY B C 1
ATOM 3485 O O . GLY B 1 108 ? 12.18 -11.352 -16.141 1 91.38 108 GLY B O 1
ATOM 3486 N N . SER B 1 109 ? 9.984 -11.266 -16 1 91.88 109 SER B N 1
ATOM 3487 C CA . SER B 1 109 ? 9.906 -12.625 -15.469 1 91.88 109 SER B CA 1
ATOM 3488 C C . SER B 1 109 ? 9.977 -13.656 -16.594 1 91.88 109 SER B C 1
ATOM 3490 O O . SER B 1 109 ? 10.258 -14.836 -16.344 1 91.88 109 SER B O 1
ATOM 3492 N N . LEU B 1 110 ? 9.773 -13.273 -17.812 1 96.38 110 LEU B N 1
ATOM 3493 C CA . LEU B 1 110 ? 9.758 -14.188 -18.938 1 96.38 110 LEU B CA 1
ATOM 3494 C C . LEU B 1 110 ? 11.172 -14.445 -19.453 1 96.38 110 LEU B C 1
ATOM 3496 O O . LEU B 1 110 ? 11.508 -15.57 -19.828 1 96.38 110 LEU B O 1
ATOM 3500 N N . GLN B 1 111 ? 11.977 -13.453 -19.406 1 97.44 111 GLN B N 1
ATOM 3501 C CA . GLN B 1 111 ? 13.297 -13.477 -20.016 1 97.44 111 GLN B CA 1
ATOM 3502 C C . GLN B 1 111 ? 14.156 -14.586 -19.422 1 97.44 111 GLN B C 1
ATOM 3504 O O . GLN B 1 111 ? 14.828 -15.32 -20.156 1 97.44 111 GLN B O 1
ATOM 3509 N N . PRO B 1 112 ? 14.141 -14.766 -18.141 1 97.06 112 PRO B N 1
ATOM 3510 C CA . PRO B 1 112 ? 14.938 -15.867 -17.609 1 97.06 112 PRO B CA 1
ATOM 3511 C C . PRO B 1 112 ? 14.516 -17.234 -18.141 1 97.06 112 PRO B C 1
ATOM 3513 O O . PRO B 1 112 ? 15.352 -18.125 -18.312 1 97.06 112 PRO B O 1
ATOM 3516 N N . LEU B 1 113 ? 13.25 -17.453 -18.406 1 97.75 113 LEU B N 1
ATOM 3517 C CA . LEU B 1 113 ? 12.773 -18.719 -18.953 1 97.75 113 LEU B CA 1
ATOM 3518 C C . LEU B 1 113 ? 13.281 -18.906 -20.391 1 97.75 113 LEU B C 1
ATOM 3520 O O . LEU B 1 113 ? 13.734 -19.984 -20.75 1 97.75 113 LEU B O 1
ATOM 3524 N N . LEU B 1 114 ? 13.195 -17.844 -21.125 1 98.31 114 LEU B N 1
ATOM 3525 C CA . LEU B 1 114 ? 13.68 -17.906 -22.5 1 98.31 114 LEU B CA 1
ATOM 3526 C C . LEU B 1 114 ? 15.172 -18.219 -22.531 1 98.31 114 LEU B C 1
ATOM 3528 O O . LEU B 1 114 ? 15.617 -19.047 -23.344 1 98.31 114 LEU B O 1
ATOM 3532 N N . LYS B 1 115 ? 15.898 -17.609 -21.688 1 98.06 115 LYS B N 1
ATOM 3533 C CA . LYS B 1 115 ? 17.328 -17.859 -21.609 1 98.06 115 LYS B CA 1
ATOM 3534 C C . LYS B 1 115 ? 17.625 -19.297 -21.203 1 98.06 115 LYS B C 1
ATOM 3536 O O . LYS B 1 115 ? 18.516 -19.938 -21.781 1 98.06 115 LYS B O 1
ATOM 3541 N N . ALA B 1 116 ? 16.922 -19.75 -20.266 1 97.75 116 ALA B N 1
ATOM 3542 C CA . ALA B 1 116 ? 17.125 -21.125 -19.797 1 97.75 116 ALA B CA 1
ATOM 3543 C C . ALA B 1 116 ? 16.797 -22.125 -20.891 1 97.75 116 ALA B C 1
ATOM 3545 O O . ALA B 1 116 ? 17.516 -23.125 -21.062 1 97.75 116 ALA B O 1
ATOM 3546 N N . TRP B 1 117 ? 15.742 -21.891 -21.609 1 98.25 117 TRP B N 1
ATOM 3547 C CA . TRP B 1 117 ? 15.375 -22.781 -22.719 1 98.25 117 TRP B CA 1
ATOM 3548 C C . TRP B 1 117 ? 16.469 -22.781 -23.781 1 98.25 117 TRP B C 1
ATOM 3550 O O . TRP B 1 117 ? 16.844 -23.844 -24.281 1 98.25 117 TRP B O 1
ATOM 3560 N N . LYS B 1 118 ? 16.906 -21.609 -24.109 1 97.5 118 LYS B N 1
ATOM 3561 C CA . LYS B 1 118 ? 17.984 -21.484 -25.078 1 97.5 118 LYS B CA 1
ATOM 3562 C C . LYS B 1 118 ? 19.203 -22.297 -24.641 1 97.5 118 LYS B C 1
ATOM 3564 O O . LYS B 1 118 ? 19.781 -23.047 -25.438 1 97.5 118 LYS B O 1
ATOM 3569 N N . GLN B 1 119 ? 19.531 -22.172 -23.453 1 96.25 119 GLN B N 1
ATOM 3570 C CA . GLN B 1 119 ? 20.703 -22.859 -22.906 1 96.25 119 GLN B CA 1
ATOM 3571 C C . GLN B 1 119 ? 20.5 -24.375 -22.938 1 96.25 119 GLN B C 1
ATOM 3573 O O . GLN B 1 119 ? 21.438 -25.125 -23.219 1 96.25 119 GLN B O 1
ATOM 3578 N N . ALA B 1 120 ? 19.328 -24.797 -22.719 1 94.69 120 ALA B N 1
ATOM 3579 C CA . ALA B 1 120 ? 19.016 -26.219 -22.641 1 94.69 120 ALA B CA 1
ATOM 3580 C C . ALA B 1 120 ? 19.094 -26.875 -24.016 1 94.69 120 ALA B C 1
ATOM 3582 O O . ALA B 1 120 ? 19.266 -28.094 -24.125 1 94.69 120 ALA B O 1
ATOM 3583 N N . GLN B 1 121 ? 18.938 -26.047 -25.016 1 94.38 121 GLN B N 1
ATOM 3584 C CA . GLN B 1 121 ? 18.984 -26.578 -26.375 1 94.38 121 GLN B CA 1
ATOM 3585 C C . GLN B 1 121 ? 20.422 -26.891 -26.797 1 94.38 121 GLN B C 1
ATOM 3587 O O . GLN B 1 121 ? 20.641 -27.625 -27.766 1 94.38 121 GLN B O 1
ATOM 3592 N N . ARG B 1 122 ? 21.391 -26.375 -26.156 1 89.81 122 ARG B N 1
ATOM 3593 C CA . ARG B 1 122 ? 22.812 -26.547 -26.469 1 89.81 122 ARG B CA 1
ATOM 3594 C C . ARG B 1 122 ? 23.078 -26.266 -27.953 1 89.81 122 ARG B C 1
ATOM 3596 O O . ARG B 1 122 ? 22.641 -25.234 -28.469 1 89.81 122 ARG B O 1
ATOM 3603 N N . GLY B 1 123 ? 23.578 -27.141 -28.594 1 91.31 123 GLY B N 1
ATOM 3604 C CA . GLY B 1 123 ? 23.938 -26.922 -29.984 1 91.31 123 GLY B CA 1
ATOM 3605 C C . GLY B 1 123 ? 22.75 -26.938 -30.938 1 91.31 123 GLY B C 1
ATOM 3606 O O . GLY B 1 123 ? 22.875 -26.578 -32.094 1 91.31 123 GLY B O 1
ATOM 3607 N N . GLY B 1 124 ? 21.562 -27.188 -30.484 1 95.31 124 GLY B N 1
ATOM 3608 C CA . GLY B 1 124 ? 20.391 -27.328 -31.344 1 95.31 124 GLY B CA 1
ATOM 3609 C C . GLY B 1 124 ? 19.484 -26.125 -31.297 1 95.31 124 GLY B C 1
ATOM 3610 O O . GLY B 1 124 ? 18.359 -26.172 -31.797 1 95.31 124 GLY B O 1
ATOM 3611 N N . PHE B 1 125 ? 19.938 -25.047 -30.781 1 96.81 125 PHE B N 1
ATOM 3612 C CA . PHE B 1 125 ? 19.094 -23.891 -30.5 1 96.81 125 PHE B CA 1
ATOM 3613 C C . PHE B 1 125 ? 18.5 -23.328 -31.797 1 96.81 125 PHE B C 1
ATOM 3615 O O . PHE B 1 125 ? 17.297 -23.109 -31.891 1 96.81 125 PHE B O 1
ATOM 3622 N N . ARG B 1 126 ? 19.281 -23.141 -32.75 1 96.06 126 ARG B N 1
ATOM 3623 C CA . ARG B 1 126 ? 18.812 -22.531 -34 1 96.06 126 ARG B CA 1
ATOM 3624 C C . ARG B 1 126 ? 17.75 -23.391 -34.656 1 96.06 126 ARG B C 1
ATOM 3626 O O . ARG B 1 126 ? 16.734 -22.875 -35.125 1 96.06 126 ARG B O 1
ATOM 3633 N N . ARG B 1 127 ? 18.016 -24.625 -34.688 1 96.88 127 ARG B N 1
ATOM 3634 C CA . ARG B 1 127 ? 17.062 -25.547 -35.281 1 96.88 127 ARG B CA 1
ATOM 3635 C C . ARG B 1 127 ? 15.742 -25.562 -34.5 1 96.88 127 ARG B C 1
ATOM 3637 O O . ARG B 1 127 ? 14.664 -25.516 -35.094 1 96.88 127 ARG B O 1
ATOM 3644 N N . ALA B 1 128 ? 15.867 -25.672 -33.25 1 97.44 128 ALA B N 1
ATOM 3645 C CA . ALA B 1 128 ? 14.68 -25.703 -32.375 1 97.44 128 ALA B CA 1
ATOM 3646 C C . ALA B 1 128 ? 13.891 -24.406 -32.5 1 97.44 128 ALA B C 1
ATOM 3648 O O . ALA B 1 128 ? 12.664 -24.422 -32.594 1 97.44 128 ALA B O 1
ATOM 3649 N N . ARG B 1 129 ? 14.578 -23.281 -32.438 1 97.62 129 ARG B N 1
ATOM 3650 C CA . ARG B 1 129 ? 13.938 -21.969 -32.562 1 97.62 129 ARG B CA 1
ATOM 3651 C C . ARG B 1 129 ? 13.18 -21.828 -33.875 1 97.62 129 ARG B C 1
ATOM 3653 O O . ARG B 1 129 ? 12.039 -21.375 -33.906 1 97.62 129 ARG B O 1
ATOM 3660 N N . LYS B 1 130 ? 13.797 -22.25 -34.938 1 97.25 130 LYS B N 1
ATOM 3661 C CA . LYS B 1 130 ? 13.172 -22.141 -36.25 1 97.25 130 LYS B CA 1
ATOM 3662 C C . LYS B 1 130 ? 11.93 -23.031 -36.344 1 97.25 130 LYS B C 1
ATOM 3664 O O . LYS B 1 130 ? 10.953 -22.688 -37 1 97.25 130 LYS B O 1
ATOM 3669 N N . ALA B 1 131 ? 12.055 -24.125 -35.781 1 97.75 131 ALA B N 1
ATOM 3670 C CA . ALA B 1 131 ? 10.945 -25.078 -35.812 1 97.75 131 ALA B CA 1
ATOM 3671 C C . ALA B 1 131 ? 9.75 -24.547 -35 1 97.75 131 ALA B C 1
ATOM 3673 O O . ALA B 1 131 ? 8.602 -24.703 -35.438 1 97.75 131 ALA B O 1
ATOM 3674 N N . LEU B 1 132 ? 9.984 -23.984 -33.875 1 97.88 132 LEU B N 1
ATOM 3675 C CA . LEU B 1 132 ? 8.922 -23.609 -32.969 1 97.88 132 LEU B CA 1
ATOM 3676 C C . LEU B 1 132 ? 8.477 -22.172 -33.219 1 97.88 132 LEU B C 1
ATOM 3678 O O . LEU B 1 132 ? 7.309 -21.828 -33 1 97.88 132 LEU B O 1
ATOM 3682 N N . MET B 1 133 ? 9.461 -21.312 -33.562 1 98.19 133 MET B N 1
ATOM 3683 C CA . MET B 1 133 ? 9.203 -19.891 -33.781 1 98.19 133 MET B CA 1
ATOM 3684 C C . MET B 1 133 ? 9.867 -19.422 -35.062 1 98.19 133 MET B C 1
ATOM 3686 O O . MET B 1 133 ? 10.789 -18.609 -35.031 1 98.19 133 MET B O 1
ATOM 3690 N N . PRO B 1 134 ? 9.227 -19.766 -36.156 1 98.06 134 PRO B N 1
ATOM 3691 C CA . PRO B 1 134 ? 9.883 -19.5 -37.438 1 98.06 134 PRO B CA 1
ATOM 3692 C C . PRO B 1 134 ? 9.859 -18.016 -37.812 1 98.06 134 PRO B C 1
ATOM 3694 O O . PRO B 1 134 ? 10.75 -17.547 -38.5 1 98.06 134 PRO B O 1
ATOM 3697 N N . VAL B 1 135 ? 8.93 -17.281 -37.406 1 97.62 135 VAL B N 1
ATOM 3698 C CA . VAL B 1 135 ? 8.758 -15.914 -37.875 1 97.62 135 VAL B CA 1
ATOM 3699 C C . VAL B 1 135 ? 9.336 -14.938 -36.844 1 97.62 135 VAL B C 1
ATOM 3701 O O . VAL B 1 135 ? 10.188 -14.117 -37.188 1 97.62 135 VAL B O 1
ATOM 3704 N N . HIS B 1 136 ? 9.023 -15.156 -35.594 1 97.75 136 HIS B N 1
ATOM 3705 C CA . HIS B 1 136 ? 9.367 -14.141 -34.625 1 97.75 136 HIS B CA 1
ATOM 3706 C C . HIS B 1 136 ? 10.5 -14.617 -33.719 1 97.75 136 HIS B C 1
ATOM 3708 O O . HIS B 1 136 ? 11 -13.859 -32.875 1 97.75 136 HIS B O 1
ATOM 3714 N N . GLY B 1 137 ? 10.945 -15.812 -33.844 1 97.88 137 GLY B N 1
ATOM 3715 C CA . GLY B 1 137 ? 11.945 -16.422 -32.969 1 97.88 137 GLY B CA 1
ATOM 3716 C C . GLY B 1 137 ? 13.219 -15.602 -32.875 1 97.88 137 GLY B C 1
ATOM 3717 O O . GLY B 1 137 ? 13.766 -15.422 -31.797 1 97.88 137 GLY B O 1
ATOM 3718 N N . LYS B 1 138 ? 13.664 -15.164 -34.031 1 96.62 138 LYS B N 1
ATOM 3719 C CA . LYS B 1 138 ? 14.891 -14.367 -34.031 1 96.62 138 LYS B CA 1
ATOM 3720 C C . LYS B 1 138 ? 14.742 -13.109 -33.188 1 96.62 138 LYS B C 1
ATOM 3722 O O . LYS B 1 138 ? 15.664 -12.727 -32.469 1 96.62 138 LYS B O 1
ATOM 3727 N N . THR B 1 139 ? 13.625 -12.523 -33.312 1 97.12 139 THR B N 1
ATOM 3728 C CA . THR B 1 139 ? 13.359 -11.32 -32.531 1 97.12 139 THR B CA 1
ATOM 3729 C C . THR B 1 139 ? 13.258 -11.648 -31.031 1 97.12 139 THR B C 1
ATOM 3731 O O . THR B 1 139 ? 13.898 -11.008 -30.203 1 97.12 139 THR B O 1
ATOM 3734 N N . ILE B 1 140 ? 12.508 -12.648 -30.641 1 98 140 ILE B N 1
ATOM 3735 C CA . ILE B 1 140 ? 12.18 -12.977 -29.266 1 98 140 ILE B CA 1
ATOM 3736 C C . ILE B 1 140 ? 13.453 -13.398 -28.516 1 98 140 ILE B C 1
ATOM 3738 O O . ILE B 1 140 ? 13.609 -13.086 -27.344 1 98 140 ILE B O 1
ATOM 3742 N N . PHE B 1 141 ? 14.359 -14.039 -29.219 1 98.06 141 PHE B N 1
ATOM 3743 C CA . PHE B 1 141 ? 15.57 -14.523 -28.578 1 98.06 141 PHE B CA 1
ATOM 3744 C C . PHE B 1 141 ? 16.75 -13.586 -28.844 1 98.06 141 PHE B C 1
ATOM 3746 O O . PHE B 1 141 ? 17.891 -13.938 -28.594 1 98.06 141 PHE B O 1
ATOM 3753 N N . SER B 1 142 ? 16.438 -12.383 -29.297 1 97.56 142 SER B N 1
ATOM 3754 C CA . SER B 1 142 ? 17.484 -11.375 -29.484 1 97.56 142 SER B CA 1
ATOM 3755 C C . SER B 1 142 ? 17.953 -10.82 -28.141 1 97.56 142 SER B C 1
ATOM 3757 O O . SER B 1 142 ? 17.266 -10.961 -27.125 1 97.56 142 SER B O 1
ATOM 3759 N N . HIS B 1 143 ? 19.062 -10.227 -28.203 1 97.19 143 HIS B N 1
ATOM 3760 C CA . HIS B 1 143 ? 19.594 -9.586 -27 1 97.19 143 HIS B CA 1
ATOM 3761 C C . HIS B 1 143 ? 18.641 -8.523 -26.469 1 97.19 143 HIS B C 1
ATOM 3763 O O . HIS B 1 143 ? 18.5 -8.367 -25.25 1 97.19 143 HIS B O 1
ATOM 3769 N N . ALA B 1 144 ? 18.016 -7.836 -27.328 1 96.88 144 ALA B N 1
ATOM 3770 C CA . ALA B 1 144 ? 17.094 -6.77 -26.938 1 96.88 144 ALA B CA 1
ATOM 3771 C C . ALA B 1 144 ? 15.898 -7.324 -26.172 1 96.88 144 ALA B C 1
ATOM 3773 O O . ALA B 1 144 ? 15.414 -6.699 -25.234 1 96.88 144 ALA B O 1
ATOM 3774 N N . CYS B 1 145 ? 15.438 -8.461 -26.609 1 97.06 145 CYS B N 1
ATOM 3775 C CA . CYS B 1 145 ? 14.242 -9.031 -25.984 1 97.06 145 CYS B CA 1
ATOM 3776 C C . CYS B 1 145 ? 14.609 -9.805 -24.719 1 97.06 145 CYS B C 1
ATOM 3778 O O . CYS B 1 145 ? 13.805 -9.914 -23.797 1 97.06 145 CYS B O 1
ATOM 3780 N N . LEU B 1 146 ? 15.828 -10.266 -24.609 1 97.56 146 LEU B N 1
ATOM 3781 C CA . LEU B 1 146 ? 16.25 -11.062 -23.469 1 97.56 146 LEU B CA 1
ATOM 3782 C C . LEU B 1 146 ? 16.75 -10.164 -22.344 1 97.56 146 LEU B C 1
ATOM 3784 O O . LEU B 1 146 ? 16.969 -10.625 -21.219 1 97.56 146 LEU B O 1
ATOM 3788 N N . ALA B 1 147 ? 16.844 -8.93 -22.594 1 96.5 147 ALA B N 1
ATOM 3789 C CA . ALA B 1 147 ? 17.312 -7.973 -21.578 1 96.5 147 ALA B CA 1
ATOM 3790 C C . ALA B 1 147 ? 16.219 -7.703 -20.547 1 96.5 147 ALA B C 1
ATOM 3792 O O . ALA B 1 147 ? 15.023 -7.789 -20.859 1 96.5 147 ALA B O 1
ATOM 3793 N N . VAL B 1 148 ? 16.594 -7.367 -19.281 1 93.06 148 VAL B N 1
ATOM 3794 C CA . VAL B 1 148 ? 15.688 -6.922 -18.234 1 93.06 148 VAL B CA 1
ATOM 3795 C C . VAL B 1 148 ? 16.141 -5.559 -17.703 1 93.06 148 VAL B C 1
ATOM 3797 O O . VAL B 1 148 ? 17.188 -5.449 -17.062 1 93.06 148 VAL B O 1
ATOM 3800 N N . PRO B 1 149 ? 15.453 -4.551 -18 1 91.81 149 PRO B N 1
ATOM 3801 C CA . PRO B 1 149 ? 14.188 -4.504 -18.734 1 91.81 149 PRO B CA 1
ATOM 3802 C C . PRO B 1 149 ? 14.359 -4.668 -20.234 1 91.81 149 PRO B C 1
ATOM 3804 O O . PRO B 1 149 ? 15.461 -4.473 -20.766 1 91.81 149 PRO B O 1
ATOM 3807 N N . VAL B 1 150 ? 13.172 -5.082 -20.812 1 93.5 150 VAL B N 1
ATOM 3808 C CA . VAL B 1 150 ? 13.164 -5.246 -22.25 1 93.5 150 VAL B CA 1
ATOM 3809 C C . VAL B 1 150 ? 13.562 -3.934 -22.922 1 93.5 150 VAL B C 1
ATOM 3811 O O . VAL B 1 150 ? 13.164 -2.855 -22.484 1 93.5 150 VAL B O 1
ATOM 3814 N N . LYS B 1 151 ? 14.328 -3.986 -24.016 1 94.19 151 LYS B N 1
ATOM 3815 C CA . LYS B 1 151 ? 14.797 -2.799 -24.719 1 94.19 151 LYS B CA 1
ATOM 3816 C C . LYS B 1 151 ? 13.727 -2.264 -25.672 1 94.19 151 LYS B C 1
ATOM 3818 O O . LYS B 1 151 ? 12.844 -3.008 -26.109 1 94.19 151 LYS B O 1
ATOM 3823 N N . PRO B 1 152 ? 13.828 -1.021 -26.078 1 93.94 152 PRO B N 1
ATOM 3824 C CA . PRO B 1 152 ? 12.82 -0.379 -26.922 1 93.94 152 PRO B CA 1
ATOM 3825 C C . PRO B 1 152 ? 12.633 -1.081 -28.266 1 93.94 152 PRO B C 1
ATOM 3827 O O . PRO B 1 152 ? 11.5 -1.205 -28.75 1 93.94 152 PRO B O 1
ATOM 3830 N N . ARG B 1 153 ? 13.664 -1.497 -28.797 1 94.5 153 ARG B N 1
ATOM 3831 C CA . ARG B 1 153 ? 13.594 -2.154 -30.109 1 94.5 153 ARG B CA 1
ATOM 3832 C C . ARG B 1 153 ? 12.734 -3.408 -30.047 1 94.5 153 ARG B C 1
ATOM 3834 O O . ARG B 1 153 ? 11.961 -3.689 -30.969 1 94.5 153 ARG B O 1
ATOM 3841 N N . CYS B 1 154 ? 12.906 -4.18 -29.031 1 95.44 154 CYS B N 1
ATOM 3842 C CA . CYS B 1 154 ? 12.086 -5.371 -28.844 1 95.44 154 CYS B CA 1
ATOM 3843 C C . CYS B 1 154 ? 10.625 -4.992 -28.609 1 95.44 154 CYS B C 1
ATOM 3845 O O . CYS B 1 154 ? 9.719 -5.594 -29.188 1 95.44 154 CYS B O 1
ATOM 3847 N N . ARG B 1 155 ? 10.453 -4.02 -27.75 1 94.38 155 ARG B N 1
ATOM 3848 C CA . ARG B 1 155 ? 9.109 -3.553 -27.453 1 94.38 155 ARG B CA 1
ATOM 3849 C C . ARG B 1 155 ? 8.367 -3.156 -28.719 1 94.38 155 ARG B C 1
ATOM 3851 O O . ARG B 1 155 ? 7.219 -3.553 -28.922 1 94.38 155 ARG B O 1
ATOM 3858 N N . GLU B 1 156 ? 9 -2.445 -29.531 1 94.56 156 GLU B N 1
ATOM 3859 C CA . GLU B 1 156 ? 8.414 -1.979 -30.781 1 94.56 156 GLU B CA 1
ATOM 3860 C C . GLU B 1 156 ? 8.031 -3.15 -31.688 1 94.56 156 GLU B C 1
ATOM 3862 O O . GLU B 1 156 ? 6.941 -3.162 -32.281 1 94.56 156 GLU B O 1
ATOM 3867 N N . LYS B 1 157 ? 8.891 -4.047 -31.812 1 94.56 157 LYS B N 1
ATOM 3868 C CA . LYS B 1 157 ? 8.656 -5.191 -32.688 1 94.56 157 LYS B CA 1
ATOM 3869 C C . LYS B 1 157 ? 7.516 -6.059 -32.156 1 94.56 157 LYS B C 1
ATOM 3871 O O . LYS B 1 157 ? 6.703 -6.562 -32.938 1 94.56 157 LYS B O 1
ATOM 3876 N N . ILE B 1 158 ? 7.461 -6.27 -30.844 1 94.56 158 ILE B N 1
ATOM 3877 C CA . ILE B 1 158 ? 6.402 -7.078 -30.25 1 94.56 158 ILE B CA 1
ATOM 3878 C C . ILE B 1 158 ? 5.059 -6.371 -30.406 1 94.56 158 ILE B C 1
ATOM 3880 O O . ILE B 1 158 ? 4.059 -6.996 -30.766 1 94.56 158 ILE B O 1
ATOM 3884 N N . LEU B 1 159 ? 5.078 -5.047 -30.234 1 93 159 LEU B N 1
ATOM 3885 C CA . LEU B 1 159 ? 3.836 -4.289 -30.344 1 93 159 LEU B CA 1
ATOM 3886 C C . LEU B 1 159 ? 3.346 -4.262 -31.781 1 93 159 LEU B C 1
ATOM 3888 O O . LEU B 1 159 ? 2.139 -4.23 -32.031 1 93 159 LEU B O 1
ATOM 3892 N N . ALA B 1 160 ? 4.281 -4.297 -32.688 1 92.94 160 ALA B N 1
ATOM 3893 C CA . ALA B 1 160 ? 3.922 -4.352 -34.094 1 92.94 160 ALA B CA 1
ATOM 3894 C C . ALA B 1 160 ? 3.191 -5.648 -34.438 1 92.94 160 ALA B C 1
ATOM 3896 O O . ALA B 1 160 ? 2.463 -5.727 -35.406 1 92.94 160 ALA B O 1
ATOM 3897 N N . ALA B 1 161 ? 3.418 -6.629 -33.562 1 93.06 161 ALA B N 1
ATOM 3898 C CA . ALA B 1 161 ? 2.768 -7.922 -33.75 1 93.06 161 ALA B CA 1
ATOM 3899 C C . ALA B 1 161 ? 1.509 -8.031 -32.906 1 93.06 161 ALA B C 1
ATOM 3901 O O . ALA B 1 161 ? 1.123 -9.133 -32.5 1 93.06 161 ALA B O 1
ATOM 3902 N N . HIS B 1 162 ? 0.979 -6.898 -32.438 1 91.75 162 HIS B N 1
ATOM 3903 C CA . HIS B 1 162 ? -0.299 -6.812 -31.75 1 91.75 162 HIS B CA 1
ATOM 3904 C C . HIS B 1 162 ? -1.378 -6.215 -32.656 1 91.75 162 HIS B C 1
ATOM 3906 O O . HIS B 1 162 ? -1.078 -5.41 -33.531 1 91.75 162 HIS B O 1
ATOM 3912 N N . GLY B 1 163 ? -2.547 -6.719 -32.438 1 85 163 GLY B N 1
ATOM 3913 C CA . GLY B 1 163 ? -3.684 -6.062 -33.062 1 85 163 GLY B CA 1
ATOM 3914 C C . GLY B 1 163 ? -4.121 -4.809 -32.344 1 85 163 GLY B C 1
ATOM 3915 O O . GLY B 1 163 ? -3.609 -4.5 -31.25 1 85 163 GLY B O 1
ATOM 3916 N N . PRO B 1 164 ? -5.035 -4.055 -32.906 1 80.19 164 PRO B N 1
ATOM 3917 C CA . PRO B 1 164 ? -5.555 -2.842 -32.281 1 80.19 164 PRO B CA 1
ATOM 3918 C C . PRO B 1 164 ? -6.215 -3.121 -30.922 1 80.19 164 PRO B C 1
ATOM 3920 O O . PRO B 1 164 ? -6.34 -2.217 -30.094 1 80.19 164 PRO B O 1
ATOM 3923 N N . ASP B 1 165 ? -6.598 -4.309 -30.781 1 78.19 165 ASP B N 1
ATOM 3924 C CA . ASP B 1 165 ? -7.277 -4.684 -29.547 1 78.19 165 ASP B CA 1
ATOM 3925 C C . ASP B 1 165 ? -6.27 -5.062 -28.453 1 78.19 165 ASP B C 1
ATOM 3927 O O . ASP B 1 165 ? -6.656 -5.453 -27.359 1 78.19 165 ASP B O 1
ATOM 3931 N N . GLY B 1 166 ? -5.027 -5 -28.797 1 82.81 166 GLY B N 1
ATOM 3932 C CA . GLY B 1 166 ? -3.996 -5.316 -27.812 1 82.81 166 GLY B CA 1
ATOM 3933 C C . GLY B 1 166 ? -3.676 -6.797 -27.75 1 82.81 166 GLY B C 1
ATOM 3934 O O . GLY B 1 166 ? -2.814 -7.215 -26.969 1 82.81 166 GLY B O 1
ATOM 3935 N N . LYS B 1 167 ? -4.371 -7.527 -28.625 1 87.5 167 LYS B N 1
ATOM 3936 C CA . LYS B 1 167 ? -4.117 -8.969 -28.672 1 87.5 167 LYS B CA 1
ATOM 3937 C C . LYS B 1 167 ? -2.959 -9.289 -29.609 1 87.5 167 LYS B C 1
ATOM 3939 O O . LYS B 1 167 ? -2.729 -8.578 -30.578 1 87.5 167 LYS B O 1
ATOM 3944 N N . LEU B 1 168 ? -2.322 -10.445 -29.312 1 93.56 168 LEU B N 1
ATOM 3945 C CA . LEU B 1 168 ? -1.254 -10.914 -30.188 1 93.56 168 LEU B CA 1
ATOM 3946 C C . LEU B 1 168 ? -1.811 -11.352 -31.531 1 93.56 168 LEU B C 1
ATOM 3948 O O . LEU B 1 168 ? -2.893 -11.938 -31.609 1 93.56 168 LEU B O 1
ATOM 3952 N N . ASP B 1 169 ? -1.079 -11.016 -32.562 1 93.06 169 ASP B N 1
ATOM 3953 C CA . ASP B 1 169 ? -1.496 -11.586 -33.812 1 93.06 169 ASP B CA 1
ATOM 3954 C C . ASP B 1 169 ? -1.404 -13.109 -33.812 1 93.06 169 ASP B C 1
ATOM 3956 O O . ASP B 1 169 ? -0.679 -13.68 -32.969 1 93.06 169 ASP B O 1
ATOM 3960 N N . PRO B 1 170 ? -2.059 -13.797 -34.688 1 94.12 170 PRO B N 1
ATOM 3961 C CA . PRO B 1 170 ? -2.162 -15.258 -34.625 1 94.12 170 PRO B CA 1
ATOM 3962 C C . PRO B 1 170 ? -0.811 -15.945 -34.781 1 94.12 170 PRO B C 1
ATOM 3964 O O . PRO B 1 170 ? -0.599 -17.031 -34.219 1 94.12 170 PRO B O 1
ATOM 3967 N N . VAL B 1 171 ? 0.05 -15.367 -35.531 1 96.25 171 VAL B N 1
ATOM 3968 C CA . VAL B 1 171 ? 1.344 -16 -35.781 1 96.25 171 VAL B CA 1
ATOM 3969 C C . VAL B 1 171 ? 2.176 -15.969 -34.5 1 96.25 171 VAL B C 1
ATOM 3971 O O . VAL B 1 171 ? 2.676 -17 -34.031 1 96.25 171 VAL B O 1
ATOM 3974 N N . LEU B 1 172 ? 2.318 -14.828 -33.906 1 96.56 172 LEU B N 1
ATOM 3975 C CA . LEU B 1 172 ? 3.088 -14.711 -32.688 1 96.56 172 LEU B CA 1
ATOM 3976 C C . LEU B 1 172 ? 2.443 -15.516 -31.547 1 96.56 172 LEU B C 1
ATOM 3978 O O . LEU B 1 172 ? 3.143 -16.156 -30.766 1 96.56 172 LEU B O 1
ATOM 3982 N N . TRP B 1 173 ? 1.185 -15.461 -31.484 1 95.88 173 TRP B N 1
ATOM 3983 C CA . TRP B 1 173 ? 0.463 -16.266 -30.516 1 95.88 173 TRP B CA 1
ATOM 3984 C C . TRP B 1 173 ? 0.797 -17.75 -30.672 1 95.88 173 TRP B C 1
ATOM 3986 O O . TRP B 1 173 ? 1.144 -18.422 -29.688 1 95.88 173 TRP B O 1
ATOM 3996 N N . GLY B 1 174 ? 0.659 -18.203 -31.891 1 96.12 174 GLY B N 1
ATOM 3997 C CA . GLY B 1 174 ? 0.938 -19.594 -32.188 1 96.12 174 GLY B CA 1
ATOM 3998 C C . GLY B 1 174 ? 2.363 -20 -31.844 1 96.12 174 GLY B C 1
ATOM 3999 O O . GLY B 1 174 ? 2.604 -21.109 -31.344 1 96.12 174 GLY B O 1
ATOM 4000 N N . GLU B 1 175 ? 3.289 -19.172 -32.094 1 97.62 175 GLU B N 1
ATOM 4001 C CA . GLU B 1 175 ? 4.699 -19.469 -31.859 1 97.62 175 GLU B CA 1
ATOM 4002 C C . GLU B 1 175 ? 5 -19.547 -30.359 1 97.62 175 GLU B C 1
ATOM 4004 O O . GLU B 1 175 ? 5.703 -20.453 -29.906 1 97.62 175 GLU B O 1
ATOM 4009 N N . PHE B 1 176 ? 4.461 -18.625 -29.609 1 97.94 176 PHE B N 1
ATOM 4010 C CA . PHE B 1 176 ? 4.621 -18.688 -28.172 1 97.94 176 PHE B CA 1
ATOM 4011 C C . PHE B 1 176 ? 3.955 -19.938 -27.609 1 97.94 176 PHE B C 1
ATOM 4013 O O . PHE B 1 176 ? 4.496 -20.594 -26.719 1 97.94 176 PHE B O 1
ATOM 4020 N N . ASN B 1 177 ? 2.824 -20.219 -28.156 1 97.31 177 ASN B N 1
ATOM 4021 C CA . ASN B 1 177 ? 2.131 -21.438 -27.719 1 97.31 177 ASN B CA 1
ATOM 4022 C C . ASN B 1 177 ? 2.961 -22.688 -28 1 97.31 177 ASN B C 1
ATOM 4024 O O . ASN B 1 177 ? 3.107 -23.547 -27.125 1 97.31 177 ASN B O 1
ATOM 4028 N N . ALA B 1 178 ? 3.467 -22.75 -29.172 1 97.38 178 ALA B N 1
ATOM 4029 C CA . ALA B 1 178 ? 4.293 -23.891 -29.562 1 97.38 178 ALA B CA 1
ATOM 4030 C C . ALA B 1 178 ? 5.523 -24 -28.672 1 97.38 178 ALA B C 1
ATOM 4032 O O . ALA B 1 178 ? 5.859 -25.094 -28.203 1 97.38 178 ALA B O 1
ATOM 4033 N N . LEU B 1 179 ? 6.148 -22.953 -28.406 1 98.31 179 LEU B N 1
ATOM 4034 C CA . LEU B 1 179 ? 7.348 -22.953 -27.578 1 98.31 179 LEU B CA 1
ATOM 4035 C C . LEU B 1 179 ? 7.023 -23.406 -26.156 1 98.31 179 LEU B C 1
ATOM 4037 O O . LEU B 1 179 ? 7.68 -24.297 -25.625 1 98.31 179 LEU B O 1
ATOM 4041 N N . PHE B 1 180 ? 5.992 -22.875 -25.562 1 98.31 180 PHE B N 1
ATOM 4042 C CA . PHE B 1 180 ? 5.73 -23.062 -24.141 1 98.31 180 PHE B CA 1
ATOM 4043 C C . PHE B 1 180 ? 5.027 -24.391 -23.891 1 98.31 180 PHE B C 1
ATOM 4045 O O . PHE B 1 180 ? 4.953 -24.859 -22.75 1 98.31 180 PHE B O 1
ATOM 4052 N N . GLU B 1 181 ? 4.625 -25.047 -25.016 1 97.19 181 GLU B N 1
ATOM 4053 C CA . GLU B 1 181 ? 4.086 -26.391 -24.891 1 97.19 181 GLU B CA 1
ATOM 4054 C C . GLU B 1 181 ? 5.113 -27.438 -25.312 1 97.19 181 GLU B C 1
ATOM 4056 O O . GLU B 1 181 ? 4.836 -28.641 -25.266 1 97.19 181 GLU B O 1
ATOM 4061 N N . SER B 1 182 ? 6.23 -26.969 -25.703 1 97.25 182 SER B N 1
ATOM 4062 C CA . SER B 1 182 ? 7.281 -27.922 -26.047 1 97.25 182 SER B CA 1
ATOM 4063 C C . SER B 1 182 ? 7.816 -28.625 -24.812 1 97.25 182 SER B C 1
ATOM 4065 O O . SER B 1 182 ? 7.816 -28.062 -23.719 1 97.25 182 SER B O 1
ATOM 4067 N N . ASP B 1 183 ? 8.312 -29.844 -25 1 96.62 183 ASP B N 1
ATOM 4068 C CA . ASP B 1 183 ? 8.789 -30.656 -23.891 1 96.62 183 ASP B CA 1
ATOM 4069 C C . ASP B 1 183 ? 9.914 -29.969 -23.125 1 96.62 183 ASP B C 1
ATOM 4071 O O . ASP B 1 183 ? 9.891 -29.906 -21.891 1 96.62 183 ASP B O 1
ATOM 4075 N N . ALA B 1 184 ? 10.836 -29.438 -23.844 1 97 184 ALA B N 1
ATOM 4076 C CA . ALA B 1 184 ? 11.977 -28.781 -23.203 1 97 184 ALA B CA 1
ATOM 4077 C C . ALA B 1 184 ? 11.531 -27.578 -22.391 1 97 184 ALA B C 1
ATOM 4079 O O . ALA B 1 184 ? 12.086 -27.297 -21.328 1 97 184 ALA B O 1
ATOM 4080 N N . MET B 1 185 ? 10.602 -26.844 -22.891 1 98.12 185 MET B N 1
ATOM 4081 C CA . MET B 1 185 ? 10.125 -25.656 -22.172 1 98.12 185 MET B CA 1
ATOM 4082 C C . MET B 1 185 ? 9.297 -26.062 -20.969 1 98.12 185 MET B C 1
ATOM 4084 O O . MET B 1 185 ? 9.289 -25.359 -19.953 1 98.12 185 MET B O 1
ATOM 4088 N N . LEU B 1 186 ? 8.602 -27.188 -21.062 1 98.31 186 LEU B N 1
ATOM 4089 C CA . LEU B 1 186 ? 7.898 -27.672 -19.875 1 98.31 186 LEU B CA 1
ATOM 4090 C C . LEU B 1 186 ? 8.867 -27.922 -18.734 1 98.31 186 LEU B C 1
ATOM 4092 O O . LEU B 1 186 ? 8.57 -27.594 -17.578 1 98.31 186 LEU B O 1
ATOM 4096 N N . GLN B 1 187 ? 9.992 -28.5 -19.094 1 98.06 187 GLN B N 1
ATOM 4097 C CA . GLN B 1 187 ? 11.016 -28.719 -18.062 1 98.06 187 GLN B CA 1
ATOM 4098 C C . GLN B 1 187 ? 11.5 -27.391 -17.484 1 98.06 187 GLN B C 1
ATOM 4100 O O . GLN B 1 187 ? 11.695 -27.281 -16.281 1 98.06 187 GLN B O 1
ATOM 4105 N N . VAL B 1 188 ? 11.664 -26.422 -18.328 1 98.12 188 VAL B N 1
ATOM 4106 C CA . VAL B 1 188 ? 12.117 -25.094 -17.875 1 98.12 188 VAL B CA 1
ATOM 4107 C C . VAL B 1 188 ? 11.078 -24.484 -16.953 1 98.12 188 VAL B C 1
ATOM 4109 O O . VAL B 1 188 ? 11.422 -23.906 -15.914 1 98.12 188 VAL B O 1
ATOM 4112 N N . GLN B 1 189 ? 9.82 -24.578 -17.312 1 98 189 GLN B N 1
ATOM 4113 C CA . GLN B 1 189 ? 8.75 -24.062 -16.469 1 98 189 GLN B CA 1
ATOM 4114 C C . GLN B 1 189 ? 8.719 -24.766 -15.117 1 98 189 GLN B C 1
ATOM 4116 O O . GLN B 1 189 ? 8.57 -24.125 -14.078 1 98 189 GLN B O 1
ATOM 4121 N N . LEU B 1 190 ? 8.906 -26.078 -15.156 1 97.88 190 LEU B N 1
ATOM 4122 C CA . LEU B 1 190 ? 8.977 -26.844 -13.914 1 97.88 190 LEU B CA 1
ATOM 4123 C C . LEU B 1 190 ? 10.141 -26.359 -13.047 1 97.88 190 LEU B C 1
ATOM 4125 O O . LEU B 1 190 ? 9.961 -26.078 -11.859 1 97.88 190 LEU B O 1
ATOM 4129 N N . ASP B 1 191 ? 11.266 -26.25 -13.664 1 97.69 191 ASP B N 1
ATOM 4130 C CA . ASP B 1 191 ? 12.453 -25.812 -12.93 1 97.69 191 ASP B CA 1
ATOM 4131 C C . ASP B 1 191 ? 12.242 -24.438 -12.305 1 97.69 191 ASP B C 1
ATOM 4133 O O . ASP B 1 191 ? 12.633 -24.188 -11.164 1 97.69 191 ASP B O 1
ATOM 4137 N N . THR B 1 192 ? 11.664 -23.578 -13.086 1 96.06 192 THR B N 1
ATOM 4138 C CA . THR B 1 192 ? 11.391 -22.234 -12.602 1 96.06 192 THR B CA 1
ATOM 4139 C C . THR B 1 192 ? 10.422 -22.266 -11.43 1 96.06 192 THR B C 1
ATOM 4141 O O . THR B 1 192 ? 10.602 -21.547 -10.445 1 96.06 192 THR B O 1
ATOM 4144 N N . TYR B 1 193 ? 9.445 -23.062 -11.539 1 95.69 193 TYR B N 1
ATOM 4145 C CA . TYR B 1 193 ? 8.453 -23.188 -10.477 1 95.69 193 TYR B CA 1
ATOM 4146 C C . TYR B 1 193 ? 9.07 -23.797 -9.219 1 95.69 193 TYR B C 1
ATOM 4148 O O . TYR B 1 193 ? 8.711 -23.406 -8.102 1 95.69 193 TYR B O 1
ATOM 4156 N N . LEU B 1 194 ? 9.969 -24.719 -9.43 1 96.5 194 LEU B N 1
ATOM 4157 C CA . LEU B 1 194 ? 10.656 -25.328 -8.289 1 96.5 194 LEU B CA 1
ATOM 4158 C C . LEU B 1 194 ? 11.461 -24.281 -7.531 1 96.5 194 LEU B C 1
ATOM 4160 O O . LEU B 1 194 ? 11.539 -24.312 -6.301 1 96.5 194 LEU B O 1
ATOM 4164 N N . VAL B 1 195 ? 12.078 -23.391 -8.281 1 95 195 VAL B N 1
ATOM 4165 C CA . VAL B 1 195 ? 12.789 -22.297 -7.633 1 95 195 VAL B CA 1
ATOM 4166 C C . VAL B 1 195 ? 11.812 -21.484 -6.789 1 95 195 VAL B C 1
ATOM 4168 O O . VAL B 1 195 ? 12.141 -21.094 -5.664 1 95 195 VAL B O 1
ATOM 4171 N N . LEU B 1 196 ? 10.711 -21.25 -7.305 1 92.94 196 LEU B N 1
ATOM 4172 C CA . LEU B 1 196 ? 9.672 -20.531 -6.562 1 92.94 196 LEU B CA 1
ATOM 4173 C C . LEU B 1 196 ? 9.281 -21.312 -5.305 1 92.94 196 LEU B C 1
ATOM 4175 O O . LEU B 1 196 ? 9.164 -20.719 -4.227 1 92.94 196 LEU B O 1
ATOM 4179 N N . LEU B 1 197 ? 9.078 -22.594 -5.457 1 95.31 197 LEU B N 1
ATOM 4180 C CA . LEU B 1 197 ? 8.68 -23.406 -4.316 1 95.31 197 LEU B CA 1
ATOM 4181 C C . LEU B 1 197 ? 9.766 -23.422 -3.25 1 95.31 197 LEU B C 1
ATOM 4183 O O . LEU B 1 197 ? 9.469 -23.453 -2.053 1 95.31 197 LEU B O 1
ATOM 4187 N N . GLU B 1 198 ? 10.969 -23.438 -3.684 1 95.88 198 GLU B N 1
ATOM 4188 C CA . GLU B 1 198 ? 12.078 -23.375 -2.729 1 95.88 198 GLU B CA 1
ATOM 4189 C C . GLU B 1 198 ? 12.055 -22.047 -1.957 1 95.88 198 GLU B C 1
ATOM 4191 O O . GLU B 1 198 ? 12.32 -22.031 -0.753 1 95.88 198 GLU B O 1
ATOM 4196 N N . ALA B 1 199 ? 11.828 -21.062 -2.666 1 94.12 199 ALA B N 1
ATOM 4197 C CA . ALA B 1 199 ? 11.695 -19.766 -1.999 1 94.12 199 ALA B CA 1
ATOM 4198 C C . ALA B 1 199 ? 10.531 -19.781 -1.02 1 94.12 199 ALA B C 1
ATOM 4200 O O . ALA B 1 199 ? 10.633 -19.234 0.084 1 94.12 199 ALA B O 1
ATOM 4201 N N . VAL B 1 200 ? 9.477 -20.297 -1.408 1 94.31 200 VAL B N 1
ATOM 4202 C CA . VAL B 1 200 ? 8.297 -20.438 -0.564 1 94.31 200 VAL B CA 1
ATOM 4203 C C . VAL B 1 200 ? 8.656 -21.234 0.697 1 94.31 200 VAL B C 1
ATOM 4205 O O . VAL B 1 200 ? 8.242 -20.859 1.801 1 94.31 200 VAL B O 1
ATOM 4208 N N . ARG B 1 201 ? 9.328 -22.297 0.484 1 95 201 ARG B N 1
ATOM 4209 C CA . ARG B 1 201 ? 9.773 -23.109 1.617 1 95 201 ARG B CA 1
ATOM 4210 C C . ARG B 1 201 ? 10.539 -22.25 2.623 1 95 201 ARG B C 1
ATOM 4212 O O . ARG B 1 201 ? 10.266 -22.297 3.822 1 95 201 ARG B O 1
ATOM 4219 N N . GLN B 1 202 ? 11.445 -21.516 2.139 1 94.56 202 GLN B N 1
ATOM 4220 C CA . GLN B 1 202 ? 12.25 -20.656 3.014 1 94.56 202 GLN B CA 1
ATOM 4221 C C . GLN B 1 202 ? 11.375 -19.641 3.734 1 94.56 202 GLN B C 1
ATOM 4223 O O . GLN B 1 202 ? 11.562 -19.391 4.93 1 94.56 202 GLN B O 1
ATOM 4228 N N . ASP B 1 203 ? 10.5 -19.094 3.029 1 94.62 203 ASP B N 1
ATOM 4229 C CA . ASP B 1 203 ? 9.586 -18.125 3.623 1 94.62 203 ASP B CA 1
ATOM 4230 C C . ASP B 1 203 ? 8.719 -18.766 4.699 1 94.62 203 ASP B C 1
ATOM 4232 O O . ASP B 1 203 ? 8.477 -18.172 5.754 1 94.62 203 ASP B O 1
ATOM 4236 N N . LEU B 1 204 ? 8.227 -19.922 4.375 1 95.81 204 LEU B N 1
ATOM 4237 C CA . LEU B 1 204 ? 7.383 -20.641 5.324 1 95.81 204 LEU B CA 1
ATOM 4238 C C . LEU B 1 204 ? 8.141 -20.922 6.621 1 95.81 204 LEU B C 1
ATOM 4240 O O . LEU B 1 204 ? 7.598 -20.734 7.711 1 95.81 204 LEU B O 1
ATOM 4244 N N . LEU B 1 205 ? 9.32 -21.312 6.48 1 94.81 205 LEU B N 1
ATOM 4245 C CA . LEU B 1 205 ? 10.133 -21.609 7.656 1 94.81 205 LEU B CA 1
ATOM 4246 C C . LEU B 1 205 ? 10.414 -20.344 8.461 1 94.81 205 LEU B C 1
ATOM 4248 O O . LEU B 1 205 ? 10.516 -20.391 9.688 1 94.81 205 LEU B O 1
ATOM 4252 N N . ARG B 1 206 ? 10.492 -19.281 7.777 1 94.5 206 ARG B N 1
ATOM 4253 C CA . ARG B 1 206 ? 10.688 -18 8.438 1 94.5 206 ARG B CA 1
ATOM 4254 C C . ARG B 1 206 ? 9.414 -17.547 9.148 1 94.5 206 ARG B C 1
ATOM 4256 O O . ARG B 1 206 ? 9.469 -17.094 10.297 1 94.5 206 ARG B O 1
ATOM 4263 N N . VAL B 1 207 ? 8.352 -17.656 8.508 1 95.56 207 VAL B N 1
ATOM 4264 C CA . VAL B 1 207 ? 7.074 -17.156 9.008 1 95.56 207 VAL B CA 1
ATOM 4265 C C . VAL B 1 207 ? 6.543 -18.094 10.086 1 95.56 207 VAL B C 1
ATOM 4267 O O . VAL B 1 207 ? 5.93 -17.656 11.062 1 95.56 207 VAL B O 1
ATOM 4270 N N . PHE B 1 208 ? 6.738 -19.359 9.867 1 95.56 208 PHE B N 1
ATOM 4271 C CA . PHE B 1 208 ? 6.277 -20.375 10.812 1 95.56 208 PHE B CA 1
ATOM 4272 C C . PHE B 1 208 ? 7.449 -21.188 11.344 1 95.56 208 PHE B C 1
ATOM 4274 O O . PHE B 1 208 ? 7.574 -22.375 11.047 1 95.56 208 PHE B O 1
ATOM 4281 N N . PRO B 1 209 ? 8.117 -20.578 12.227 1 92.12 209 PRO B N 1
ATOM 4282 C CA . PRO B 1 209 ? 9.328 -21.266 12.688 1 92.12 209 PRO B CA 1
ATOM 4283 C C . PRO B 1 209 ? 9.016 -22.438 13.609 1 92.12 209 PRO B C 1
ATOM 4285 O O . PRO B 1 209 ? 9.812 -23.375 13.711 1 92.12 209 PRO B O 1
ATOM 4288 N N . ASP B 1 210 ? 7.836 -22.297 14.141 1 88.94 210 ASP B N 1
ATOM 4289 C CA . ASP B 1 210 ? 7.465 -23.344 15.094 1 88.94 210 ASP B CA 1
ATOM 4290 C C . ASP B 1 210 ? 6.34 -24.219 14.531 1 88.94 210 ASP B C 1
ATOM 4292 O O . ASP B 1 210 ? 5.461 -23.719 13.828 1 88.94 210 ASP B O 1
ATOM 4296 N N . GLY B 1 211 ? 6.492 -25.5 14.617 1 86.25 211 GLY B N 1
ATOM 4297 C CA . GLY B 1 211 ? 5.418 -26.406 14.234 1 86.25 211 GLY B CA 1
ATOM 4298 C C . GLY B 1 211 ? 5.574 -26.953 12.828 1 86.25 211 GLY B C 1
ATOM 4299 O O . GLY B 1 211 ? 6.477 -26.547 12.094 1 86.25 211 GLY B O 1
ATOM 4300 N N . PRO B 1 212 ? 4.668 -27.75 12.414 1 91.81 212 PRO B N 1
ATOM 4301 C CA . PRO B 1 212 ? 4.762 -28.391 11.102 1 91.81 212 PRO B CA 1
ATOM 4302 C C . PRO B 1 212 ? 4.309 -27.469 9.969 1 91.81 212 PRO B C 1
ATOM 4304 O O . PRO B 1 212 ? 3.41 -26.656 10.156 1 91.81 212 PRO B O 1
ATOM 4307 N N . ILE B 1 213 ? 4.934 -27.641 8.883 1 95 213 ILE B N 1
ATOM 4308 C CA . ILE B 1 213 ? 4.473 -26.984 7.66 1 95 213 ILE B CA 1
ATOM 4309 C C . ILE B 1 213 ? 3.395 -27.844 6.992 1 95 213 ILE B C 1
ATOM 4311 O O . ILE B 1 213 ? 3.691 -28.891 6.426 1 95 213 ILE B O 1
ATOM 4315 N N . THR B 1 214 ? 2.203 -27.391 7.066 1 94 214 THR B N 1
ATOM 4316 C CA . THR B 1 214 ? 1.071 -28.125 6.5 1 94 214 THR B CA 1
ATOM 4317 C C . THR B 1 214 ? 0.864 -27.75 5.035 1 94 214 THR B C 1
ATOM 4319 O O . THR B 1 214 ? 1.37 -26.719 4.574 1 94 214 THR B O 1
ATOM 4322 N N . LEU B 1 215 ? 0.105 -28.531 4.324 1 90.81 215 LEU B N 1
ATOM 4323 C CA . LEU B 1 215 ? -0.196 -28.219 2.93 1 90.81 215 LEU B CA 1
ATOM 4324 C C . LEU B 1 215 ? -1.011 -26.938 2.812 1 90.81 215 LEU B C 1
ATOM 4326 O O . LEU B 1 215 ? -0.868 -26.203 1.842 1 90.81 215 LEU B O 1
ATOM 4330 N N . ARG B 1 216 ? -1.815 -26.703 3.773 1 93.31 216 ARG B N 1
ATOM 4331 C CA . ARG B 1 216 ? -2.551 -25.438 3.842 1 93.31 216 ARG B CA 1
ATOM 4332 C C . ARG B 1 216 ? -1.601 -24.25 3.826 1 93.31 216 ARG B C 1
ATOM 4334 O O . ARG B 1 216 ? -1.784 -23.312 3.047 1 93.31 216 ARG B O 1
ATOM 4341 N N . LYS B 1 217 ? -0.599 -24.312 4.637 1 96.25 217 LYS B N 1
ATOM 4342 C CA . LYS B 1 217 ? 0.413 -23.25 4.688 1 96.25 217 LYS B CA 1
ATOM 4343 C C . LYS B 1 217 ? 1.146 -23.125 3.357 1 96.25 217 LYS B C 1
ATOM 4345 O O . LYS B 1 217 ? 1.424 -22.016 2.898 1 96.25 217 LYS B O 1
ATOM 4350 N N . VAL B 1 218 ? 1.375 -24.219 2.787 1 93.88 218 VAL B N 1
ATOM 4351 C CA . VAL B 1 218 ? 2.113 -24.234 1.527 1 93.88 218 VAL B CA 1
ATOM 4352 C C . VAL B 1 218 ? 1.278 -23.562 0.436 1 93.88 218 VAL B C 1
ATOM 4354 O O . VAL B 1 218 ? 1.756 -22.672 -0.259 1 93.88 218 VAL B O 1
ATOM 4357 N N . ARG B 1 219 ? 0.078 -24 0.274 1 91.75 219 ARG B N 1
ATOM 4358 C CA . ARG B 1 219 ? -0.796 -23.422 -0.748 1 91.75 219 ARG B CA 1
ATOM 4359 C C . ARG B 1 219 ? -0.99 -21.938 -0.535 1 91.75 219 ARG B C 1
ATOM 4361 O O . ARG B 1 219 ? -0.973 -21.156 -1.493 1 91.75 219 ARG B O 1
ATOM 4368 N N . TRP B 1 220 ? -1.198 -21.609 0.661 1 95.12 220 TRP B N 1
ATOM 4369 C CA . TRP B 1 220 ? -1.32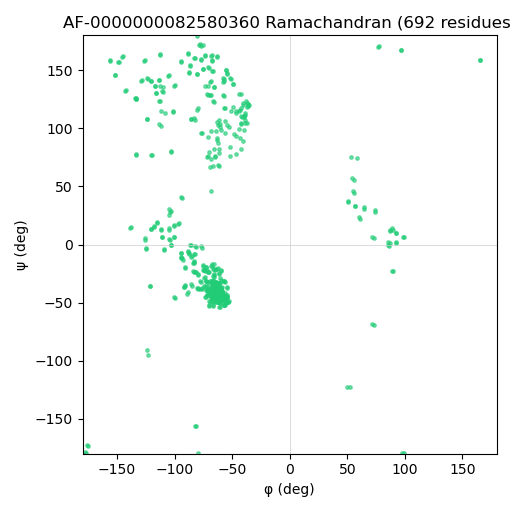9 -20.203 1.046 1 95.12 220 TRP B CA 1
ATOM 4370 C C . TRP B 1 220 ? -0.087 -19.406 0.649 1 95.12 220 TRP B C 1
ATOM 4372 O O . TRP B 1 220 ? -0.193 -18.328 0.068 1 95.12 220 TRP B O 1
ATOM 4382 N N . ALA B 1 221 ? 1.052 -19.938 0.949 1 95.19 221 ALA B N 1
ATOM 4383 C CA . ALA B 1 221 ? 2.318 -19.266 0.688 1 95.19 221 ALA B CA 1
ATOM 4384 C C . ALA B 1 221 ? 2.574 -19.141 -0.811 1 95.19 221 ALA B C 1
ATOM 4386 O O . ALA B 1 221 ? 3.088 -18.109 -1.273 1 95.19 221 ALA B O 1
ATOM 4387 N N . VAL B 1 222 ? 2.227 -20.125 -1.498 1 90.88 222 VAL B N 1
ATOM 4388 C CA . VAL B 1 222 ? 2.404 -20.078 -2.945 1 90.88 222 VAL B CA 1
ATOM 4389 C C . VAL B 1 222 ? 1.536 -18.984 -3.543 1 90.88 222 VAL B C 1
ATOM 4391 O O . VAL B 1 222 ? 2.016 -18.156 -4.332 1 90.88 222 VAL B O 1
ATOM 4394 N N . ASP B 1 223 ? 0.282 -18.969 -3.164 1 88.75 223 ASP B N 1
ATOM 4395 C CA . ASP B 1 223 ? -0.614 -17.938 -3.656 1 88.75 223 ASP B CA 1
ATOM 4396 C C . ASP B 1 223 ? -0.088 -16.547 -3.301 1 88.75 223 ASP B C 1
ATOM 4398 O O . ASP B 1 223 ? -0.106 -15.633 -4.133 1 88.75 223 ASP B O 1
ATOM 4402 N N . THR B 1 224 ? 0.383 -16.406 -2.104 1 91.88 224 THR B N 1
ATOM 4403 C CA . THR B 1 224 ? 0.899 -15.117 -1.625 1 91.88 224 THR B CA 1
ATOM 4404 C C . THR B 1 224 ? 2.107 -14.68 -2.447 1 91.88 224 THR B C 1
ATOM 4406 O O . THR B 1 224 ? 2.195 -13.523 -2.865 1 91.88 224 THR B O 1
ATOM 4409 N N . LYS B 1 225 ? 2.973 -15.57 -2.672 1 88.81 225 LYS B N 1
ATOM 4410 C CA . LYS B 1 225 ? 4.207 -15.273 -3.396 1 88.81 225 LYS B CA 1
ATOM 4411 C C . LYS B 1 225 ? 3.918 -14.922 -4.852 1 88.81 225 LYS B C 1
ATOM 4413 O O . LYS B 1 225 ? 4.465 -13.953 -5.383 1 88.81 225 LYS B O 1
ATOM 4418 N N . VAL B 1 226 ? 3.096 -15.664 -5.426 1 79.88 226 VAL B N 1
ATOM 4419 C CA . VAL B 1 226 ? 2.789 -15.492 -6.84 1 79.88 226 VAL B CA 1
ATOM 4420 C C . VAL B 1 226 ? 2.02 -14.195 -7.051 1 79.88 226 VAL B C 1
ATOM 4422 O O . VAL B 1 226 ? 2.283 -13.453 -8.008 1 79.88 226 VAL B O 1
ATOM 4425 N N . GLN B 1 227 ? 1.173 -13.906 -6.18 1 77.19 227 GLN B N 1
ATOM 4426 C CA . GLN B 1 227 ? 0.271 -12.781 -6.395 1 77.19 227 GLN B CA 1
ATOM 4427 C C . GLN B 1 227 ? 0.86 -11.484 -5.84 1 77.19 227 GLN B C 1
ATOM 4429 O O . GLN B 1 227 ? 0.618 -10.406 -6.379 1 77.19 227 GLN B O 1
ATOM 4434 N N . GLN B 1 228 ? 1.603 -11.641 -4.68 1 82.12 228 GLN B N 1
ATOM 4435 C CA . GLN B 1 228 ? 1.977 -10.398 -4 1 82.12 228 GLN B CA 1
ATOM 4436 C C . GLN B 1 228 ? 3.486 -10.32 -3.801 1 82.12 228 GLN B C 1
ATOM 4438 O O . GLN B 1 228 ? 3.992 -9.344 -3.236 1 82.12 228 GLN B O 1
ATOM 4443 N N . GLY B 1 229 ? 4.207 -11.305 -4.176 1 79.81 229 GLY B N 1
ATOM 4444 C CA . GLY B 1 229 ? 5.656 -11.234 -4.234 1 79.81 229 GLY B CA 1
ATOM 4445 C C . GLY B 1 229 ? 6.328 -11.617 -2.928 1 79.81 229 GLY B C 1
ATOM 4446 O O . GLY B 1 229 ? 7.512 -11.961 -2.91 1 79.81 229 GLY B O 1
ATOM 4447 N N . GLY B 1 230 ? 5.547 -11.5 -1.812 1 82.31 230 GLY B N 1
ATOM 4448 C CA . GLY B 1 230 ? 6.254 -11.859 -0.594 1 82.31 230 GLY B CA 1
ATOM 4449 C C . GLY B 1 230 ? 5.375 -11.82 0.641 1 82.31 230 GLY B C 1
ATOM 4450 O O . GLY B 1 230 ? 4.156 -11.68 0.537 1 82.31 230 GLY B O 1
ATOM 4451 N N . PHE B 1 231 ? 6.09 -12 1.769 1 88.12 231 PHE B N 1
ATOM 4452 C CA . PHE B 1 231 ? 5.434 -12.18 3.057 1 88.12 231 PHE B CA 1
ATOM 4453 C C . PHE B 1 231 ? 5.707 -10.992 3.973 1 88.12 231 PHE B C 1
ATOM 4455 O O . PHE B 1 231 ? 6.555 -10.148 3.67 1 88.12 231 PHE B O 1
ATOM 4462 N N . PRO B 1 232 ? 4.898 -10.914 4.98 1 86.31 232 PRO B N 1
ATOM 4463 C CA . PRO B 1 232 ? 5.148 -9.805 5.898 1 86.31 232 PRO B CA 1
ATOM 4464 C C . PRO B 1 232 ? 6.578 -9.789 6.438 1 86.31 232 PRO B C 1
ATOM 4466 O O . PRO B 1 232 ? 7.188 -10.852 6.598 1 86.31 232 PRO B O 1
ATOM 4469 N N . LEU B 1 233 ? 7.051 -8.664 6.715 1 87.12 233 LEU B N 1
ATOM 4470 C CA . LEU B 1 233 ? 8.375 -8.484 7.309 1 87.12 233 LEU B CA 1
ATOM 4471 C C . LEU B 1 233 ? 8.414 -9.031 8.727 1 87.12 233 LEU B C 1
ATOM 4473 O O . LEU B 1 233 ? 7.371 -9.148 9.383 1 87.12 233 LEU B O 1
ATOM 4477 N N . ASP B 1 234 ? 9.594 -9.312 9.141 1 89.94 234 ASP B N 1
ATOM 4478 C CA . ASP B 1 234 ? 9.766 -9.906 10.461 1 89.94 234 ASP B CA 1
ATOM 4479 C C . ASP B 1 234 ? 9.234 -8.984 11.555 1 89.94 234 ASP B C 1
ATOM 4481 O O . ASP B 1 234 ? 8.617 -9.438 12.516 1 89.94 234 ASP B O 1
ATOM 4485 N N . GLU B 1 235 ? 9.438 -7.746 11.367 1 87.31 235 GLU B N 1
ATOM 4486 C CA . GLU B 1 235 ? 8.953 -6.789 12.359 1 87.31 235 GLU B CA 1
ATOM 4487 C C . GLU B 1 235 ? 7.43 -6.789 12.43 1 87.31 235 GLU B C 1
ATOM 4489 O O . GLU B 1 235 ? 6.855 -6.652 13.516 1 87.31 235 GLU B O 1
ATOM 4494 N N . ASP B 1 236 ? 6.824 -6.941 11.32 1 90.94 236 ASP B N 1
ATOM 4495 C CA . ASP B 1 236 ? 5.363 -6.977 11.266 1 90.94 236 ASP B CA 1
ATOM 4496 C C . ASP B 1 236 ? 4.824 -8.273 11.867 1 90.94 236 ASP B C 1
ATOM 4498 O O . ASP B 1 236 ? 3.814 -8.266 12.57 1 90.94 236 ASP B O 1
ATOM 4502 N N . LEU B 1 237 ? 5.52 -9.312 11.578 1 93.75 237 LEU B N 1
ATOM 4503 C CA . LEU B 1 237 ? 5.152 -10.594 12.164 1 93.75 237 LEU B CA 1
ATOM 4504 C C . LEU B 1 237 ? 5.234 -10.547 13.688 1 93.75 237 LEU B C 1
ATOM 4506 O O . LEU B 1 237 ? 4.305 -10.969 14.375 1 93.75 237 LEU B O 1
ATOM 4510 N N . ALA B 1 238 ? 6.32 -10.047 14.125 1 93 238 ALA B N 1
ATOM 4511 C CA . ALA B 1 238 ? 6.531 -9.953 15.57 1 93 238 ALA B CA 1
ATOM 4512 C C . ALA B 1 238 ? 5.473 -9.07 16.219 1 93 238 ALA B C 1
ATOM 4514 O O . ALA B 1 238 ? 4.926 -9.422 17.266 1 93 238 ALA B O 1
ATOM 4515 N N . ARG B 1 239 ? 5.199 -7.988 15.641 1 92.06 239 ARG B N 1
ATOM 4516 C CA . ARG B 1 239 ? 4.188 -7.082 16.172 1 92.06 239 ARG B CA 1
ATOM 4517 C C . ARG B 1 239 ? 2.822 -7.762 16.234 1 92.06 239 ARG B C 1
ATOM 4519 O O . ARG B 1 239 ? 2.154 -7.73 17.266 1 92.06 239 ARG B O 1
ATOM 4526 N N . LEU B 1 240 ? 2.424 -8.359 15.156 1 95.06 240 LEU B N 1
ATOM 4527 C CA . LEU B 1 240 ? 1.129 -9.023 15.102 1 95.06 240 LEU B CA 1
ATOM 4528 C C . LEU B 1 240 ? 1.034 -10.125 16.156 1 95.06 240 LEU B C 1
ATOM 4530 O O . LEU B 1 240 ? 0.047 -10.195 16.891 1 95.06 240 LEU B O 1
ATOM 4534 N N . ARG B 1 241 ? 2.006 -10.906 16.266 1 95.56 241 ARG B N 1
ATOM 4535 C CA . ARG B 1 241 ? 1.982 -12.023 17.203 1 95.56 241 ARG B CA 1
ATOM 4536 C C . ARG B 1 241 ? 1.983 -11.523 18.641 1 95.56 241 ARG B C 1
ATOM 4538 O O . ARG B 1 241 ? 1.345 -12.125 19.516 1 95.56 241 ARG B O 1
ATOM 4545 N N . ARG B 1 242 ? 2.717 -10.492 18.891 1 95.94 242 ARG B N 1
ATOM 4546 C CA . ARG B 1 242 ? 2.666 -9.891 20.219 1 95.94 242 ARG B CA 1
ATOM 4547 C C . ARG B 1 242 ? 1.254 -9.414 20.547 1 95.94 242 ARG B C 1
ATOM 4549 O O . ARG B 1 242 ? 0.764 -9.641 21.656 1 95.94 242 ARG B O 1
ATOM 4556 N N . LYS B 1 243 ? 0.65 -8.812 19.641 1 95.75 243 LYS B N 1
ATOM 4557 C CA . LYS B 1 243 ? -0.711 -8.328 19.844 1 95.75 243 LYS B CA 1
ATOM 4558 C C . LYS B 1 243 ? -1.685 -9.484 20.047 1 95.75 243 LYS B C 1
ATOM 4560 O O . LYS B 1 243 ? -2.551 -9.438 20.922 1 95.75 243 LYS B O 1
ATOM 4565 N N . LEU B 1 244 ? -1.548 -10.484 19.234 1 96.5 244 LEU B N 1
ATOM 4566 C CA . LEU B 1 244 ? -2.406 -11.656 19.359 1 96.5 244 LEU B CA 1
ATOM 4567 C C . LEU B 1 244 ? -2.209 -12.344 20.703 1 96.5 244 LEU B C 1
ATOM 4569 O O . LEU B 1 244 ? -3.178 -12.781 21.344 1 96.5 244 LEU B O 1
ATOM 4573 N N . ALA B 1 245 ? -1.011 -12.422 21.125 1 95.75 245 ALA B N 1
ATOM 4574 C CA . ALA B 1 245 ? -0.698 -13.07 22.391 1 95.75 245 ALA B CA 1
ATOM 4575 C C . ALA B 1 245 ? -1.255 -12.266 23.562 1 95.75 245 ALA B C 1
ATOM 4577 O O . ALA B 1 245 ? -1.662 -12.844 24.578 1 95.75 245 ALA B O 1
ATOM 4578 N N . ALA B 1 246 ? -1.291 -10.984 23.422 1 96.62 246 ALA B N 1
ATOM 4579 C CA . ALA B 1 246 ? -1.723 -10.109 24.5 1 96.62 246 ALA B CA 1
ATOM 4580 C C . ALA B 1 246 ? -3.24 -9.945 24.516 1 96.62 246 ALA B C 1
ATOM 4582 O O . ALA B 1 246 ? -3.816 -9.453 25.484 1 96.62 246 ALA B O 1
ATOM 4583 N N . MET B 1 247 ? -3.838 -10.414 23.484 1 95.44 247 MET B N 1
ATOM 4584 C CA . MET B 1 247 ? -5.273 -10.211 23.312 1 95.44 247 MET B CA 1
ATOM 4585 C C . MET B 1 247 ? -6.066 -11.047 24.312 1 95.44 247 MET B C 1
ATOM 4587 O O . MET B 1 247 ? -5.844 -12.258 24.438 1 95.44 247 MET B O 1
ATOM 4591 N N . PRO B 1 248 ? -7 -10.352 25.031 1 95.62 248 PRO B N 1
ATOM 4592 C CA . PRO B 1 248 ? -7.906 -11.156 25.859 1 95.62 248 PRO B CA 1
ATOM 4593 C C . PRO B 1 248 ? -8.672 -12.195 25.047 1 95.62 248 PRO B C 1
ATOM 4595 O O . PRO B 1 248 ? -9.102 -11.914 23.922 1 95.62 248 PRO B O 1
ATOM 4598 N N . GLU B 1 249 ? -8.805 -13.344 25.641 1 93.75 249 GLU B N 1
ATOM 4599 C CA . GLU B 1 249 ? -9.469 -14.453 24.969 1 93.75 249 GLU B CA 1
ATOM 4600 C C . GLU B 1 249 ? -10.883 -14.07 24.531 1 93.75 249 GLU B C 1
ATOM 4602 O O . GLU B 1 249 ? -11.359 -14.492 23.484 1 93.75 249 GLU B O 1
ATOM 4607 N N . ALA B 1 250 ? -11.508 -13.234 25.281 1 94.81 250 ALA B N 1
ATOM 4608 C CA . ALA B 1 250 ? -12.883 -12.828 25.016 1 94.81 250 ALA B CA 1
ATOM 4609 C C . ALA B 1 250 ? -12.984 -12.031 23.719 1 94.81 250 ALA B C 1
ATOM 4611 O O . ALA B 1 250 ? -14.047 -11.961 23.109 1 94.81 250 ALA B O 1
ATOM 4612 N N . ASP B 1 251 ? -11.891 -11.445 23.25 1 96.62 251 ASP B N 1
ATOM 4613 C CA . ASP B 1 251 ? -11.883 -10.578 22.078 1 96.62 251 ASP B CA 1
ATOM 4614 C C . ASP B 1 251 ? -11.531 -11.352 20.812 1 96.62 251 ASP B C 1
ATOM 4616 O O . ASP B 1 251 ? -11.656 -10.836 19.703 1 96.62 251 ASP B O 1
ATOM 4620 N N . ARG B 1 252 ? -11.164 -12.555 20.984 1 96.5 252 ARG B N 1
ATOM 4621 C CA . ARG B 1 252 ? -10.57 -13.344 19.906 1 96.5 252 ARG B CA 1
ATOM 4622 C C . ARG B 1 252 ? -11.484 -13.391 18.688 1 96.5 252 ARG B C 1
ATOM 4624 O O . ARG B 1 252 ? -11.062 -13.078 17.578 1 96.5 252 ARG B O 1
ATOM 4631 N N . TRP B 1 253 ? -12.68 -13.695 18.922 1 97.81 253 TRP B N 1
ATOM 4632 C CA . TRP B 1 253 ? -13.609 -13.906 17.812 1 97.81 253 TRP B CA 1
ATOM 4633 C C . TRP B 1 253 ? -14.062 -12.578 17.219 1 97.81 253 TRP B C 1
ATOM 4635 O O . TRP B 1 253 ? -14.266 -12.469 16 1 97.81 253 TRP B O 1
ATOM 4645 N N . ASP B 1 254 ? -14.156 -11.602 18.047 1 97.38 254 ASP B N 1
ATOM 4646 C CA . ASP B 1 254 ? -14.539 -10.273 17.562 1 97.38 254 ASP B CA 1
ATOM 4647 C C . ASP B 1 254 ? -13.469 -9.695 16.641 1 97.38 254 ASP B C 1
ATOM 4649 O O . ASP B 1 254 ? -13.789 -9.039 15.648 1 97.38 254 ASP B O 1
ATOM 4653 N N . ARG B 1 255 ? -12.273 -9.945 17 1 98.06 255 ARG B N 1
ATOM 4654 C CA . ARG B 1 255 ? -11.188 -9.422 16.188 1 98.06 255 ARG B CA 1
ATOM 4655 C C . ARG B 1 255 ? -11.141 -10.102 14.82 1 98.06 255 ARG B C 1
ATOM 4657 O O . ARG B 1 255 ? -10.875 -9.445 13.805 1 98.06 255 ARG B O 1
ATOM 4664 N N . LEU B 1 256 ? -11.391 -11.328 14.797 1 98.5 256 LEU B N 1
ATOM 4665 C CA . LEU B 1 256 ? -11.461 -12.023 13.516 1 98.5 256 LEU B CA 1
ATOM 4666 C C . LEU B 1 256 ? -12.688 -11.578 12.727 1 98.5 256 LEU B C 1
ATOM 4668 O O . LEU B 1 256 ? -12.625 -11.422 11.508 1 98.5 256 LEU B O 1
ATOM 4672 N N . GLY B 1 257 ? -13.781 -11.438 13.43 1 98.62 257 GLY B N 1
ATOM 4673 C CA . GLY B 1 257 ? -14.977 -10.898 12.789 1 98.62 257 GLY B CA 1
ATOM 4674 C C . GLY B 1 257 ? -14.742 -9.562 12.117 1 98.62 257 GLY B C 1
ATOM 4675 O O . GLY B 1 257 ? -15.32 -9.281 11.062 1 98.62 257 GLY B O 1
ATOM 4676 N N . ALA B 1 258 ? -13.945 -8.75 12.719 1 98.69 258 ALA B N 1
ATOM 4677 C CA . ALA B 1 258 ? -13.609 -7.453 12.148 1 98.69 258 ALA B CA 1
ATOM 4678 C C . ALA B 1 258 ? -12.891 -7.605 10.812 1 98.69 258 ALA B C 1
ATOM 4680 O O . ALA B 1 258 ? -13.102 -6.809 9.891 1 98.69 258 ALA B O 1
ATOM 4681 N N . 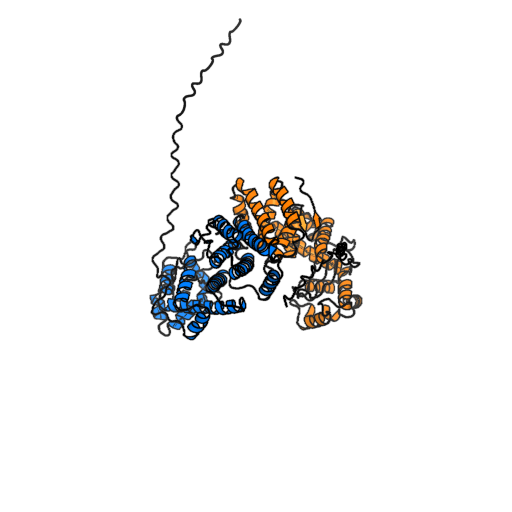ILE B 1 259 ? -12.07 -8.57 10.688 1 98.75 259 ILE B N 1
ATOM 4682 C CA . ILE B 1 259 ? -11.352 -8.836 9.445 1 98.75 259 ILE B CA 1
ATOM 4683 C C . ILE B 1 259 ? -12.336 -9.234 8.352 1 98.75 259 ILE B C 1
ATOM 4685 O O . ILE B 1 259 ? -12.258 -8.75 7.219 1 98.75 259 ILE B O 1
ATOM 4689 N N . PHE B 1 260 ? -13.281 -10.117 8.703 1 98.81 260 PHE B N 1
ATOM 4690 C CA . PHE B 1 260 ? -14.305 -10.484 7.73 1 98.81 260 PHE B CA 1
ATOM 4691 C C . PHE B 1 260 ? -15.164 -9.289 7.359 1 98.81 260 PHE B C 1
ATOM 4693 O O . PHE B 1 260 ? -15.531 -9.117 6.191 1 98.81 260 PHE B O 1
ATOM 4700 N N . ALA B 1 261 ? -15.453 -8.492 8.352 1 98.69 261 ALA B N 1
ATOM 4701 C CA . ALA B 1 261 ? -16.219 -7.277 8.086 1 98.69 261 ALA B CA 1
ATOM 4702 C C . ALA B 1 261 ? -15.453 -6.328 7.168 1 98.69 261 ALA B C 1
ATOM 4704 O O . ALA B 1 261 ? -16.047 -5.664 6.32 1 98.69 261 ALA B O 1
ATOM 4705 N N . TRP B 1 262 ? -14.148 -6.215 7.398 1 98.75 262 TRP B N 1
ATOM 4706 C CA . TRP B 1 262 ? -13.281 -5.418 6.535 1 98.75 262 TRP B CA 1
ATOM 4707 C C . TRP B 1 262 ? -13.383 -5.883 5.086 1 98.75 262 TRP B C 1
ATOM 4709 O O . TRP B 1 262 ? -13.586 -5.07 4.18 1 98.75 262 TRP B O 1
ATOM 4719 N N . TYR B 1 263 ? -13.328 -7.164 4.883 1 98.69 263 TYR B N 1
ATOM 4720 C CA . TYR B 1 263 ? -13.492 -7.762 3.562 1 98.69 263 TYR B CA 1
ATOM 4721 C C . TYR B 1 263 ? -14.852 -7.414 2.969 1 98.69 263 TYR B C 1
ATOM 4723 O O . TYR B 1 263 ? -14.945 -7.004 1.811 1 98.69 263 TYR B O 1
ATOM 4731 N N . GLY B 1 264 ? -15.875 -7.582 3.736 1 98.62 264 GLY B N 1
ATOM 4732 C CA . GLY B 1 264 ? -17.219 -7.277 3.27 1 98.62 264 GLY B CA 1
ATOM 4733 C C . GLY B 1 264 ? -17.391 -5.824 2.865 1 98.62 264 GLY B C 1
ATOM 4734 O O . GLY B 1 264 ? -18.016 -5.531 1.839 1 98.62 264 GLY B O 1
ATOM 4735 N N . ALA B 1 265 ? -16.906 -4.988 3.676 1 98.56 265 ALA B N 1
ATOM 4736 C CA . ALA B 1 265 ? -17.031 -3.557 3.414 1 98.56 265 ALA B CA 1
ATOM 4737 C C . ALA B 1 265 ? -16.281 -3.164 2.146 1 98.56 265 ALA B C 1
ATOM 4739 O O . ALA B 1 265 ? -16.797 -2.436 1.303 1 98.56 265 ALA B O 1
ATOM 4740 N N . LEU B 1 266 ? -15.047 -3.65 2.008 1 97.94 266 LEU B N 1
ATOM 4741 C CA . LEU B 1 266 ? -14.281 -3.42 0.789 1 97.94 266 LEU B CA 1
ATOM 4742 C C . LEU B 1 266 ? -15.055 -3.885 -0.439 1 97.94 266 LEU B C 1
ATOM 4744 O O . LEU B 1 266 ? -15.141 -3.162 -1.435 1 97.94 266 LEU B O 1
ATOM 4748 N N . SER B 1 267 ? -15.609 -5.012 -0.301 1 97.81 267 SER B N 1
ATOM 4749 C CA . SER B 1 267 ? -16.281 -5.652 -1.424 1 97.81 267 SER B CA 1
ATOM 4750 C C . SER B 1 267 ? -17.5 -4.852 -1.864 1 97.81 267 SER B C 1
ATOM 4752 O O . SER B 1 267 ? -17.891 -4.902 -3.031 1 97.81 267 SER B O 1
ATOM 4754 N N . ARG B 1 268 ? -18.047 -4.113 -0.979 1 97.5 268 ARG B N 1
ATOM 4755 C CA . ARG B 1 268 ? -19.266 -3.357 -1.263 1 97.5 268 ARG B CA 1
ATOM 4756 C C . ARG B 1 268 ? -18.938 -1.934 -1.695 1 97.5 268 ARG B C 1
ATOM 4758 O O . ARG B 1 268 ? -19.812 -1.192 -2.133 1 97.5 268 ARG B O 1
ATOM 4765 N N . SER B 1 269 ? -17.719 -1.535 -1.524 1 96.88 269 SER B N 1
ATOM 4766 C CA . SER B 1 269 ? -17.328 -0.215 -2.006 1 96.88 269 SER B CA 1
ATOM 4767 C C . SER B 1 269 ? -17.328 -0.157 -3.529 1 96.88 269 SER B C 1
ATOM 4769 O O . SER B 1 269 ? -17.266 -1.191 -4.195 1 96.88 269 SER B O 1
ATOM 4771 N N . ILE B 1 270 ? -17.344 0.979 -4.039 1 95.5 270 ILE B N 1
ATOM 4772 C CA . ILE B 1 270 ? -17.578 1.131 -5.473 1 95.5 270 ILE B CA 1
ATOM 4773 C C . ILE B 1 270 ? -16.297 0.834 -6.238 1 95.5 270 ILE B C 1
ATOM 4775 O O . ILE B 1 270 ? -16.328 0.439 -7.402 1 95.5 270 ILE B O 1
ATOM 4779 N N . ASP B 1 271 ? -15.141 1.04 -5.578 1 93.31 271 ASP B N 1
ATOM 4780 C CA . ASP B 1 271 ? -13.883 0.93 -6.309 1 93.31 271 ASP B CA 1
ATOM 4781 C C . ASP B 1 271 ? -13.18 -0.391 -6 1 93.31 271 ASP B C 1
ATOM 4783 O O . ASP B 1 271 ? -11.953 -0.478 -6.062 1 93.31 271 ASP B O 1
ATOM 4787 N N . GLN B 1 272 ? -13.859 -1.365 -5.691 1 93.94 272 GLN B N 1
ATOM 4788 C CA . GLN B 1 272 ? -13.344 -2.725 -5.539 1 93.94 272 GLN B CA 1
ATOM 4789 C C . GLN B 1 272 ? -13.844 -3.627 -6.664 1 93.94 272 GLN B C 1
ATOM 4791 O O . GLN B 1 272 ? -15.031 -3.613 -7 1 93.94 272 GLN B O 1
ATOM 4796 N N . ASP B 1 273 ? -12.938 -4.422 -7.223 1 90 273 ASP B N 1
ATOM 4797 C CA . ASP B 1 273 ? -13.32 -5.273 -8.344 1 90 273 ASP B CA 1
ATOM 4798 C C . ASP B 1 273 ? -12.977 -6.734 -8.07 1 90 273 ASP B C 1
ATOM 4800 O O . ASP B 1 273 ? -12.234 -7.039 -7.141 1 90 273 ASP B O 1
ATOM 4804 N N . GLY B 1 274 ? -13.656 -7.676 -8.789 1 90.19 274 GLY B N 1
ATOM 4805 C CA . GLY B 1 274 ? -13.281 -9.078 -8.852 1 90.19 274 GLY B CA 1
ATOM 4806 C C . GLY B 1 274 ? -13.969 -9.938 -7.809 1 90.19 274 GLY B C 1
ATOM 4807 O O . GLY B 1 274 ? -13.734 -11.141 -7.734 1 90.19 274 GLY B O 1
ATOM 4808 N N . VAL B 1 275 ? -14.836 -9.266 -7.031 1 96.56 275 VAL B N 1
ATOM 4809 C CA . VAL B 1 275 ? -15.352 -10.047 -5.91 1 96.56 275 VAL B CA 1
ATOM 4810 C C . VAL B 1 275 ? -16.875 -10.031 -5.922 1 96.56 275 VAL B C 1
ATOM 4812 O O . VAL B 1 275 ? -17.516 -10.578 -5.02 1 96.56 275 VAL B O 1
ATOM 4815 N N . GLN B 1 276 ? -17.484 -9.492 -6.871 1 94.81 276 GLN B N 1
ATOM 4816 C CA . GLN B 1 276 ? -18.906 -9.203 -6.867 1 94.81 276 GLN B CA 1
ATOM 4817 C C . GLN B 1 276 ? -19.734 -10.484 -6.867 1 94.81 276 GLN B C 1
ATOM 4819 O O . GLN B 1 276 ? -20.828 -10.523 -6.293 1 94.81 276 GLN B O 1
ATOM 4824 N N . ARG B 1 277 ? -19.25 -11.562 -7.387 1 94.88 277 ARG B N 1
ATOM 4825 C CA . ARG B 1 277 ? -19.984 -12.82 -7.449 1 94.88 277 ARG B CA 1
ATOM 4826 C C . ARG B 1 277 ? -19.781 -13.641 -6.184 1 94.88 277 ARG B C 1
ATOM 4828 O O . ARG B 1 277 ? -20.453 -14.648 -5.969 1 94.88 277 ARG B O 1
ATOM 4835 N N . ASP B 1 278 ? -18.875 -13.148 -5.367 1 97.38 278 ASP B N 1
ATOM 4836 C CA . ASP B 1 278 ? -18.359 -14.078 -4.375 1 97.38 278 ASP B CA 1
ATOM 4837 C C . ASP B 1 278 ? -18.609 -13.562 -2.957 1 97.38 278 ASP B C 1
ATOM 4839 O O . ASP B 1 278 ? -18.906 -14.344 -2.051 1 97.38 278 ASP B O 1
ATOM 4843 N N . TRP B 1 279 ? -18.531 -12.297 -2.738 1 98.12 279 TRP B N 1
ATOM 4844 C CA . TRP B 1 279 ? -18.281 -11.75 -1.41 1 98.12 279 TRP B CA 1
ATOM 4845 C C . TRP B 1 279 ? -19.438 -12.07 -0.468 1 98.12 279 TRP B C 1
ATOM 4847 O O . TRP B 1 279 ? -19.219 -12.375 0.707 1 98.12 279 TRP B O 1
ATOM 4857 N N . ALA B 1 280 ? -20.688 -11.977 -0.958 1 98.12 280 ALA B N 1
ATOM 4858 C CA . ALA B 1 280 ? -21.828 -12.219 -0.084 1 98.12 280 ALA B CA 1
ATOM 4859 C C . ALA B 1 280 ? -21.875 -13.68 0.371 1 98.12 280 ALA B C 1
ATOM 4861 O O . ALA B 1 280 ? -22.156 -13.961 1.537 1 98.12 280 ALA B O 1
ATOM 4862 N N . TRP B 1 281 ? -21.578 -14.523 -0.572 1 97.69 281 TRP B N 1
ATOM 4863 C CA . TRP B 1 281 ? -21.516 -15.945 -0.256 1 97.69 281 TRP B CA 1
ATOM 4864 C C . TRP B 1 281 ? -20.422 -16.219 0.771 1 97.69 281 TRP B C 1
ATOM 4866 O O . TRP B 1 281 ? -20.656 -16.938 1.752 1 97.69 281 TRP B O 1
ATOM 4876 N N . ASN B 1 282 ? -19.281 -15.695 0.597 1 98.25 282 ASN B N 1
ATOM 4877 C CA . ASN B 1 282 ? -18.156 -15.859 1.5 1 98.25 282 ASN B CA 1
ATOM 4878 C C . ASN B 1 282 ? -18.469 -15.359 2.904 1 98.25 282 ASN B C 1
ATOM 4880 O O . ASN B 1 282 ? -18.234 -16.062 3.891 1 98.25 282 ASN B O 1
ATOM 4884 N N . LEU B 1 283 ? -19.062 -14.195 2.994 1 98.25 283 LEU B N 1
ATOM 4885 C CA . LEU B 1 283 ? -19.359 -13.609 4.297 1 98.25 283 LEU B CA 1
ATOM 4886 C C . LEU B 1 283 ? -20.359 -14.477 5.066 1 98.25 283 LEU B C 1
ATOM 4888 O O . LEU B 1 283 ? -20.234 -14.625 6.285 1 98.25 283 LEU B O 1
ATOM 4892 N N . ASP B 1 284 ? -21.25 -14.953 4.34 1 97.88 284 ASP B N 1
ATOM 4893 C CA . ASP B 1 284 ? -22.234 -15.812 4.988 1 97.88 284 ASP B CA 1
ATOM 4894 C C . ASP B 1 284 ? -21.578 -17.078 5.547 1 97.88 284 ASP B C 1
ATOM 4896 O O . ASP B 1 284 ? -21.766 -17.406 6.719 1 97.88 284 ASP B O 1
ATOM 4900 N N . ARG B 1 285 ? -20.812 -17.734 4.762 1 98.31 285 ARG B N 1
ATOM 4901 C CA . ARG B 1 285 ? -20.203 -19 5.18 1 98.31 285 ARG B CA 1
ATOM 4902 C C . ARG B 1 285 ? -19.109 -18.766 6.215 1 98.31 285 ARG B C 1
ATOM 4904 O O . ARG B 1 285 ? -18.969 -19.531 7.164 1 98.31 285 ARG B O 1
ATOM 4911 N N . TRP B 1 286 ? -18.312 -17.812 6.004 1 98.5 286 TRP B N 1
ATOM 4912 C CA . TRP B 1 286 ? -17.25 -17.516 6.965 1 98.5 286 TRP B CA 1
ATOM 4913 C C . TRP B 1 286 ? -17.844 -17.031 8.289 1 98.5 286 TRP B C 1
ATOM 4915 O O . TRP B 1 286 ? -17.297 -17.344 9.359 1 98.5 286 TRP B O 1
ATOM 4925 N N . GLY B 1 287 ? -18.938 -16.266 8.18 1 97.88 287 GLY B N 1
ATOM 4926 C CA . GLY B 1 287 ? -19.688 -15.93 9.383 1 97.88 287 GLY B CA 1
ATOM 4927 C C . GLY B 1 287 ? -20.188 -17.141 10.133 1 97.88 287 GLY B C 1
ATOM 4928 O O . GLY B 1 287 ? -20.125 -17.188 11.367 1 97.88 287 GLY B O 1
ATOM 4929 N N . CYS B 1 288 ? -20.688 -18.062 9.367 1 97.88 288 CYS B N 1
ATOM 4930 C CA . CYS B 1 288 ? -21.125 -19.328 9.953 1 97.88 288 CYS B CA 1
ATOM 4931 C C . CYS B 1 288 ? -19.984 -20.016 10.695 1 97.88 288 CYS B C 1
ATOM 4933 O O . CYS B 1 288 ? -20.172 -20.453 11.828 1 97.88 288 CYS B O 1
ATOM 4935 N N . LEU B 1 289 ? -18.812 -20.062 10.125 1 98.19 289 LEU B N 1
ATOM 4936 C CA . LEU B 1 289 ? -17.656 -20.672 10.758 1 98.19 289 LEU B CA 1
ATOM 4937 C C . LEU B 1 289 ? -17.25 -19.906 12.008 1 98.19 289 LEU B C 1
ATOM 4939 O O . LEU B 1 289 ? -16.891 -20.5 13.023 1 98.19 289 LEU B O 1
ATOM 4943 N N . LEU B 1 290 ? -17.312 -18.656 11.914 1 97.94 290 LEU B N 1
ATOM 4944 C CA . LEU B 1 290 ? -16.969 -17.797 13.031 1 97.94 290 LEU B CA 1
ATOM 4945 C C . LEU B 1 290 ? -17.938 -17.984 14.195 1 97.94 290 LEU B C 1
ATOM 4947 O O . LEU B 1 290 ? -17.516 -18.188 15.328 1 97.94 290 LEU B O 1
ATOM 4951 N N . ASP B 1 291 ? -19.172 -17.953 13.898 1 96.88 291 ASP B N 1
ATOM 4952 C CA . ASP B 1 291 ? -20.219 -18.094 14.914 1 96.88 291 ASP B CA 1
ATOM 4953 C C . ASP B 1 291 ? -20.125 -19.453 15.594 1 96.88 291 ASP B C 1
ATOM 4955 O O . ASP B 1 291 ? -20.359 -19.562 16.797 1 96.88 291 ASP B O 1
ATOM 4959 N N . GLY B 1 292 ? -19.828 -20.375 14.805 1 96.69 292 GLY B N 1
ATOM 4960 C CA . GLY B 1 292 ? -19.719 -21.719 15.328 1 96.69 292 GLY B CA 1
ATOM 4961 C C . GLY B 1 292 ? -18.375 -22 15.977 1 96.69 292 GLY B C 1
ATOM 4962 O O . GLY B 1 292 ? -18.141 -23.109 16.469 1 96.69 292 GLY B O 1
ATOM 4963 N N . ARG B 1 293 ? -17.469 -21.047 15.969 1 96.38 293 ARG B N 1
ATOM 4964 C CA . ARG B 1 293 ? -16.125 -21.172 16.516 1 96.38 293 ARG B CA 1
ATOM 4965 C C . ARG B 1 293 ? -15.398 -22.375 15.914 1 96.38 293 ARG B C 1
ATOM 4967 O O . ARG B 1 293 ? -14.766 -23.156 16.641 1 96.38 293 ARG B O 1
ATOM 4974 N N . ARG B 1 294 ? -15.523 -22.469 14.594 1 97.25 294 ARG B N 1
ATOM 4975 C CA . ARG B 1 294 ? -14.992 -23.625 13.867 1 97.25 294 ARG B CA 1
ATOM 4976 C C . ARG B 1 294 ? -13.711 -23.25 13.125 1 97.25 294 ARG B C 1
ATOM 4978 O O . ARG B 1 294 ? -13.383 -23.859 12.102 1 97.25 294 ARG B O 1
ATOM 4985 N N . ILE B 1 295 ? -13.023 -22.281 13.562 1 97.88 295 ILE B N 1
ATOM 4986 C CA . ILE B 1 295 ? -11.75 -21.844 12.992 1 97.88 295 ILE B CA 1
ATOM 4987 C C . ILE B 1 295 ? -10.609 -22.203 13.945 1 97.88 295 ILE B C 1
ATOM 4989 O O . ILE B 1 295 ? -10.57 -21.719 15.078 1 97.88 295 ILE B O 1
ATOM 4993 N N . ASP B 1 296 ? -9.766 -23.094 13.531 1 97 296 ASP B N 1
ATOM 4994 C CA . ASP B 1 296 ? -8.719 -23.609 14.406 1 97 296 ASP B CA 1
ATOM 4995 C C . ASP B 1 296 ? -7.594 -22.594 14.57 1 97 296 ASP B C 1
ATOM 4997 O O . ASP B 1 296 ? -7.57 -21.562 13.891 1 97 296 ASP B O 1
ATOM 5001 N N . PRO B 1 297 ? -6.668 -22.828 15.453 1 95.62 297 PRO B N 1
ATOM 5002 C CA . PRO B 1 297 ? -5.629 -21.844 15.766 1 95.62 297 PRO B CA 1
ATOM 5003 C C . PRO B 1 297 ? -4.73 -21.531 14.562 1 95.62 297 PRO B C 1
ATOM 5005 O O . PRO B 1 297 ? -4.316 -20.391 14.383 1 95.62 297 PRO B O 1
ATOM 5008 N N . GLU B 1 298 ? -4.41 -22.516 13.766 1 96.56 298 GLU B N 1
ATOM 5009 C CA . GLU B 1 298 ? -3.611 -22.266 12.562 1 96.56 298 GLU B CA 1
ATOM 5010 C C . GLU B 1 298 ? -4.348 -21.359 11.586 1 96.56 298 GLU B C 1
ATOM 5012 O O . GLU B 1 298 ? -3.783 -20.391 11.086 1 96.56 298 GLU B O 1
ATOM 5017 N N . GLN B 1 299 ? -5.598 -21.734 11.383 1 98.12 299 GLN B N 1
ATOM 5018 C CA . GLN B 1 299 ? -6.43 -20.906 10.508 1 98.12 299 GLN B CA 1
ATOM 5019 C C . GLN B 1 299 ? -6.523 -19.469 11.023 1 98.12 299 GLN B C 1
ATOM 5021 O O . GLN B 1 299 ? -6.43 -18.531 10.242 1 98.12 299 GLN B O 1
ATOM 5026 N N . TYR B 1 300 ? -6.719 -19.391 12.281 1 98.31 300 TYR B N 1
ATOM 5027 C CA . TYR B 1 300 ? -6.883 -18.094 12.922 1 98.31 300 TYR B CA 1
ATOM 5028 C C . TYR B 1 300 ? -5.672 -17.203 12.656 1 98.31 300 TYR B C 1
ATOM 5030 O O . TYR B 1 300 ? -5.82 -16.062 12.203 1 98.31 300 TYR B O 1
ATOM 5038 N N . GLU B 1 301 ? -4.508 -17.672 12.906 1 96.88 301 GLU B N 1
ATOM 5039 C CA . GLU B 1 301 ? -3.299 -16.891 12.68 1 96.88 301 GLU B CA 1
ATOM 5040 C C . GLU B 1 301 ? -3.127 -16.562 11.203 1 96.88 301 GLU B C 1
ATOM 5042 O O . GLU B 1 301 ? -2.812 -15.422 10.844 1 96.88 301 GLU B O 1
ATOM 5047 N N . MET B 1 302 ? -3.354 -17.516 10.344 1 97.5 302 MET B N 1
ATOM 5048 C CA . MET B 1 302 ? -3.15 -17.344 8.914 1 97.5 302 MET B CA 1
ATOM 5049 C C . MET B 1 302 ? -4.102 -16.297 8.352 1 97.5 302 MET B C 1
ATOM 5051 O O . MET B 1 302 ? -3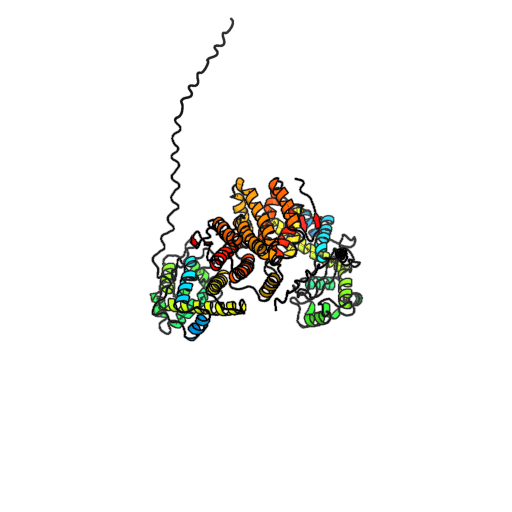.752 -15.57 7.418 1 97.5 302 MET B O 1
ATOM 5055 N N . LEU B 1 303 ? -5.305 -16.25 8.93 1 98.62 303 LEU B N 1
ATOM 5056 C CA . LEU B 1 303 ? -6.254 -15.234 8.484 1 98.62 303 LEU B CA 1
ATOM 5057 C C . LEU B 1 303 ? -5.758 -13.844 8.852 1 98.62 303 LEU B C 1
ATOM 5059 O O . LEU B 1 303 ? -5.898 -12.898 8.07 1 98.62 303 LEU B O 1
ATOM 5063 N N . HIS B 1 304 ? -5.164 -13.727 10 1 98.19 304 HIS B N 1
ATOM 5064 C CA . HIS B 1 304 ? -4.586 -12.438 10.383 1 98.19 304 HIS B CA 1
ATOM 5065 C C . HIS B 1 304 ? -3.404 -12.078 9.492 1 98.19 304 HIS B C 1
ATOM 5067 O O . HIS B 1 304 ? -3.246 -10.922 9.102 1 98.19 304 HIS B O 1
ATOM 5073 N N . LEU B 1 305 ? -2.604 -13.008 9.156 1 97.25 305 LEU B N 1
ATOM 5074 C CA . LEU B 1 305 ? -1.482 -12.781 8.258 1 97.25 305 LEU B CA 1
ATOM 5075 C C . LEU B 1 305 ? -1.977 -12.391 6.863 1 97.25 305 LEU B C 1
ATOM 5077 O O . LEU B 1 305 ? -1.404 -11.508 6.219 1 97.25 305 LEU B O 1
ATOM 5081 N N . THR B 1 306 ? -2.996 -13.062 6.414 1 97.44 306 THR B N 1
ATOM 5082 C CA . THR B 1 306 ? -3.598 -12.766 5.117 1 97.44 306 THR B CA 1
ATOM 5083 C C . THR B 1 306 ? -4.141 -11.344 5.094 1 97.44 306 THR B C 1
ATOM 5085 O O . THR B 1 306 ? -3.969 -10.625 4.105 1 97.44 306 THR B O 1
ATOM 5088 N N . PHE B 1 307 ? -4.801 -11 6.172 1 97.81 307 PHE B N 1
ATOM 5089 C CA . PHE B 1 307 ? -5.309 -9.633 6.297 1 97.81 307 PHE B CA 1
ATOM 5090 C C . PHE B 1 307 ? -4.176 -8.625 6.168 1 97.81 307 PHE B C 1
ATOM 5092 O O . PHE B 1 307 ? -4.285 -7.656 5.41 1 97.81 307 PHE B O 1
ATOM 5099 N N . LEU B 1 308 ? -3.08 -8.859 6.848 1 95.94 308 LEU B N 1
ATOM 5100 C CA . LEU B 1 308 ? -1.911 -7.984 6.816 1 95.94 308 LEU B CA 1
ATOM 5101 C C . LEU B 1 308 ? -1.378 -7.844 5.395 1 95.94 308 LEU B C 1
ATOM 5103 O O . LEU B 1 308 ? -1.061 -6.738 4.953 1 95.94 308 LEU B O 1
ATOM 5107 N N . ARG B 1 309 ? -1.347 -8.859 4.695 1 94.94 309 ARG B N 1
ATOM 5108 C CA . ARG B 1 309 ? -0.792 -8.852 3.344 1 94.94 309 ARG B CA 1
ATOM 5109 C C . ARG B 1 309 ? -1.781 -8.25 2.35 1 94.94 309 ARG B C 1
ATOM 5111 O O . ARG B 1 309 ? -1.388 -7.527 1.435 1 94.94 309 ARG B O 1
ATOM 5118 N N . SER B 1 310 ? -3.029 -8.555 2.557 1 95.81 310 SER B N 1
ATOM 5119 C CA . SER B 1 310 ? -4.047 -8.109 1.606 1 95.81 310 SER B CA 1
ATOM 5120 C C . SER B 1 310 ? -4.297 -6.609 1.721 1 95.81 310 SER B C 1
ATOM 5122 O O . SER B 1 310 ? -4.473 -5.926 0.711 1 95.81 310 SER B O 1
ATOM 5124 N N . ARG B 1 311 ? -4.293 -6.109 2.914 1 95.69 311 ARG B N 1
ATOM 5125 C CA . ARG B 1 311 ? -4.555 -4.684 3.088 1 95.69 311 ARG B CA 1
ATOM 5126 C C . ARG B 1 311 ? -3.414 -3.844 2.521 1 95.69 311 ARG B C 1
ATOM 5128 O O . ARG B 1 311 ? -3.57 -2.641 2.305 1 95.69 311 ARG B O 1
ATOM 5135 N N . THR B 1 312 ? -2.244 -4.488 2.324 1 93.19 312 THR B N 1
ATOM 5136 C CA . THR B 1 312 ? -1.095 -3.76 1.797 1 93.19 312 THR B CA 1
ATOM 5137 C C . THR B 1 312 ? -0.92 -4.031 0.305 1 93.19 312 THR B C 1
ATOM 5139 O O . THR B 1 312 ? 0.095 -3.658 -0.285 1 93.19 312 THR B O 1
ATOM 5142 N N . ALA B 1 313 ? -1.848 -4.73 -0.286 1 91.31 313 ALA B N 1
ATOM 5143 C CA . ALA B 1 313 ? -1.837 -4.953 -1.729 1 91.31 313 ALA B CA 1
ATOM 5144 C C . ALA B 1 313 ? -2.309 -3.709 -2.479 1 91.31 313 ALA B C 1
ATOM 5146 O O . ALA B 1 313 ? -3.502 -3.553 -2.742 1 91.31 313 ALA B O 1
ATOM 5147 N N . ILE B 1 314 ? -1.427 -2.898 -2.93 1 87.38 314 ILE B N 1
ATOM 5148 C CA . ILE B 1 314 ? -1.847 -1.575 -3.381 1 87.38 314 ILE B CA 1
ATOM 5149 C C . ILE B 1 314 ? -1.695 -1.475 -4.895 1 87.38 314 ILE B C 1
ATOM 5151 O O . ILE B 1 314 ? -1.778 -0.383 -5.465 1 87.38 314 ILE B O 1
ATOM 5155 N N . GLY B 1 315 ? -1.368 -2.594 -5.48 1 80.62 315 GLY B N 1
ATOM 5156 C CA . GLY B 1 315 ? -1.435 -2.541 -6.934 1 80.62 315 GLY B CA 1
ATOM 5157 C C . GLY B 1 315 ? -2.738 -1.963 -7.453 1 80.62 315 GLY B C 1
ATOM 5158 O O . GLY B 1 315 ? -3.811 -2.264 -6.922 1 80.62 315 GLY B O 1
ATOM 5159 N N . ASN B 1 316 ? -2.639 -1.126 -8.477 1 80.88 316 ASN B N 1
ATOM 5160 C CA . ASN B 1 316 ? -3.807 -0.417 -8.992 1 80.88 316 ASN B CA 1
ATOM 5161 C C . ASN B 1 316 ? -4.574 0.281 -7.867 1 80.88 316 ASN B C 1
ATOM 5163 O O . ASN B 1 316 ? -5.793 0.149 -7.773 1 80.88 316 ASN B O 1
ATOM 5167 N N . SER B 1 317 ? -3.91 0.795 -6.949 1 88.56 317 SER B N 1
ATOM 5168 C CA . SER B 1 317 ? -4.418 1.6 -5.844 1 88.56 317 SER B CA 1
ATOM 5169 C C . SER B 1 317 ? -5.328 0.777 -4.934 1 88.56 317 SER B C 1
ATOM 5171 O O . SER B 1 317 ? -6.348 1.273 -4.453 1 88.56 317 SER B O 1
ATOM 5173 N N . GLY B 1 318 ? -5.137 -0.456 -4.785 1 91.06 318 GLY B N 1
ATOM 5174 C CA . GLY B 1 318 ? -5.82 -1.288 -3.807 1 91.06 318 GLY B CA 1
ATOM 5175 C C . GLY B 1 318 ? -7.105 -1.896 -4.336 1 91.06 318 GLY B C 1
ATOM 5176 O O . GLY B 1 318 ? -7.883 -2.48 -3.576 1 91.06 318 GLY B O 1
ATOM 5177 N N . ARG B 1 319 ? -7.312 -1.836 -5.602 1 90.75 319 ARG B N 1
ATOM 5178 C CA . ARG B 1 319 ? -8.539 -2.266 -6.266 1 90.75 319 ARG B CA 1
ATOM 5179 C C . ARG B 1 319 ? -8.781 -3.758 -6.062 1 90.75 319 ARG B C 1
ATOM 5181 O O . ARG B 1 319 ? -9.914 -4.227 -6.152 1 90.75 319 ARG B O 1
ATOM 5188 N N . TRP B 1 320 ? -7.777 -4.484 -5.738 1 90.5 320 TRP B N 1
ATOM 5189 C CA . TRP B 1 320 ? -7.887 -5.938 -5.691 1 90.5 320 TRP B CA 1
ATOM 5190 C C . TRP B 1 320 ? -7.637 -6.457 -4.281 1 90.5 320 TRP B C 1
ATOM 5192 O O . TRP B 1 320 ? -7.383 -7.648 -4.086 1 90.5 320 TRP B O 1
ATOM 5202 N N . GLN B 1 321 ? -7.668 -5.648 -3.291 1 95.81 321 GLN B N 1
ATOM 5203 C CA . GLN B 1 321 ? -7.371 -6.055 -1.923 1 95.81 321 GLN B CA 1
ATOM 5204 C C . GLN B 1 321 ? -8.336 -7.133 -1.444 1 95.81 321 GLN B C 1
ATOM 5206 O O . GLN B 1 321 ? -7.914 -8.141 -0.878 1 95.81 321 GLN B O 1
ATOM 5211 N N . ALA B 1 322 ? -9.641 -6.957 -1.732 1 97.44 322 ALA B N 1
ATOM 5212 C CA . ALA B 1 322 ? -10.633 -7.941 -1.314 1 97.44 322 ALA B CA 1
ATOM 5213 C C . ALA B 1 322 ? -10.438 -9.266 -2.053 1 97.44 322 ALA B C 1
ATOM 5215 O O . ALA B 1 322 ? -10.609 -10.336 -1.472 1 97.44 322 ALA B O 1
ATOM 5216 N N . LEU B 1 323 ? -10.047 -9.18 -3.258 1 94.12 323 LEU B N 1
ATOM 5217 C CA . LEU B 1 323 ? -9.828 -10.383 -4.055 1 94.12 323 LEU B CA 1
ATOM 5218 C C . LEU B 1 323 ? -8.641 -11.18 -3.523 1 94.12 323 LEU B C 1
ATOM 5220 O O . LEU B 1 323 ? -8.719 -12.406 -3.393 1 94.12 323 LEU B O 1
ATOM 5224 N N . THR B 1 324 ? -7.582 -10.484 -3.223 1 93.69 324 THR B N 1
ATOM 5225 C CA . THR B 1 324 ? -6.414 -11.164 -2.674 1 93.69 324 THR B CA 1
ATOM 5226 C C . THR B 1 324 ? -6.758 -11.836 -1.346 1 93.69 324 THR B C 1
ATOM 5228 O O . THR B 1 324 ? -6.289 -12.945 -1.063 1 93.69 324 THR B O 1
ATOM 5231 N N . PHE B 1 325 ? -7.566 -11.242 -0.596 1 97.5 325 PHE B N 1
ATOM 5232 C CA . PHE B 1 325 ? -7.961 -11.797 0.693 1 97.5 325 PHE B CA 1
ATOM 5233 C C . PHE B 1 325 ? -8.82 -13.039 0.506 1 97.5 325 PHE B C 1
ATOM 5235 O O . PHE B 1 325 ? -8.57 -14.078 1.132 1 97.5 325 PHE B O 1
ATOM 5242 N N . GLU B 1 326 ? -9.852 -12.945 -0.353 1 97.44 326 GLU B N 1
ATOM 5243 C CA . GLU B 1 326 ? -10.797 -14.055 -0.432 1 97.44 326 GLU B CA 1
ATOM 5244 C C . GLU B 1 326 ? -10.141 -15.305 -1.014 1 97.44 326 GLU B C 1
ATOM 5246 O O . GLU B 1 326 ? -10.477 -16.422 -0.626 1 97.44 326 GLU B O 1
ATOM 5251 N N . ARG B 1 327 ? -9.227 -15.109 -1.925 1 92.75 327 ARG B N 1
ATOM 5252 C CA . ARG B 1 327 ? -8.484 -16.25 -2.457 1 92.75 327 ARG B CA 1
ATOM 5253 C C . ARG B 1 327 ? -7.777 -17 -1.341 1 92.75 327 ARG B C 1
ATOM 5255 O O . ARG B 1 327 ? -7.91 -18.234 -1.231 1 92.75 327 ARG B O 1
ATOM 5262 N N . ARG B 1 328 ? -7.152 -16.344 -0.493 1 95.88 328 ARG B N 1
ATOM 5263 C CA . ARG B 1 328 ? -6.352 -16.969 0.555 1 95.88 328 ARG B CA 1
ATOM 5264 C C . ARG B 1 328 ? -7.23 -17.453 1.701 1 95.88 328 ARG B C 1
ATOM 5266 O O . ARG B 1 328 ? -6.953 -18.5 2.309 1 95.88 328 ARG B O 1
ATOM 5273 N N . ALA B 1 329 ? -8.25 -16.641 1.964 1 98.19 329 ALA B N 1
ATOM 5274 C CA . ALA B 1 329 ? -9.188 -17.109 2.986 1 98.19 329 ALA B CA 1
ATOM 5275 C C . ALA B 1 329 ? -9.828 -18.422 2.588 1 98.19 329 ALA B C 1
ATOM 5277 O O . ALA B 1 329 ? -10.023 -19.312 3.428 1 98.19 329 ALA B O 1
ATOM 5278 N N . LYS B 1 330 ? -10.125 -18.547 1.337 1 96.5 330 LYS B N 1
ATOM 5279 C CA . LYS B 1 330 ? -10.664 -19.797 0.829 1 96.5 330 LYS B CA 1
ATOM 5280 C C . LYS B 1 330 ? -9.68 -20.953 1.05 1 96.5 330 LYS B C 1
ATOM 5282 O O . LYS B 1 330 ? -10.062 -22.031 1.488 1 96.5 330 LYS B O 1
ATOM 5287 N N . ILE B 1 331 ? -8.445 -20.719 0.799 1 94.38 331 ILE B N 1
ATOM 5288 C CA . ILE B 1 331 ? -7.398 -21.719 1.015 1 94.38 331 ILE B CA 1
ATOM 5289 C C . ILE B 1 331 ? -7.32 -22.062 2.498 1 94.38 331 ILE B C 1
ATOM 5291 O O . ILE B 1 331 ? -7.289 -23.25 2.863 1 94.38 331 ILE B O 1
ATOM 5295 N N . ILE B 1 332 ? -7.312 -21.141 3.352 1 98 332 ILE B N 1
ATOM 5296 C CA . ILE B 1 332 ? -7.109 -21.312 4.785 1 98 332 ILE B CA 1
ATOM 5297 C C . ILE B 1 332 ? -8.289 -22.062 5.395 1 98 332 ILE B C 1
ATOM 5299 O O . ILE B 1 332 ? -8.094 -23 6.168 1 98 332 ILE B O 1
ATOM 5303 N N . LEU B 1 333 ? -9.492 -21.672 5 1 98 333 LEU B N 1
ATOM 5304 C CA . LEU B 1 333 ? -10.688 -22.172 5.672 1 98 333 LEU B CA 1
ATOM 5305 C C . LEU B 1 333 ? -11.203 -23.438 5.004 1 98 333 LEU B C 1
ATOM 5307 O O . LEU B 1 333 ? -11.984 -24.188 5.594 1 98 333 LEU B O 1
ATOM 5311 N N . GLY B 1 334 ? -10.797 -23.641 3.77 1 95.94 334 GLY B N 1
ATOM 5312 C CA . GLY B 1 334 ? -11.367 -24.734 2.992 1 95.94 334 GLY B CA 1
ATOM 5313 C C . GLY B 1 334 ? -12.789 -24.469 2.541 1 95.94 334 GLY B C 1
ATOM 5314 O O . GLY B 1 334 ? -13.469 -25.375 2.055 1 95.94 334 GLY B O 1
ATOM 5315 N N . VAL B 1 335 ? -13.273 -23.297 2.785 1 97.31 335 VAL B N 1
ATOM 5316 C CA . VAL B 1 335 ? -14.602 -22.797 2.418 1 97.31 335 VAL B CA 1
ATOM 5317 C C . VAL B 1 335 ? -14.484 -21.406 1.804 1 97.31 335 VAL B C 1
ATOM 5319 O O . VAL B 1 335 ? -13.898 -20.5 2.402 1 97.31 335 VAL B O 1
ATOM 5322 N N . GLY B 1 336 ? -15.039 -21.266 0.592 1 97 336 GLY B N 1
ATOM 5323 C CA . GLY B 1 336 ? -15 -19.953 -0.028 1 97 336 GLY B CA 1
ATOM 5324 C C . GLY B 1 336 ? -15.32 -19.984 -1.511 1 97 336 GLY B C 1
ATOM 5325 O O . GLY B 1 336 ? -15.297 -21.047 -2.135 1 97 336 GLY B O 1
ATOM 5326 N N . SER B 1 337 ? -15.695 -18.906 -1.994 1 96.12 337 SER B N 1
ATOM 5327 C CA . SER B 1 337 ? -15.969 -18.688 -3.414 1 96.12 337 SER B CA 1
ATOM 5328 C C . SER B 1 337 ? -15.008 -17.656 -4.008 1 96.12 337 SER B C 1
ATOM 5330 O O . SER B 1 337 ? -14.75 -16.625 -3.395 1 96.12 337 SER B O 1
ATOM 5332 N N . VAL B 1 338 ? -14.398 -18 -5.129 1 92.06 338 VAL B N 1
ATOM 5333 C CA . VAL B 1 338 ? -13.547 -17.094 -5.914 1 92.06 338 VAL B CA 1
ATOM 5334 C C . VAL B 1 338 ? -13.906 -17.219 -7.395 1 92.06 338 VAL B C 1
ATOM 5336 O O . VAL B 1 338 ? -13.977 -18.312 -7.938 1 92.06 338 VAL B O 1
ATOM 5339 N N . SER B 1 339 ? -14.195 -16.125 -8.008 1 86.31 339 SER B N 1
ATOM 5340 C CA . SER B 1 339 ? -14.586 -16.078 -9.414 1 86.31 339 SER B CA 1
ATOM 5341 C C . SER B 1 339 ? -15.805 -16.953 -9.68 1 86.31 339 SER B C 1
ATOM 5343 O O . SER B 1 339 ? -15.867 -17.625 -10.703 1 86.31 339 SER B O 1
ATOM 5345 N N . GLY B 1 340 ? -16.625 -17 -8.672 1 89.88 340 GLY B N 1
ATOM 5346 C CA . GLY B 1 340 ? -17.875 -17.719 -8.828 1 89.88 340 GLY B CA 1
ATOM 5347 C C . GLY B 1 340 ? -17.75 -19.203 -8.539 1 89.88 340 GLY B C 1
ATOM 5348 O O . GLY B 1 340 ? -18.719 -19.953 -8.672 1 89.88 340 GLY B O 1
ATOM 5349 N N . LYS B 1 341 ? -16.594 -19.625 -8.227 1 88.69 341 LYS B N 1
ATOM 5350 C CA . LYS B 1 341 ? -16.391 -21.031 -7.922 1 88.69 341 LYS B CA 1
ATOM 5351 C C . LYS B 1 341 ? -16.312 -21.266 -6.414 1 88.69 341 LYS B C 1
ATOM 5353 O O . LYS B 1 341 ? -15.328 -20.906 -5.773 1 88.69 341 LYS B O 1
ATOM 5358 N N . ALA B 1 342 ? -17.266 -21.984 -5.91 1 93.5 342 ALA B N 1
ATOM 5359 C CA . ALA B 1 342 ? -17.391 -22.219 -4.473 1 93.5 342 ALA B CA 1
ATOM 5360 C C . ALA B 1 342 ? -16.844 -23.594 -4.086 1 93.5 342 ALA B C 1
ATOM 5362 O O . ALA B 1 342 ? -17.016 -24.562 -4.824 1 93.5 342 ALA B O 1
ATOM 5363 N N . ASP B 1 343 ? -16.141 -23.578 -3.037 1 92.31 343 ASP B N 1
ATOM 5364 C CA . ASP B 1 343 ? -15.672 -24.828 -2.424 1 92.31 343 ASP B CA 1
ATOM 5365 C C . ASP B 1 343 ? -16.016 -24.859 -0.937 1 92.31 343 ASP B C 1
ATOM 5367 O O . ASP B 1 343 ? -15.945 -23.844 -0.25 1 92.31 343 ASP B O 1
ATOM 5371 N N . GLY B 1 344 ? -16.391 -26.031 -0.482 1 93.81 344 GLY B N 1
ATOM 5372 C CA . GLY B 1 344 ? -16.703 -26.203 0.926 1 93.81 344 GLY B CA 1
ATOM 5373 C C . GLY B 1 344 ? -18.062 -25.641 1.3 1 93.81 344 GLY B C 1
ATOM 5374 O O . GLY B 1 344 ? -18.766 -25.062 0.458 1 93.81 344 GLY B O 1
ATOM 5375 N N . GLU B 1 345 ? -18.438 -25.984 2.527 1 92.88 345 GLU B N 1
ATOM 5376 C CA . GLU B 1 345 ? -19.734 -25.531 3.033 1 92.88 345 GLU B CA 1
ATOM 5377 C C . GLU B 1 345 ? -19.703 -25.391 4.555 1 92.88 345 GLU B C 1
ATOM 5379 O O . GLU B 1 345 ? -18.844 -25.969 5.223 1 92.88 345 GLU B O 1
ATOM 5384 N N . CYS B 1 346 ? -20.422 -24.438 5.055 1 90.19 346 CYS B N 1
ATOM 5385 C CA . CYS B 1 346 ? -20.703 -24.375 6.484 1 90.19 346 CYS B CA 1
ATOM 5386 C C . CYS B 1 346 ? -22.188 -24.594 6.762 1 90.19 346 CYS B C 1
ATOM 5388 O O . CYS B 1 346 ? -23.016 -23.781 6.387 1 90.19 346 CYS B O 1
ATOM 5390 N N . LEU B 1 347 ? -22.531 -25.766 7.223 1 77.31 347 LEU B N 1
ATOM 5391 C CA . LEU B 1 347 ? -23.922 -26.094 7.547 1 77.31 347 LEU B CA 1
ATOM 5392 C C . LEU B 1 347 ? -24.281 -25.594 8.945 1 77.31 347 LEU B C 1
ATOM 5394 O O . LEU B 1 347 ? -23.594 -25.922 9.914 1 77.31 347 LEU B O 1
ATOM 5398 N N . ARG B 1 348 ? -25.141 -24.531 9.047 1 67.06 348 ARG B N 1
ATOM 5399 C CA . ARG B 1 348 ? -25.609 -24 10.32 1 67.06 348 ARG B CA 1
ATOM 5400 C C . ARG B 1 348 ? -26.5 -25.016 11.031 1 67.06 348 ARG B C 1
ATOM 5402 O O . ARG B 1 348 ? -27.172 -25.828 10.383 1 67.06 348 ARG B O 1
#

Sequence (696 aa):
MKSWIAATLLALGTVPVPAAAQTVPVPSVPPAPPERPACREVGDLPFLAIDAGSAARLGAIGLDRAAIFAQMRETSIPETMGCWAMPVGNFDSQLVSVGMAQWNFGTGSLQPLLKAWKQAQRGGFRRARKALMPVHGKTIFSHACLAVPVKPRCREKILAAHGPDGKLDPVLWGEFNALFESDAMLQVQLDTYLVLLEAVRQDLLRVFPDGPITLRKVRWAVDTKVQQGGFPLDEDLARLRRKLAAMPEADRWDRLGAIFAWYGALSRSIDQDGVQRDWAWNLDRWGCLLDGRRIDPEQYEMLHLTFLRSRTAIGNSGRWQALTFERRAKIILGVGSVSGKADGECLRMKSWIAATLLALGTVPVPAAAQTVPVPSVPPAPPERPACREVGDLPFLAIDAGSAARLGAIGLDRAAIFAQMRETSIPETMGCWAMPVGNFDSQLVSVGMAQWNFGTGSLQPLLKAWKQAQRGGFRRARKALMPVHGKTIFSHACLAVPVKPRCREKILAAHGPDGKLDPVLWGEFNALFESDAMLQVQLDTYLVLLEAVRQDLLRVFPDGPITLRKVRWAVDTKVQQGGFPLDEDLARLRRKLAAMPEADRWDRLGAIFAWYGALSRSIDQDGVQRDWAWNLDRWGCLLDGRRIDPEQYEMLHLTFLRSRTAIGNSGRWQALTFERRAKIILGVGSVSGKADGECLR